Protein AF-0000000072868616 (afdb_homodimer)

InterPro domains:
  IPR000073 Alpha/beta hydrolase fold-1 [PF00561] (15-239)
  IPR000073 Alpha/beta hydrolase fold-1 [PR00111] (40-55)
  IPR000073 Alpha/beta hydrolase fold-1 [PR00111] (85-98)
  IPR000073 Alpha/beta hydrolase fold-1 [PR00111] (99-112)
  IPR000073 Alpha/beta hydrolase fold-1 [PR00111] (202-216)
  IPR019913 Pyrimidine utilisation protein RutD [MF_00832] (2-259)
  IPR019913 Pyrimidine utilisation protein RutD [TIGR03611] (2-258)
  IPR029058 Alpha/Beta hydrolase fold [G3DSA:3.40.50.1820] (1-259)
  IPR029058 Alpha/Beta hydrolase fold [SSF53474] (10-254)
  IPR050471 AB hydrolase [PTHR43433] (14-256)

Foldseek 3Di:
DFDKDKADQLDPPQAEEEEAEALQQFQCLCVLQCVLPRNRHTYMTGGFQLFDPNNDDDDPPDALLNRLVVVCVNCVVVVQQAHAYEYAASSLLSRLSCCQVPVVRHQEYEYELYFQADDPQLVVVVVVLLVQCVVPNQLSNLVCVVVQAWDPVLCVVPVVVSVVSSVVCSVGPSGDNRSVSSVVNSNGHHCQPPQCVRDHEYEYEYECAANNRHPVRSVVSCVSHPNYYYDYHPHQYSSNCPSPVPVVSVSVVVSCCVRPPDPPPPD/DFDKDKADQLDPPAAEEEEAEALQQFQCLCVLQCVLPRNRHTYMTGGFQLFDPNNDDDDPPDALLNRLVVVCVNCVVVVQQAHAYEYAASSLLSRLSCCQVPVVRHQEYEYELYFQADDPQLVVVVVVLLVQCVVPNQLSNLVCVVVQAWDPVLCVVPVVVSVVSSVVCSVGPSGDNRSVSSVVNSNGHHCQPPQCVRDHEYEYEYECAANNRHPVRSVVSCVSHPNYHYDYHPDQYSSNCPSPVPVVSVSVVVSCCVRPPDPPPPD

pLDDT: mean 96.65, std 7.23, range [34.22, 98.94]

Secondary structure (DSSP, 8-state):
---EEEPPPSSTTPPEEEEE--TT--GGGGHHHHHHHTTTSEEEEEPPTTSGGG-SPPPTT--HHHHHHHHHHHHHHTT--SEEEEEETHHHHHHHHHHHH-TTTEEEEEEES--SB--HHHHHHHHHHHHHHHHHHHHHHHHHHHHHHS-HHHHHTTHHHHHHHHHHHHHT---HHHHHHHHHHHHT-B-TTTGGG--S-EEEEEETT-SSS-HHHHHHHHHHSTT-EEEEESS--TTHHHHTHHHHHHHHHHHHHHHS-------/---EEEPPPSSTTPPEEEEE--TT--GGGGHHHHHHHTTTSEEEEEPPTTSGGG-SPPPTT--HHHHHHHHHHHHHHTT--SEEEEEETHHHHHHHHHHHH-TTTEEEEEEES--SB--HHHHHHHHHHHHHHHHHHHHHHHHHHHHHHS-HHHHHTTHHHHHHHHHHHHHT---HHHHHHHHHHHHT-B-TTTGGG--S-EEEEEETT-SSS-HHHHHHHHHHSTT-EEEEESS--TTHHHHTHHHHHHHHHHHHHHHS-------

Sequence (534 aa):
MMRLNIAPAPWPGAPVVVLSAALGGGGGYWLAQRAALEEQYQLVSYDHNGTGENAGPLPAGYSLATMAGELFSALQAAGIARFALVGHALGALIGLQLALDRPEAVSALALVNGWLSLSPHTRRCFQVRERLLHAGGAQAWVEAQPLFLYPAEWMAARLPRLEAEDALAISHFQGKENLLKRLQALKQADFSRRASAIACPTLIISAADDLLVPASCSRVLQTAIPGSQLVEMPWGGHACNVTDADTFNTILRDGLSAMLPVARETRMMRLNIAPAPWPGAPVVVLSAALGGGGGYWLAQRAALEEQYQLVSYDHNGTGENAGPLPAGYSLATMAGELFSALQAAGIARFALVGHALGALIGLQLALDRPEAVSALALVNGWLSLSPHTRRCFQVRERLLHAGGAQAWVEAQPLFLYPAEWMAARLPRLEAEDALAISHFQGKENLLKRLQALKQADFSRRASAIACPTLIISAADDLLVPASCSRVLQTAIPGSQLVEMPWGGHACNVTDADTFNTILRDGLSAMLPVARETR

Organism: Klebsiella pneumoniae subsp. ozaenae (NCBI:txid574)

Nearest PDB structures (foldseek):
  3v48-assembly1_B  TM=9.971E-01  e=2.603E-40  Escherichia coli SE11
  4uhe-assembly1_A  TM=8.645E-01  e=1.243E-18  Thermogutta terrifontis
  8qzu-assembly1_A  TM=9.014E-01  e=1.410E-17  Xenorhabdus hominickii
  6i8w-assembly2_B  TM=8.324E-01  e=1.187E-15  Pseudomonas aeruginosa
  1iuo-assembly1_A  TM=8.153E-01  e=2.327E-14  Pseudomonas fluorescens

Structure (mmCIF, N/CA/C/O backbone):
data_AF-0000000072868616-model_v1
#
loop_
_entity.id
_entity.type
_entity.pdbx_description
1 polymer 'Putative carbamate hydrolase RutD'
#
loop_
_atom_site.group_PDB
_atom_site.id
_atom_site.type_symbol
_atom_site.label_atom_id
_atom_site.label_alt_id
_atom_site.label_comp_id
_atom_site.label_asym_id
_atom_site.label_entity_id
_atom_site.label_seq_id
_atom_site.pdbx_PDB_ins_code
_atom_site.Cartn_x
_atom_site.Cartn_y
_atom_site.Cartn_z
_atom_site.occupancy
_atom_site.B_iso_or_equiv
_atom_site.auth_seq_id
_atom_site.auth_comp_id
_atom_site.auth_asym_id
_atom_site.auth_atom_id
_atom_site.pdbx_PDB_model_num
ATOM 1 N N . MET A 1 1 ? 9.875 35.781 6.848 1 84.94 1 MET A N 1
ATOM 2 C CA . MET A 1 1 ? 8.633 35.25 7.41 1 84.94 1 MET A CA 1
ATOM 3 C C . MET A 1 1 ? 7.918 34.375 6.406 1 84.94 1 MET A C 1
ATOM 5 O O . MET A 1 1 ? 7.926 34.625 5.207 1 84.94 1 MET A O 1
ATOM 9 N N . MET A 1 2 ? 7.301 33.25 6.938 1 94.5 2 MET A N 1
ATOM 10 C CA . MET A 1 2 ? 6.609 32.281 6.078 1 94.5 2 MET A CA 1
ATOM 11 C C . MET A 1 2 ? 5.375 32.938 5.445 1 94.5 2 MET A C 1
ATOM 13 O O . MET A 1 2 ? 4.59 33.594 6.125 1 94.5 2 MET A O 1
ATOM 17 N N . ARG A 1 3 ? 5.219 32.75 4.172 1 97.25 3 ARG A N 1
ATOM 18 C CA . ARG A 1 3 ? 4.094 33.281 3.416 1 97.25 3 ARG A CA 1
ATOM 19 C C . ARG A 1 3 ? 2.855 32.406 3.568 1 97.25 3 ARG A C 1
ATOM 21 O O . ARG A 1 3 ? 2.943 31.188 3.479 1 97.25 3 ARG A O 1
ATOM 28 N N . LEU A 1 4 ? 1.731 33.125 3.809 1 98.31 4 LEU A N 1
ATOM 29 C CA . LEU A 1 4 ? 0.433 32.469 3.877 1 98.31 4 LEU A CA 1
ATOM 30 C C . LEU A 1 4 ? -0.456 32.875 2.713 1 98.31 4 LEU A C 1
ATOM 32 O O . LEU A 1 4 ? -0.322 34 2.197 1 98.31 4 LEU A O 1
ATOM 36 N N . ASN A 1 5 ? -1.253 32 2.207 1 98 5 ASN A N 1
ATOM 37 C CA . ASN A 1 5 ? -2.373 32.312 1.331 1 98 5 ASN A CA 1
ATOM 38 C C . ASN A 1 5 ? -3.688 32.406 2.104 1 98 5 ASN A C 1
ATOM 40 O O . ASN A 1 5 ? -4.227 31.375 2.518 1 98 5 ASN A O 1
ATOM 44 N N . ILE A 1 6 ? -4.219 33.625 2.242 1 98.12 6 ILE A N 1
ATOM 45 C CA . ILE A 1 6 ? -5.406 33.875 3.057 1 98.12 6 ILE A CA 1
ATOM 46 C C . ILE A 1 6 ? -6.578 34.281 2.16 1 98.12 6 ILE A C 1
ATOM 48 O O . ILE A 1 6 ? -6.547 35.344 1.527 1 98.12 6 ILE A O 1
ATOM 52 N N . ALA A 1 7 ? -7.547 33.438 2.146 1 97.12 7 ALA A N 1
ATOM 53 C CA . ALA A 1 7 ? -8.75 33.75 1.378 1 97.12 7 ALA A CA 1
ATOM 54 C C . ALA A 1 7 ? -9.594 34.812 2.08 1 97.12 7 ALA A C 1
ATOM 56 O O . ALA A 1 7 ? -9.531 34.969 3.305 1 97.12 7 ALA A O 1
ATOM 57 N N . PRO A 1 8 ? -10.336 35.562 1.242 1 95.44 8 PRO A N 1
ATOM 58 C CA . PRO A 1 8 ? -11.25 36.469 1.898 1 95.44 8 PRO A CA 1
ATOM 59 C C . PRO A 1 8 ? -12.281 35.781 2.777 1 95.44 8 PRO A C 1
ATOM 61 O O . PRO A 1 8 ? -12.758 34.688 2.43 1 95.44 8 PRO A O 1
ATOM 64 N N . ALA A 1 9 ? -12.602 36.438 3.877 1 95.81 9 ALA A N 1
ATOM 65 C CA . ALA A 1 9 ? -13.672 35.906 4.711 1 95.81 9 ALA A CA 1
ATOM 66 C C . ALA A 1 9 ? -15.008 35.938 3.973 1 95.81 9 ALA A C 1
ATOM 68 O O . ALA A 1 9 ? -15.375 36.938 3.375 1 95.81 9 ALA A O 1
ATOM 69 N N . PRO A 1 10 ? -15.711 34.844 3.988 1 95 10 PRO A N 1
ATOM 70 C CA . PRO A 1 10 ? -17.016 34.844 3.324 1 95 10 PRO A CA 1
ATOM 71 C C . PRO A 1 10 ? -18 35.844 3.967 1 95 10 PRO A C 1
ATOM 73 O O . PRO A 1 10 ? -18.922 36.312 3.309 1 95 10 PRO A O 1
ATOM 76 N N . TRP A 1 11 ? -17.875 36.156 5.285 1 92.38 11 TRP A N 1
ATOM 77 C CA . TRP A 1 11 ? -18.594 37.188 6.039 1 92.38 11 TRP A CA 1
ATOM 78 C C . TRP A 1 11 ? -17.75 37.688 7.207 1 92.38 11 TRP A C 1
ATOM 80 O O . TRP A 1 11 ? -16.797 37.031 7.625 1 92.38 11 TRP A O 1
ATOM 90 N N . PRO A 1 12 ? -18.125 38.875 7.664 1 92 12 PRO A N 1
ATOM 91 C CA . PRO A 1 12 ? -17.328 39.406 8.773 1 92 12 PRO A CA 1
ATOM 92 C C . PRO A 1 12 ? -17.359 38.531 10.008 1 92 12 PRO A C 1
ATOM 94 O O . PRO A 1 12 ? -18.438 38.156 10.492 1 92 12 PRO A O 1
ATOM 97 N N . GLY A 1 13 ? -16.203 38.094 10.406 1 91.81 13 GLY A N 1
ATOM 98 C CA . GLY A 1 13 ? -16.109 37.312 11.641 1 91.81 13 GLY A CA 1
ATOM 99 C C . GLY A 1 13 ? -16.172 35.812 11.414 1 91.81 13 GLY A C 1
ATOM 100 O O . GLY A 1 13 ? -16.188 35.062 12.367 1 91.81 13 GLY A O 1
ATOM 101 N N . ALA A 1 14 ? -16.188 35.438 10.18 1 95.56 14 ALA A N 1
ATOM 102 C CA . ALA A 1 14 ? -16.172 34 9.875 1 95.56 14 ALA A CA 1
ATOM 103 C C . ALA A 1 14 ? -14.992 33.312 10.547 1 95.56 14 ALA A C 1
ATOM 105 O O . ALA A 1 14 ? -13.891 33.875 10.586 1 95.56 14 ALA A O 1
ATOM 106 N N . PRO A 1 15 ? -15.242 32.125 11.109 1 97 15 PRO A N 1
ATOM 107 C CA . PRO A 1 15 ? -14.117 31.422 11.711 1 97 15 PRO A CA 1
ATOM 108 C C . PRO A 1 15 ? -13 31.125 10.711 1 97 15 PRO A C 1
ATOM 110 O O . PRO A 1 15 ? -13.273 30.859 9.539 1 97 15 PRO A O 1
ATOM 113 N N . VAL A 1 16 ? -11.781 31.156 11.156 1 98.19 16 VAL A N 1
ATOM 114 C CA . VAL A 1 16 ? -10.602 30.891 10.336 1 98.19 16 VAL A CA 1
ATOM 115 C C . VAL A 1 16 ? -10.242 29.406 10.414 1 98.19 16 VAL A C 1
ATOM 117 O O . VAL A 1 16 ? -10.188 28.828 11.5 1 98.19 16 VAL A O 1
ATOM 120 N N . VAL A 1 17 ? -10.055 28.781 9.258 1 98.69 17 VAL A N 1
ATOM 121 C CA . VAL A 1 17 ? -9.602 27.406 9.172 1 98.69 17 VAL A CA 1
ATOM 122 C C . VAL A 1 17 ? -8.273 27.328 8.43 1 98.69 17 VAL A C 1
ATOM 124 O O . VAL A 1 17 ? -8.188 27.734 7.266 1 98.69 17 VAL A O 1
ATOM 127 N N . VAL A 1 18 ? -7.25 26.859 9.102 1 98.88 18 VAL A N 1
ATOM 128 C CA . VAL A 1 18 ? -5.926 26.656 8.516 1 98.88 18 VAL A CA 1
ATOM 129 C C . VAL A 1 18 ? -5.809 25.234 7.969 1 98.88 18 VAL A C 1
ATOM 131 O O . VAL A 1 18 ? -6.141 24.266 8.656 1 98.88 18 VAL A O 1
ATOM 134 N N . LEU A 1 19 ? -5.375 25.125 6.727 1 98.81 19 LEU A N 1
ATOM 135 C CA . LEU A 1 19 ? -5.16 23.828 6.074 1 98.81 19 LEU A CA 1
ATOM 136 C C . LEU A 1 19 ? -3.674 23.5 6.012 1 98.81 19 LEU A C 1
ATOM 138 O O . LEU A 1 19 ? -2.908 24.172 5.328 1 98.81 19 LEU A O 1
ATOM 142 N N . SER A 1 20 ? -3.285 22.5 6.762 1 98.81 20 SER A N 1
ATOM 143 C CA . SER A 1 20 ? -1.877 22.125 6.84 1 98.81 20 SER A CA 1
ATOM 144 C C . SER A 1 20 ? -1.631 20.766 6.18 1 98.81 20 SER A C 1
ATOM 146 O O . SER A 1 20 ? -2.207 19.766 6.59 1 98.81 20 SER A O 1
ATOM 148 N N . ALA A 1 21 ? -0.778 20.719 5.203 1 98.44 21 ALA A N 1
ATOM 149 C CA . ALA A 1 21 ? -0.512 19.531 4.402 1 98.44 21 ALA A CA 1
ATOM 150 C C . ALA A 1 21 ? 0.427 18.578 5.137 1 98.44 21 ALA A C 1
ATOM 152 O O . ALA A 1 21 ? 0.723 18.766 6.316 1 98.44 21 ALA A O 1
ATOM 153 N N . ALA A 1 22 ? 0.738 17.531 4.445 1 98.12 22 ALA A N 1
ATOM 154 C CA . ALA A 1 22 ? 1.641 16.5 4.965 1 98.12 22 ALA A CA 1
ATOM 155 C C . ALA A 1 22 ? 3.086 16.797 4.578 1 98.12 22 ALA A C 1
ATOM 157 O O . ALA A 1 22 ? 3.494 17.969 4.516 1 98.12 22 ALA A O 1
ATOM 158 N N . LEU A 1 23 ? 3.885 15.758 4.453 1 98.19 23 LEU A N 1
ATOM 159 C CA . LEU A 1 23 ? 5.328 15.867 4.281 1 98.19 23 LEU A CA 1
ATOM 160 C C . LEU A 1 23 ? 5.668 16.562 2.967 1 98.19 23 LEU A C 1
ATOM 162 O O . LEU A 1 23 ? 6.738 17.156 2.836 1 98.19 23 LEU A O 1
ATOM 166 N N . GLY A 1 24 ? 4.781 16.484 1.954 1 97.06 24 GLY A N 1
ATOM 167 C CA . GLY A 1 24 ? 4.992 17.25 0.739 1 97.06 24 GLY A CA 1
ATOM 168 C C . GLY A 1 24 ? 5.004 18.75 0.978 1 97.06 24 GLY A C 1
ATOM 169 O O . GLY A 1 24 ? 5.656 19.5 0.242 1 97.06 24 GLY A O 1
ATOM 170 N N . GLY A 1 25 ? 4.184 19.25 1.849 1 97.06 25 GLY A N 1
ATOM 171 C CA . GLY A 1 25 ? 4.27 20.594 2.404 1 97.06 25 GLY A CA 1
ATOM 172 C C . GLY A 1 25 ? 3.494 21.609 1.602 1 97.06 25 GLY A C 1
ATOM 173 O O . GLY A 1 25 ? 3.445 22.797 1.971 1 97.06 25 GLY A O 1
ATOM 174 N N . GLY A 1 26 ? 2.889 21.219 0.519 1 96.12 26 GLY A N 1
ATOM 175 C CA . GLY A 1 26 ? 2.246 22.172 -0.367 1 96.12 26 GLY A CA 1
ATOM 176 C C . GLY A 1 26 ? 0.798 22.438 -0.004 1 96.12 26 GLY A C 1
ATOM 177 O O . GLY A 1 26 ? 0.012 21.516 0.174 1 96.12 26 GLY A O 1
ATOM 178 N N . GLY A 1 27 ? 0.493 23.688 0.002 1 95.69 27 GLY A N 1
ATOM 179 C CA . GLY A 1 27 ? -0.873 24.078 0.308 1 95.69 27 GLY A CA 1
ATOM 180 C C . GLY A 1 27 ? -1.875 23.625 -0.731 1 95.69 27 GLY A C 1
ATOM 181 O O . GLY A 1 27 ? -3.061 23.469 -0.433 1 95.69 27 GLY A O 1
ATOM 182 N N . GLY A 1 28 ? -1.399 23.375 -1.97 1 94.75 28 GLY A N 1
ATOM 183 C CA . GLY A 1 28 ? -2.258 22.891 -3.041 1 94.75 28 GLY A CA 1
ATOM 184 C C . GLY A 1 28 ? -2.822 21.5 -2.775 1 94.75 28 GLY A C 1
ATOM 185 O O . GLY A 1 28 ? -3.754 21.062 -3.455 1 94.75 28 GLY A O 1
ATOM 186 N N . TYR A 1 29 ? -2.312 20.891 -1.759 1 96.56 29 TYR A N 1
ATOM 187 C CA . TYR A 1 29 ? -2.768 19.562 -1.37 1 96.56 29 TYR A CA 1
ATOM 188 C C . TYR A 1 29 ? -4.254 19.562 -1.039 1 96.56 29 TYR A C 1
ATOM 190 O O . TYR A 1 29 ? -4.938 18.547 -1.194 1 96.56 29 TYR A O 1
ATOM 198 N N . TRP A 1 30 ? -4.805 20.703 -0.687 1 97.81 30 TRP A N 1
ATOM 199 C CA . TRP A 1 30 ? -6.152 20.812 -0.144 1 97.81 30 TRP A CA 1
ATOM 200 C C . TRP A 1 30 ? -7.105 21.422 -1.168 1 97.81 30 TRP A C 1
ATOM 202 O O . TRP A 1 30 ? -8.172 21.922 -0.809 1 97.81 30 TRP A O 1
ATOM 212 N N . LEU A 1 31 ? -6.738 21.359 -2.402 1 95 31 LEU A N 1
ATOM 213 C CA . LEU A 1 31 ? -7.52 22 -3.445 1 95 31 LEU A CA 1
ATOM 214 C C . LEU A 1 31 ? -8.953 21.484 -3.451 1 95 31 LEU A C 1
ATOM 216 O O . LEU A 1 31 ? -9.906 22.266 -3.506 1 95 31 LEU A O 1
ATOM 220 N N . ALA A 1 32 ? -9.172 20.188 -3.281 1 96.06 32 ALA A N 1
ATOM 221 C CA . ALA A 1 32 ? -10.484 19.547 -3.369 1 96.06 32 ALA A CA 1
ATOM 222 C C . ALA A 1 32 ? -11.359 19.938 -2.176 1 96.06 32 ALA A C 1
ATOM 224 O O . ALA A 1 32 ? -12.578 19.797 -2.221 1 96.06 32 ALA A O 1
ATOM 225 N N . GLN A 1 33 ? -10.812 20.375 -1.141 1 97.81 33 GLN A N 1
ATOM 226 C CA . GLN A 1 33 ? -11.555 20.703 0.075 1 97.81 33 GLN A CA 1
ATOM 227 C C . GLN A 1 33 ? -11.906 22.188 0.117 1 97.81 33 GLN A C 1
ATOM 229 O O . GLN A 1 33 ? -12.805 22.594 0.858 1 97.81 33 GLN A O 1
ATOM 234 N N . ARG A 1 34 ? -11.18 23.016 -0.602 1 95.81 34 ARG A N 1
ATOM 235 C CA . ARG A 1 34 ? -11.367 24.469 -0.525 1 95.81 34 ARG A CA 1
ATOM 236 C C . ARG A 1 34 ? -12.789 24.859 -0.902 1 95.81 34 ARG A C 1
ATOM 238 O O . ARG A 1 34 ? -13.438 25.625 -0.191 1 95.81 34 ARG A O 1
ATOM 245 N N . ALA A 1 35 ? -13.266 24.297 -1.989 1 90.44 35 ALA A N 1
ATOM 246 C CA . ALA A 1 35 ? -14.602 24.656 -2.471 1 90.44 35 ALA A CA 1
ATOM 247 C C . ALA A 1 35 ? -15.672 24.266 -1.452 1 90.44 35 ALA A C 1
ATOM 249 O O . ALA A 1 35 ? -16.672 24.984 -1.301 1 90.44 35 ALA A O 1
ATOM 250 N N . ALA A 1 36 ? -15.43 23.203 -0.791 1 92.5 36 ALA A N 1
ATOM 251 C CA . ALA A 1 36 ? -16.406 22.688 0.168 1 92.5 36 ALA A CA 1
ATOM 252 C C . ALA A 1 36 ? -16.438 23.562 1.425 1 92.5 36 ALA A C 1
ATOM 254 O O . ALA A 1 36 ? -17.438 23.562 2.152 1 92.5 36 ALA A O 1
ATOM 255 N N . LEU A 1 37 ? -15.383 24.344 1.661 1 96.31 37 LEU A N 1
ATOM 256 C CA . LEU A 1 37 ? -15.25 24.984 2.965 1 96.31 37 LEU A CA 1
ATOM 257 C C . LEU A 1 37 ? -15.359 26.5 2.836 1 96.31 37 LEU A C 1
ATOM 259 O O . LEU A 1 37 ? -15.672 27.188 3.812 1 96.31 37 LEU A O 1
ATOM 263 N N . GLU A 1 38 ? -15.164 27.047 1.699 1 94.31 38 GLU A N 1
ATOM 264 C CA . GLU A 1 38 ? -14.938 28.469 1.506 1 94.31 38 GLU A CA 1
ATOM 265 C C . GLU A 1 38 ? -16.203 29.281 1.792 1 94.31 38 GLU A C 1
ATOM 267 O O . GLU A 1 38 ? -16.141 30.469 2.088 1 94.31 38 GLU A O 1
ATOM 272 N N . GLU A 1 39 ? -17.344 28.703 1.745 1 92.56 39 GLU A N 1
ATOM 273 C CA . GLU A 1 39 ? -18.594 29.422 1.98 1 92.56 39 GLU A CA 1
ATOM 274 C C . GLU A 1 39 ? -18.812 29.672 3.471 1 92.56 39 GLU A C 1
ATOM 276 O O . GLU A 1 39 ? -19.578 30.562 3.852 1 92.56 39 GLU A O 1
ATOM 281 N N . GLN A 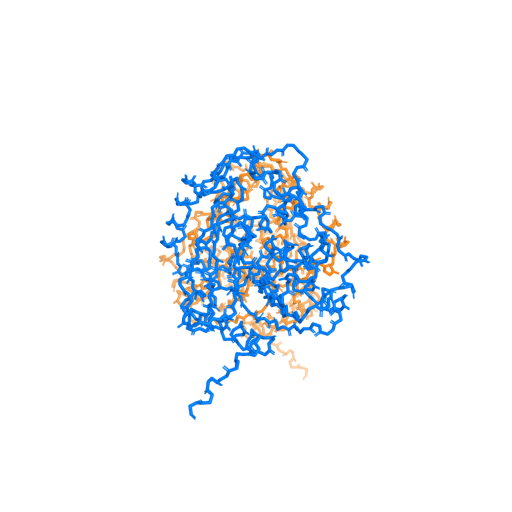1 40 ? -18.141 28.953 4.27 1 94.69 40 GLN A N 1
ATOM 282 C CA . GLN A 1 40 ? -18.453 29.016 5.691 1 94.69 40 GLN A CA 1
ATOM 283 C C . GLN A 1 40 ? -17.266 29.5 6.504 1 94.69 40 GLN A C 1
ATOM 285 O O . GLN A 1 40 ? -17.422 29.969 7.633 1 94.69 40 GLN A O 1
ATOM 290 N N . TYR A 1 41 ? -16.125 29.422 5.91 1 97.25 41 TYR A N 1
ATOM 291 C CA . TYR A 1 41 ? -14.922 29.688 6.699 1 97.25 41 TYR A CA 1
ATOM 292 C C . TYR A 1 41 ? -13.945 30.562 5.926 1 97.25 41 TYR A C 1
ATOM 294 O O . TYR A 1 41 ? -13.914 30.531 4.691 1 97.25 41 TYR A O 1
ATOM 302 N N . GLN A 1 42 ? -13.18 31.344 6.602 1 97.56 42 GLN A N 1
ATOM 303 C CA . GLN A 1 42 ? -11.992 31.953 6.012 1 97.56 42 GLN A CA 1
ATOM 304 C C . GLN A 1 42 ? -10.828 30.969 5.973 1 97.56 42 GLN A C 1
ATOM 306 O O . GLN A 1 42 ? -10.289 30.594 7.02 1 97.56 42 GLN A O 1
ATOM 311 N N . LEU A 1 43 ? -10.414 30.625 4.801 1 98.44 43 LEU A N 1
ATOM 312 C CA . LEU A 1 43 ? -9.43 29.562 4.645 1 98.44 43 LEU A CA 1
ATOM 313 C C . LEU A 1 43 ? -8.016 30.156 4.559 1 98.44 43 LEU A C 1
ATOM 315 O O . LEU A 1 43 ? -7.805 31.172 3.908 1 98.44 43 LEU A O 1
ATOM 319 N N . VAL A 1 44 ? -7.113 29.547 5.246 1 98.62 44 VAL A N 1
ATOM 320 C CA . VAL A 1 44 ? -5.688 29.844 5.152 1 98.62 44 VAL A CA 1
ATOM 321 C C . VAL A 1 44 ? -4.934 28.609 4.672 1 98.62 44 VAL A C 1
ATOM 323 O O . VAL A 1 44 ? -5.02 27.547 5.285 1 98.62 44 VAL A O 1
ATOM 326 N N . SER A 1 45 ? -4.266 28.688 3.613 1 98.06 45 SER A N 1
ATOM 327 C CA . SER A 1 45 ? -3.336 27.656 3.152 1 98.06 45 SER A CA 1
ATOM 328 C C . SER A 1 45 ? -1.907 28.188 3.104 1 98.06 45 SER A C 1
ATOM 330 O O . SER A 1 45 ? -1.689 29.406 3.113 1 98.06 45 SER A O 1
ATOM 332 N N . TYR A 1 46 ? -0.998 27.297 3.107 1 98.31 46 TYR A N 1
ATOM 333 C CA . TYR A 1 46 ? 0.407 27.688 3.072 1 98.31 46 TYR A CA 1
ATOM 334 C C . TYR A 1 46 ? 1.287 26.516 2.648 1 98.31 46 TYR A C 1
ATOM 336 O O . TYR A 1 46 ? 0.875 25.359 2.734 1 98.31 46 TYR A O 1
ATOM 344 N N . ASP A 1 47 ? 2.434 26.844 2.092 1 98.44 47 ASP A N 1
ATOM 345 C CA . ASP A 1 47 ? 3.521 25.875 1.982 1 98.44 47 ASP A CA 1
ATOM 346 C C . ASP A 1 47 ? 4.363 25.844 3.256 1 98.44 47 ASP A C 1
ATOM 348 O O . ASP A 1 47 ? 4.715 26.906 3.795 1 98.44 47 ASP A O 1
ATOM 352 N N . HIS A 1 48 ? 4.625 24.656 3.734 1 98.56 48 HIS A N 1
ATOM 353 C CA . HIS A 1 48 ? 5.516 24.578 4.887 1 98.56 48 HIS A CA 1
ATOM 354 C C . HIS A 1 48 ? 6.824 25.312 4.629 1 98.56 48 HIS A C 1
ATOM 356 O O . HIS A 1 48 ? 7.242 25.453 3.477 1 98.56 48 HIS A O 1
ATOM 362 N N . ASN A 1 49 ? 7.406 25.797 5.734 1 98 49 ASN A N 1
ATOM 363 C CA . ASN A 1 49 ? 8.75 26.359 5.578 1 98 49 ASN A CA 1
ATOM 364 C C . ASN A 1 49 ? 9.695 25.344 4.93 1 98 49 ASN A C 1
ATOM 366 O O . ASN A 1 49 ? 9.672 24.172 5.27 1 98 49 ASN A O 1
ATOM 370 N N . GLY A 1 50 ? 10.508 25.797 3.984 1 97.81 50 GLY A N 1
ATOM 371 C CA . GLY A 1 50 ? 11.445 24.938 3.283 1 97.81 50 GLY A CA 1
ATOM 372 C C . GLY A 1 50 ? 10.852 24.297 2.041 1 97.81 50 GLY A C 1
ATOM 373 O O . GLY A 1 50 ? 11.547 23.562 1.325 1 97.81 50 GLY A O 1
ATOM 374 N N . THR A 1 51 ? 9.539 24.625 1.675 1 97.94 51 THR A N 1
ATOM 375 C CA . THR A 1 51 ? 8.875 24 0.526 1 97.94 51 THR A CA 1
ATOM 376 C C . THR A 1 51 ? 8.141 25.062 -0.3 1 97.94 51 THR A C 1
ATOM 378 O O . THR A 1 51 ? 7.824 26.141 0.202 1 97.94 51 THR A O 1
ATOM 381 N N . GLY A 1 52 ? 7.977 24.734 -1.548 1 96.62 52 GLY A N 1
ATOM 382 C CA . GLY A 1 52 ? 7.129 25.516 -2.441 1 96.62 52 GLY A CA 1
ATOM 383 C C . GLY A 1 52 ? 7.414 27 -2.395 1 96.62 52 GLY A C 1
ATOM 384 O O . GLY A 1 52 ? 8.555 27.422 -2.578 1 96.62 52 GLY A O 1
ATOM 385 N N . GLU A 1 53 ? 6.395 27.812 -2.006 1 96.56 53 GLU A N 1
ATOM 386 C CA . GLU A 1 53 ? 6.473 29.266 -1.964 1 96.56 53 GLU A CA 1
ATOM 387 C C . GLU A 1 53 ? 7.348 29.734 -0.807 1 96.56 53 GLU A C 1
ATOM 389 O O . GLU A 1 53 ? 7.734 30.906 -0.754 1 96.56 53 GLU A O 1
ATOM 394 N N . ASN A 1 54 ? 7.656 28.891 0.054 1 98.19 54 ASN A N 1
ATOM 395 C CA . ASN A 1 54 ? 8.508 29.203 1.197 1 98.19 54 ASN A CA 1
ATOM 396 C C . ASN A 1 54 ? 9.828 28.438 1.141 1 98.19 54 ASN A C 1
ATOM 398 O O . ASN A 1 54 ? 10.328 27.984 2.168 1 98.19 54 ASN A O 1
ATOM 402 N N . ALA A 1 55 ? 10.336 28.281 -0.009 1 96.5 55 ALA A N 1
ATOM 403 C CA . ALA A 1 55 ? 11.562 27.531 -0.225 1 96.5 55 ALA A CA 1
ATOM 404 C C . ALA A 1 55 ? 12.75 28.172 0.483 1 96.5 55 ALA A C 1
ATOM 406 O O . ALA A 1 55 ? 12.758 29.391 0.7 1 96.5 55 ALA A O 1
ATOM 407 N N . GLY A 1 56 ? 13.742 27.391 0.815 1 96.31 56 GLY A N 1
ATOM 408 C CA . GLY A 1 56 ? 14.961 27.781 1.5 1 96.31 56 GLY A CA 1
ATOM 409 C C . GLY A 1 56 ? 15.469 26.734 2.469 1 96.31 56 GLY A C 1
ATOM 410 O O . GLY A 1 56 ? 14.758 25.797 2.801 1 96.31 56 GLY A O 1
ATOM 411 N N . PRO A 1 57 ? 16.672 26.922 2.896 1 96.75 57 PRO A N 1
ATOM 412 C CA . PRO A 1 57 ? 17.234 25.922 3.818 1 96.75 57 PRO A CA 1
ATOM 413 C C . PRO A 1 57 ? 16.609 26 5.211 1 96.75 57 PRO A C 1
ATOM 415 O O . PRO A 1 57 ? 16.297 27.094 5.695 1 96.75 57 PRO A O 1
ATOM 418 N N . LEU A 1 58 ? 16.438 24.891 5.793 1 97.94 58 LEU A N 1
ATOM 419 C CA . LEU A 1 58 ? 15.922 24.812 7.156 1 97.94 58 LEU A CA 1
ATOM 420 C C . LEU A 1 58 ? 17.062 24.797 8.164 1 97.94 58 LEU A C 1
ATOM 422 O O . LEU A 1 58 ? 18.172 24.328 7.855 1 97.94 58 LEU A O 1
ATOM 426 N N . PRO A 1 59 ? 16.828 25.297 9.336 1 95.31 59 PRO A N 1
ATOM 427 C CA . PRO A 1 59 ? 17.891 25.312 10.344 1 95.31 59 PRO A CA 1
ATOM 428 C C . PRO A 1 59 ? 18.203 23.922 10.891 1 95.31 59 PRO A C 1
ATOM 430 O O . PRO A 1 59 ? 17.406 23 10.727 1 95.31 59 PRO A O 1
ATOM 433 N N . ALA A 1 60 ? 19.391 23.766 11.531 1 94.38 60 ALA A N 1
ATOM 434 C CA . ALA A 1 60 ? 19.719 22.547 12.266 1 94.38 60 ALA A CA 1
ATOM 435 C C . ALA A 1 60 ? 18.797 22.375 13.461 1 94.38 60 ALA A C 1
ATOM 437 O O . ALA A 1 60 ? 18.359 23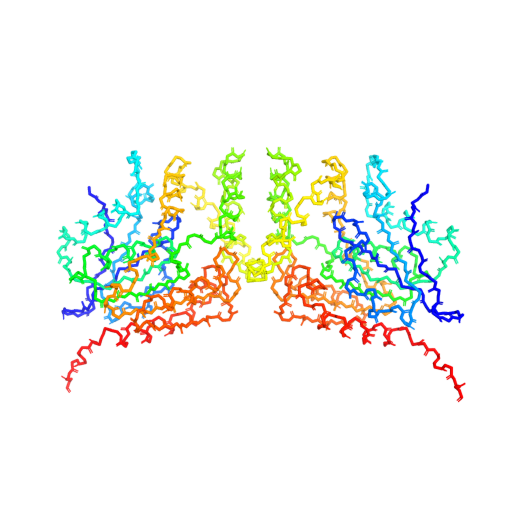.344 14.078 1 94.38 60 ALA A O 1
ATOM 438 N N . GLY A 1 61 ? 18.547 21.234 13.797 1 94.19 61 GLY A N 1
ATOM 439 C CA . GLY A 1 61 ? 17.703 20.953 14.945 1 94.19 61 GLY A CA 1
ATOM 440 C C . GLY A 1 61 ? 16.234 21.219 14.68 1 94.19 61 GLY A C 1
ATOM 441 O O . GLY A 1 61 ? 15.469 21.5 15.609 1 94.19 61 GLY A O 1
ATOM 442 N N . TYR A 1 62 ? 15.836 21.234 13.414 1 97.25 62 TYR A N 1
ATOM 443 C CA . TYR A 1 62 ? 14.445 21.406 13.023 1 97.25 62 TYR A CA 1
ATOM 444 C C . TYR A 1 62 ? 13.539 20.391 13.711 1 97.25 62 TYR A C 1
ATOM 446 O O . TYR A 1 62 ? 13.906 19.234 13.852 1 97.25 62 TYR A O 1
ATOM 454 N N . SER A 1 63 ? 12.461 20.828 14.289 1 97.88 63 SER A N 1
ATOM 455 C CA . SER A 1 63 ? 11.57 20 15.102 1 97.88 63 SER A CA 1
ATOM 456 C C . SER A 1 63 ? 10.109 20.344 14.844 1 97.88 63 SER A C 1
ATOM 458 O O . SER A 1 63 ? 9.805 21.312 14.141 1 97.88 63 SER A O 1
ATOM 460 N N . LEU A 1 64 ? 9.281 19.547 15.383 1 97.69 64 LEU A N 1
ATOM 461 C CA . LEU A 1 64 ? 7.852 19.828 15.281 1 97.69 64 LEU A CA 1
ATOM 462 C C . LEU A 1 64 ? 7.504 21.141 15.992 1 97.69 64 LEU A C 1
ATOM 464 O O . LEU A 1 64 ? 6.633 21.875 15.531 1 97.69 64 LEU A O 1
ATOM 468 N N . ALA A 1 65 ? 8.164 21.375 17.109 1 97.62 65 ALA A N 1
ATOM 469 C CA . ALA A 1 65 ? 7.953 22.625 17.828 1 97.62 65 ALA A CA 1
ATOM 470 C C . ALA A 1 65 ? 8.328 23.828 16.953 1 97.62 65 ALA A C 1
ATOM 472 O O . ALA A 1 65 ? 7.641 24.844 16.984 1 97.62 65 ALA A O 1
ATOM 473 N N . THR A 1 66 ? 9.445 23.688 16.25 1 97.88 66 THR A N 1
ATOM 474 C CA . THR A 1 66 ? 9.852 24.734 15.328 1 97.88 66 THR A CA 1
ATOM 475 C C . THR A 1 66 ? 8.797 24.953 14.25 1 97.88 66 THR A C 1
ATOM 477 O O . THR A 1 66 ? 8.422 26.094 13.953 1 97.88 66 THR A O 1
ATOM 480 N N . MET A 1 67 ? 8.266 23.891 13.672 1 98.31 67 MET A N 1
ATOM 481 C CA . MET A 1 67 ? 7.258 23.969 12.617 1 98.31 67 MET A CA 1
ATOM 482 C C . MET A 1 67 ? 5.988 24.641 13.133 1 98.31 67 MET A C 1
ATOM 484 O O . MET A 1 67 ? 5.43 25.516 12.461 1 98.31 67 MET A O 1
ATOM 488 N N . ALA A 1 68 ? 5.559 24.219 14.289 1 98.44 68 ALA A N 1
ATOM 489 C CA . ALA A 1 68 ? 4.363 24.797 14.891 1 98.44 68 ALA A CA 1
ATOM 490 C C . ALA A 1 68 ? 4.555 26.281 15.18 1 98.44 68 ALA A C 1
ATOM 492 O O . ALA A 1 68 ? 3.658 27.078 14.922 1 98.44 68 ALA A O 1
ATOM 493 N N . GLY A 1 69 ? 5.73 26.625 15.711 1 98 69 GLY A N 1
ATOM 494 C CA . GLY A 1 69 ? 6.039 28.016 16 1 98 69 GLY A CA 1
ATOM 495 C C . GLY A 1 69 ? 6.059 28.891 14.766 1 98 69 GLY A C 1
ATOM 496 O O . GLY A 1 69 ? 5.609 30.031 14.805 1 98 69 GLY A O 1
ATOM 497 N N . GLU A 1 70 ? 6.629 28.375 13.68 1 98 70 GLU A N 1
ATOM 498 C CA . GLU A 1 70 ? 6.656 29.094 12.414 1 98 70 GLU A CA 1
ATOM 499 C C . GLU A 1 70 ? 5.246 29.453 11.945 1 98 70 GLU A C 1
ATOM 501 O O . GLU A 1 70 ? 4.984 30.578 11.531 1 98 70 GLU A O 1
ATOM 506 N N . LEU A 1 71 ? 4.387 28.453 11.992 1 98.56 71 LEU A N 1
ATOM 507 C CA . LEU A 1 71 ? 3.01 28.672 11.562 1 98.56 71 LEU A CA 1
ATOM 508 C C . LEU A 1 71 ? 2.307 29.656 12.484 1 98.56 71 LEU A C 1
ATOM 510 O O . LEU A 1 71 ? 1.649 30.594 12.008 1 98.56 71 LEU A O 1
ATOM 514 N N . PHE A 1 72 ? 2.477 29.516 13.773 1 98.56 72 PHE A N 1
ATOM 515 C CA . PHE A 1 72 ? 1.844 30.406 14.742 1 98.56 72 PHE A CA 1
ATOM 516 C C . PHE A 1 72 ? 2.279 31.844 14.523 1 98.56 72 PHE A C 1
ATOM 518 O O . PHE A 1 72 ? 1.443 32.75 14.469 1 98.56 72 PHE A O 1
ATOM 525 N N . SER A 1 73 ? 3.596 32 14.375 1 98.19 73 SER A N 1
ATOM 526 C CA . SER A 1 73 ? 4.141 33.344 14.172 1 98.19 73 SER A CA 1
ATOM 527 C C . SER A 1 73 ? 3.588 33.969 12.898 1 98.19 73 SER A C 1
ATOM 529 O O . SER A 1 73 ? 3.26 35.156 12.883 1 98.19 73 SER A O 1
ATOM 531 N N . ALA A 1 74 ? 3.514 33.219 11.852 1 98.5 74 ALA A N 1
ATOM 532 C CA . ALA A 1 74 ? 2.977 33.719 10.586 1 98.5 74 ALA A CA 1
ATOM 533 C C . ALA A 1 74 ? 1.513 34.125 10.742 1 98.5 74 ALA A C 1
ATOM 535 O O . ALA A 1 74 ? 1.087 35.156 10.203 1 98.5 74 ALA A O 1
ATOM 536 N N . LEU A 1 75 ? 0.725 33.344 11.414 1 98.62 75 LEU A N 1
ATOM 537 C CA . LEU A 1 75 ? -0.686 33.625 11.641 1 98.62 75 LEU A CA 1
ATOM 538 C C . LEU A 1 75 ? -0.851 34.906 12.484 1 98.62 75 LEU A C 1
ATOM 540 O O . LEU A 1 75 ? -1.671 35.75 12.156 1 98.62 75 LEU A O 1
ATOM 544 N N . GLN A 1 76 ? -0.019 35.062 13.492 1 97.62 76 GLN A N 1
ATOM 545 C CA . GLN A 1 76 ? -0.062 36.25 14.328 1 97.62 76 GLN A CA 1
ATOM 546 C C . GLN A 1 76 ? 0.262 37.5 13.523 1 97.62 76 GLN A C 1
ATOM 548 O O . GLN A 1 76 ? -0.406 38.531 13.664 1 97.62 76 GLN A O 1
ATOM 553 N N . ALA A 1 77 ? 1.254 37.375 12.766 1 97.94 77 ALA A N 1
ATOM 554 C CA . ALA A 1 77 ? 1.658 38.5 11.922 1 97.94 77 ALA A CA 1
ATOM 555 C C . ALA A 1 77 ? 0.539 38.875 10.969 1 97.94 77 ALA A C 1
ATOM 557 O O . ALA A 1 77 ? 0.417 40.062 10.602 1 97.94 77 ALA A O 1
ATOM 558 N N . ALA A 1 78 ? -0.305 37.969 10.578 1 97.69 78 ALA A N 1
ATOM 559 C CA . ALA A 1 78 ? -1.422 38.188 9.672 1 97.69 78 ALA A CA 1
ATOM 560 C C . ALA A 1 78 ? -2.658 38.656 10.43 1 97.69 78 ALA A C 1
ATOM 562 O O . ALA A 1 78 ? -3.717 38.875 9.836 1 97.69 78 ALA A O 1
ATOM 563 N N . GLY A 1 79 ? -2.564 38.719 11.758 1 97.19 79 GLY A N 1
ATOM 564 C CA . GLY A 1 79 ? -3.666 39.188 12.586 1 97.19 79 GLY A CA 1
ATOM 565 C C . GLY A 1 79 ? -4.652 38.094 12.938 1 97.19 79 GLY A C 1
ATOM 566 O O . GLY A 1 79 ? -5.793 38.375 13.312 1 97.19 79 GLY A O 1
ATOM 567 N N . ILE A 1 80 ? -4.297 36.906 12.75 1 97.81 80 ILE A N 1
ATOM 568 C CA . ILE A 1 80 ? -5.152 35.75 13.078 1 97.81 80 ILE A CA 1
ATOM 569 C C . ILE A 1 80 ? -4.773 35.219 14.453 1 97.81 80 ILE A C 1
ATOM 571 O O . ILE A 1 80 ? -3.744 34.562 14.602 1 97.81 80 ILE A O 1
ATOM 575 N N . ALA A 1 81 ? -5.609 35.469 15.445 1 96.12 81 ALA A N 1
ATOM 576 C CA . ALA A 1 81 ? -5.301 35.125 16.828 1 96.12 81 ALA A CA 1
ATOM 577 C C . ALA A 1 81 ? -5.898 33.75 17.203 1 96.12 81 ALA A C 1
ATOM 579 O O . ALA A 1 81 ? -5.379 33.062 18.078 1 96.12 81 ALA A O 1
ATOM 580 N N . ARG A 1 82 ? -7.039 33.469 16.609 1 97.69 82 ARG A N 1
ATOM 581 C CA . ARG A 1 82 ? -7.746 32.219 16.891 1 97.69 82 ARG A CA 1
ATOM 582 C C . ARG A 1 82 ? -8.148 31.516 15.594 1 97.69 82 ARG A C 1
ATOM 584 O O . ARG A 1 82 ? -8.594 32.156 14.641 1 97.69 82 ARG A O 1
ATOM 591 N N . PHE A 1 83 ? -7.918 30.188 15.531 1 98.69 83 PHE A N 1
ATOM 592 C CA . PHE A 1 83 ? -8.148 29.453 14.297 1 98.69 83 PHE A CA 1
ATOM 593 C C . PHE A 1 83 ? -8.375 27.969 14.57 1 98.69 83 PHE A C 1
ATOM 595 O O . PHE A 1 83 ? -7.938 27.453 15.609 1 98.69 83 PHE A O 1
ATOM 602 N N . ALA A 1 84 ? -9.117 27.312 13.742 1 98.81 84 ALA A N 1
ATOM 603 C CA . ALA A 1 84 ? -9.125 25.844 13.648 1 98.81 84 ALA A CA 1
ATOM 604 C C . ALA A 1 84 ? -8.055 25.359 12.68 1 98.81 84 ALA A C 1
ATOM 606 O O . ALA A 1 84 ? -7.629 26.094 11.789 1 98.81 84 ALA A O 1
ATOM 607 N N . LEU A 1 85 ? -7.598 24.156 12.898 1 98.94 85 LEU A N 1
ATOM 608 C CA . LEU A 1 85 ? -6.586 23.594 12 1 98.94 85 LEU A CA 1
ATOM 609 C C . LEU A 1 85 ? -7.008 22.219 11.492 1 98.94 85 LEU A C 1
ATOM 611 O O . LEU A 1 85 ? -7.371 21.344 12.281 1 98.94 85 LEU A O 1
ATOM 615 N N . VAL A 1 86 ? -7.094 22.094 10.188 1 98.88 86 VAL A N 1
ATOM 616 C CA . VAL A 1 86 ? -7.207 20.812 9.492 1 98.88 86 VAL A CA 1
ATOM 617 C C . VAL A 1 86 ? -5.832 20.359 9 1 98.88 86 VAL A C 1
ATOM 619 O O . VAL A 1 86 ? -5.234 21.016 8.133 1 98.88 86 VAL A O 1
ATOM 622 N N . GLY A 1 87 ? -5.363 19.297 9.547 1 98.94 87 GLY A N 1
ATOM 623 C CA . GLY A 1 87 ? -4.016 18.859 9.227 1 98.94 87 GLY A CA 1
ATOM 624 C C . GLY A 1 87 ? -3.953 17.406 8.789 1 98.94 87 GLY A C 1
ATOM 625 O O . GLY A 1 87 ? -4.629 16.547 9.367 1 98.94 87 GLY A O 1
ATOM 626 N N . HIS A 1 88 ? -3.199 17.141 7.805 1 98.88 88 HIS A N 1
ATOM 627 C CA . HIS A 1 88 ? -2.977 15.789 7.316 1 98.88 88 HIS A CA 1
ATOM 628 C C . HIS A 1 88 ? -1.591 15.289 7.707 1 98.88 88 HIS A C 1
ATOM 630 O O . HIS A 1 88 ? -0.583 15.922 7.391 1 98.88 88 HIS A O 1
ATOM 636 N N . ALA A 1 89 ? -1.497 14.094 8.367 1 98.75 89 ALA A N 1
ATOM 637 C CA . ALA A 1 89 ? -0.246 13.438 8.75 1 98.75 89 ALA A CA 1
ATOM 638 C C . ALA A 1 89 ? 0.688 14.422 9.453 1 98.75 89 ALA A C 1
ATOM 640 O O . ALA A 1 89 ? 0.436 14.82 10.594 1 98.75 89 ALA A O 1
ATOM 641 N N . LEU A 1 90 ? 1.712 14.906 8.789 1 98.81 90 LEU A N 1
ATOM 642 C CA . LEU A 1 90 ? 2.592 15.906 9.391 1 98.81 90 LEU A CA 1
ATOM 643 C C . LEU A 1 90 ? 1.804 17.141 9.82 1 98.81 90 LEU A C 1
ATOM 645 O O . LEU A 1 90 ? 2.025 17.672 10.914 1 98.81 90 LEU A O 1
ATOM 649 N N . GLY A 1 91 ? 0.879 17.578 9.023 1 98.88 91 GLY A N 1
ATOM 650 C CA . GLY A 1 91 ? 0.024 18.688 9.383 1 98.88 91 GLY A CA 1
ATOM 651 C C . GLY A 1 91 ? -0.811 18.422 10.625 1 98.88 91 GLY A C 1
ATOM 652 O O . GLY A 1 91 ? -1.068 19.344 11.414 1 98.88 91 GLY A O 1
ATOM 653 N N . ALA A 1 92 ? -1.306 17.25 10.797 1 98.94 92 ALA A N 1
ATOM 654 C CA . ALA A 1 92 ? -2.021 16.875 12.016 1 98.94 92 ALA A CA 1
ATOM 655 C C . ALA A 1 92 ? -1.123 16.984 13.242 1 98.94 92 ALA A C 1
ATOM 657 O O . ALA A 1 92 ? -1.555 17.469 14.289 1 98.94 92 ALA A O 1
ATOM 658 N N . LEU A 1 93 ? 0.136 16.562 13.117 1 98.88 93 LEU A N 1
ATOM 659 C CA . LEU A 1 93 ? 1.09 16.641 14.219 1 98.88 93 LEU A CA 1
ATOM 660 C C . LEU A 1 93 ? 1.39 18.094 14.57 1 98.88 93 LEU A C 1
ATOM 662 O O . LEU A 1 93 ? 1.523 18.438 15.75 1 98.88 93 LEU A O 1
ATOM 666 N N . ILE A 1 94 ? 1.497 18.906 13.547 1 98.88 94 ILE A N 1
ATOM 667 C CA . ILE A 1 94 ? 1.676 20.328 13.781 1 98.88 94 ILE A CA 1
ATOM 668 C C . ILE A 1 94 ? 0.477 20.891 14.547 1 98.88 94 ILE A C 1
ATOM 670 O O . ILE A 1 94 ? 0.64 21.672 15.484 1 98.88 94 ILE A O 1
ATOM 674 N N . GLY A 1 95 ? -0.699 20.438 14.188 1 98.88 95 GLY A N 1
ATOM 675 C CA . GLY A 1 95 ? -1.898 20.844 14.906 1 98.88 95 GLY A CA 1
ATOM 676 C C . GLY A 1 95 ? -1.882 20.422 16.359 1 98.88 95 GLY A C 1
ATOM 677 O O . GLY A 1 95 ? -2.227 21.219 17.25 1 98.88 95 GLY A O 1
ATOM 678 N N . LEU A 1 96 ? -1.508 19.219 16.625 1 98.88 96 LEU A N 1
ATOM 679 C CA . LEU A 1 96 ? -1.395 18.734 18 1 98.88 96 LEU A CA 1
ATOM 680 C C . LEU A 1 96 ? -0.411 19.578 18.797 1 98.88 96 LEU A C 1
ATOM 682 O O . LEU A 1 96 ? -0.708 19.984 19.922 1 98.88 96 LEU A O 1
ATOM 686 N N . GLN A 1 97 ? 0.714 19.828 18.203 1 98.81 97 GLN A N 1
ATOM 687 C CA . GLN A 1 97 ? 1.737 20.641 18.859 1 98.81 97 GLN A CA 1
ATOM 688 C C . GLN A 1 97 ? 1.208 22.016 19.203 1 98.81 97 GLN A C 1
ATOM 690 O O . GLN A 1 97 ? 1.41 22.516 20.328 1 98.81 97 GLN A O 1
ATOM 695 N N . LEU A 1 98 ? 0.509 22.641 18.281 1 98.75 98 LEU A N 1
ATOM 696 C CA . LEU A 1 98 ? -0.031 23.984 18.5 1 98.75 98 LEU A CA 1
ATOM 697 C C . LEU A 1 98 ? -1.089 23.969 19.594 1 98.75 98 LEU A C 1
ATOM 699 O O . LEU A 1 98 ? -1.127 24.891 20.422 1 98.75 98 LEU A O 1
ATOM 703 N N . ALA A 1 99 ? -1.963 23 19.594 1 98.69 99 ALA A N 1
ATOM 704 C CA . ALA A 1 99 ? -3.031 22.922 20.578 1 98.69 99 ALA A CA 1
ATOM 705 C C . ALA A 1 99 ? -2.461 22.781 21.984 1 98.69 99 ALA A C 1
ATOM 707 O O . ALA A 1 99 ? -3.072 23.234 22.953 1 98.69 99 ALA A O 1
ATOM 708 N N . LEU A 1 100 ? -1.318 22.141 22.109 1 98.56 100 LEU A N 1
ATOM 709 C CA . LEU A 1 100 ? -0.679 21.953 23.406 1 98.56 100 LEU A CA 1
ATOM 710 C C . LEU A 1 100 ? 0.111 23.188 23.812 1 98.56 100 LEU A C 1
ATOM 712 O O . LEU A 1 100 ? 0.098 23.594 24.984 1 98.56 100 LEU A O 1
ATOM 716 N N . ASP A 1 101 ? 0.744 23.859 22.828 1 98.12 101 ASP A N 1
ATOM 717 C CA . ASP A 1 101 ? 1.607 25 23.094 1 98.12 101 ASP A CA 1
ATOM 718 C C . ASP A 1 101 ? 0.789 26.281 23.266 1 98.12 101 ASP A C 1
ATOM 720 O O . ASP A 1 101 ? 1.167 27.172 24.031 1 98.12 101 ASP A O 1
ATOM 724 N N . ARG A 1 102 ? -0.246 26.375 22.453 1 97.88 102 ARG A N 1
ATOM 725 C CA . ARG A 1 102 ? -1.063 27.578 22.375 1 97.88 102 ARG A CA 1
ATOM 726 C C . ARG A 1 102 ? -2.549 27.25 22.422 1 97.88 102 ARG A C 1
ATOM 728 O O . ARG A 1 102 ? -3.289 27.562 21.484 1 97.88 102 ARG A O 1
ATOM 735 N N . PRO A 1 103 ? -3.014 26.703 23.578 1 98.19 103 PRO A N 1
ATOM 736 C CA . PRO A 1 103 ? -4.406 26.25 23.625 1 98.19 103 PRO A CA 1
ATOM 737 C C . PRO A 1 103 ? -5.402 27.391 23.406 1 98.19 103 PRO A C 1
ATOM 739 O O . PRO A 1 103 ? -6.508 27.156 22.922 1 98.19 103 PRO A O 1
ATOM 742 N N . GLU A 1 104 ? -5.016 28.594 23.688 1 97.56 104 GLU A N 1
ATOM 743 C CA . GLU A 1 104 ? -5.91 29.75 23.547 1 97.56 104 GLU A CA 1
ATOM 744 C C . GLU A 1 104 ? -6.117 30.109 22.078 1 97.56 104 GLU A C 1
ATOM 746 O O . GLU A 1 104 ? -7.125 30.719 21.719 1 97.56 104 GLU A O 1
ATOM 751 N N . ALA A 1 105 ? -5.199 29.688 21.234 1 98.12 105 ALA A N 1
ATOM 752 C CA . ALA A 1 105 ? -5.227 30.078 19.828 1 98.12 105 ALA A CA 1
ATOM 753 C C . ALA A 1 105 ? -5.973 29.047 19 1 98.12 105 ALA A C 1
ATOM 755 O O . ALA A 1 105 ? -6.492 29.359 17.922 1 98.12 105 ALA A O 1
ATOM 756 N N . VAL A 1 106 ? -6.074 27.797 19.406 1 98.75 106 VAL A N 1
ATOM 757 C CA . VAL A 1 106 ? -6.633 26.719 18.594 1 98.75 106 VAL A CA 1
ATOM 758 C C . VAL A 1 106 ? -8.078 26.453 19 1 98.75 106 VAL A C 1
ATOM 760 O O . VAL A 1 106 ? -8.328 25.953 20.109 1 98.75 106 VAL A O 1
ATOM 763 N N . SER A 1 107 ? -8.992 26.734 18.109 1 98.25 107 SER A N 1
ATOM 764 C CA . SER A 1 107 ? -10.406 26.594 18.422 1 98.25 107 SER A CA 1
ATOM 765 C C . SER A 1 107 ? -10.898 25.172 18.203 1 98.25 107 SER A C 1
ATOM 767 O O . SER A 1 107 ? -11.844 24.734 18.844 1 98.25 107 SER A O 1
ATOM 769 N N . ALA A 1 108 ? -10.32 24.484 17.25 1 98.75 108 ALA A N 1
ATOM 770 C CA . ALA A 1 108 ? -10.695 23.125 16.906 1 98.75 108 ALA A CA 1
ATOM 771 C C . ALA A 1 108 ? -9.609 22.453 16.062 1 98.75 108 ALA A C 1
ATOM 773 O O . ALA A 1 108 ? -8.789 23.125 15.445 1 98.75 108 ALA A O 1
ATOM 774 N N . LEU A 1 109 ? -9.594 21.109 16.109 1 98.88 109 LEU A N 1
ATOM 775 C CA . LEU A 1 109 ? -8.672 20.312 15.305 1 98.88 109 LEU A CA 1
ATOM 776 C C . LEU A 1 109 ? -9.422 19.297 14.453 1 98.88 109 LEU A C 1
ATOM 778 O O . LEU A 1 109 ? -10.375 18.672 14.93 1 98.88 109 LEU A O 1
ATOM 782 N N . ALA A 1 110 ? -9.094 19.188 13.266 1 98.94 110 ALA A N 1
ATOM 783 C CA . ALA A 1 110 ? -9.352 18 12.445 1 98.94 110 ALA A CA 1
ATOM 784 C C . ALA A 1 110 ? -8.055 17.297 12.055 1 98.94 110 ALA A C 1
ATOM 786 O O . ALA A 1 110 ? -7.258 17.844 11.281 1 98.94 110 ALA A O 1
ATOM 787 N N . LEU A 1 111 ? -7.832 16.156 12.602 1 98.94 111 LEU A N 1
ATOM 788 C CA . LEU A 1 111 ? -6.605 15.391 12.414 1 98.94 111 LEU A CA 1
ATOM 789 C C . LEU A 1 111 ? -6.82 14.258 11.414 1 98.94 111 LEU A C 1
ATOM 791 O O . LEU A 1 111 ? -7.52 13.289 11.711 1 98.94 111 LEU A O 1
ATOM 795 N N . VAL A 1 112 ? -6.227 14.398 10.273 1 98.94 112 VAL A N 1
ATOM 796 C CA . VAL A 1 112 ? -6.398 13.414 9.211 1 98.94 112 VAL A CA 1
ATOM 797 C C . VAL A 1 112 ? -5.184 12.492 9.156 1 98.94 112 VAL A C 1
ATOM 799 O O . VAL A 1 112 ? -4.07 12.938 8.875 1 98.94 112 VAL A O 1
ATOM 802 N N . ASN A 1 113 ? -5.402 11.219 9.438 1 98.81 113 ASN A N 1
ATOM 803 C CA . ASN A 1 113 ? -4.363 10.195 9.414 1 98.81 113 ASN A CA 1
ATOM 804 C C . ASN A 1 113 ? -3.154 10.602 10.258 1 98.81 113 ASN A C 1
ATOM 806 O O . ASN A 1 113 ? -2.01 10.438 9.828 1 98.81 113 ASN A O 1
ATOM 810 N N . GLY A 1 114 ? -3.406 11.234 11.406 1 98.31 114 GLY A N 1
ATOM 811 C CA . GLY A 1 114 ? -2.373 11.57 12.375 1 98.31 114 GLY A CA 1
ATOM 812 C C . GLY A 1 114 ? -2.068 10.43 13.336 1 98.31 114 GLY A C 1
ATOM 813 O O . GLY A 1 114 ? -2.656 9.352 13.234 1 98.31 114 GLY A O 1
ATOM 814 N N . TRP A 1 115 ? -1.126 10.664 14.273 1 98.5 115 TRP A N 1
ATOM 815 C CA . TRP A 1 115 ? -0.778 9.625 15.234 1 98.5 115 TRP A CA 1
ATOM 816 C C . TRP A 1 115 ? -0.258 10.242 16.531 1 98.5 115 TRP A C 1
ATOM 818 O O . TRP A 1 115 ? 0.106 11.414 16.562 1 98.5 115 TRP A O 1
ATOM 828 N N . LEU A 1 116 ? -0.308 9.43 17.578 1 98.44 116 LEU A N 1
ATOM 829 C CA . LEU A 1 116 ? 0.18 9.812 18.906 1 98.44 116 LEU A CA 1
ATOM 830 C C . LEU A 1 116 ? 1.703 9.758 18.953 1 98.44 116 LEU A C 1
ATOM 832 O O . LEU A 1 116 ? 2.344 10.664 19.484 1 98.44 116 LEU A O 1
ATOM 836 N N . SER A 1 117 ? 2.232 8.719 18.547 1 98.31 117 SER A N 1
ATOM 837 C CA . SER A 1 117 ? 3.656 8.461 18.375 1 98.31 117 SER A CA 1
ATOM 838 C C . SER A 1 117 ? 3.904 7.562 17.156 1 98.31 117 SER A C 1
ATOM 840 O O . SER A 1 117 ? 2.969 6.961 16.625 1 98.31 117 SER A O 1
ATOM 842 N N . LEU A 1 118 ? 5.125 7.578 16.719 1 98.38 118 LEU A N 1
ATOM 843 C CA . LEU A 1 118 ? 5.441 6.844 15.492 1 98.38 118 LEU A CA 1
ATOM 844 C C . LEU A 1 118 ? 5.281 5.344 15.711 1 98.38 118 LEU A C 1
ATOM 846 O O . LEU A 1 118 ? 5.93 4.762 16.578 1 98.38 118 LEU A O 1
ATOM 850 N N . SER A 1 119 ? 4.422 4.715 14.945 1 98.31 119 SER A N 1
ATOM 851 C CA . SER A 1 119 ? 4.266 3.268 15.031 1 98.31 119 SER A CA 1
ATOM 852 C C . SER A 1 119 ? 5.426 2.541 14.367 1 98.31 119 SER A C 1
ATOM 854 O O . SER A 1 119 ? 6.062 3.08 13.453 1 98.31 119 SER A O 1
ATOM 856 N N . PRO A 1 120 ? 5.711 1.296 14.789 1 98.12 120 PRO A N 1
ATOM 857 C CA . PRO A 1 120 ? 6.75 0.515 14.109 1 98.12 120 PRO A CA 1
ATOM 858 C C . PRO A 1 120 ? 6.461 0.314 12.625 1 98.12 120 PRO A C 1
ATOM 860 O O . PRO A 1 120 ? 7.387 0.298 11.805 1 98.12 120 PRO A O 1
ATOM 863 N N . HIS A 1 121 ? 5.207 0.138 12.258 1 98.62 121 HIS A N 1
ATOM 864 C CA . HIS A 1 121 ? 4.844 -0.029 10.859 1 98.62 121 HIS A CA 1
ATOM 865 C C . HIS A 1 121 ? 5.188 1.216 10.047 1 98.62 121 HIS A C 1
ATOM 867 O O . HIS A 1 121 ? 5.824 1.122 8.992 1 98.62 121 HIS A O 1
ATOM 873 N N . THR A 1 122 ? 4.73 2.334 10.508 1 98.75 122 THR A N 1
ATOM 874 C CA . THR A 1 122 ? 5.012 3.58 9.805 1 98.75 122 THR A CA 1
ATOM 875 C C . THR A 1 122 ? 6.516 3.822 9.711 1 98.75 122 THR A C 1
ATOM 877 O O . THR A 1 122 ? 7.012 4.297 8.688 1 98.75 122 THR A O 1
ATOM 880 N N . ARG A 1 123 ? 7.234 3.506 10.797 1 98.56 123 ARG A N 1
ATOM 881 C CA . ARG A 1 123 ? 8.695 3.602 10.781 1 98.56 123 ARG A CA 1
ATOM 882 C C . ARG A 1 123 ? 9.281 2.773 9.641 1 98.56 123 ARG A C 1
ATOM 884 O O . ARG A 1 123 ? 10.195 3.225 8.945 1 98.56 123 ARG A O 1
ATOM 891 N N . ARG A 1 124 ? 8.797 1.589 9.516 1 98.44 124 ARG A N 1
ATOM 892 C CA . ARG A 1 124 ? 9.25 0.723 8.43 1 98.44 124 ARG A CA 1
ATOM 893 C C . ARG A 1 124 ? 9.016 1.377 7.07 1 98.44 124 ARG A C 1
ATOM 895 O O . ARG A 1 124 ? 9.891 1.349 6.203 1 98.44 124 ARG A O 1
ATOM 902 N N . CYS A 1 125 ? 7.852 1.955 6.812 1 98.81 125 CYS A N 1
ATOM 903 C CA . CYS A 1 125 ? 7.551 2.658 5.57 1 98.81 125 CYS A CA 1
ATOM 904 C C . CYS A 1 125 ? 8.547 3.787 5.328 1 98.81 125 CYS A C 1
ATOM 906 O O . CYS A 1 125 ? 9.055 3.943 4.215 1 98.81 125 CYS A O 1
ATOM 908 N N . PHE A 1 126 ? 8.828 4.566 6.391 1 98.75 126 PHE A N 1
ATOM 909 C CA . PHE A 1 126 ? 9.758 5.684 6.262 1 98.75 126 PHE A CA 1
ATOM 910 C C . PHE A 1 126 ? 11.156 5.191 5.926 1 98.75 126 PHE A C 1
ATOM 912 O O . PHE A 1 126 ? 11.867 5.805 5.121 1 98.75 126 PHE A O 1
ATOM 919 N N . GLN A 1 127 ? 11.555 4.137 6.547 1 98.19 127 GLN A N 1
ATOM 920 C CA . GLN A 1 127 ? 12.875 3.58 6.27 1 98.19 127 GLN A CA 1
ATOM 921 C C . GLN A 1 127 ? 13.008 3.189 4.801 1 98.19 127 GLN A C 1
ATOM 923 O O . GLN A 1 127 ? 14.031 3.461 4.172 1 98.19 127 GLN A O 1
ATOM 928 N N . VAL A 1 128 ? 12.008 2.582 4.277 1 98.69 128 VAL A N 1
ATOM 929 C CA . VAL A 1 128 ? 12 2.189 2.871 1 98.69 128 VAL A CA 1
ATOM 930 C C . VAL A 1 128 ? 12.078 3.43 1.985 1 98.69 128 VAL A C 1
ATOM 932 O O . VAL A 1 128 ? 12.859 3.471 1.031 1 98.69 128 VAL A O 1
ATOM 935 N N . ARG A 1 129 ? 11.297 4.441 2.268 1 98.75 129 ARG A N 1
ATOM 936 C CA . ARG A 1 129 ? 11.281 5.668 1.479 1 98.75 129 ARG A CA 1
ATOM 937 C C . ARG A 1 129 ? 12.617 6.398 1.575 1 98.75 129 ARG A C 1
ATOM 939 O O . ARG A 1 129 ? 13.102 6.949 0.585 1 98.75 129 ARG A O 1
ATOM 946 N N . GLU A 1 130 ? 13.203 6.398 2.768 1 98.5 130 GLU A N 1
ATOM 947 C CA . GLU A 1 130 ? 14.516 7.016 2.949 1 98.5 130 GLU A CA 1
ATOM 948 C C . GLU A 1 130 ? 15.578 6.309 2.113 1 98.5 130 GLU A C 1
ATOM 950 O O . GLU A 1 130 ? 16.453 6.957 1.539 1 98.5 130 GLU A O 1
ATOM 955 N N . ARG A 1 131 ? 15.555 4.996 2.088 1 98.31 131 ARG A N 1
ATOM 956 C CA . ARG A 1 131 ? 16.5 4.246 1.263 1 98.31 131 ARG A CA 1
ATOM 957 C C . ARG A 1 131 ? 16.375 4.645 -0.204 1 98.31 131 ARG A C 1
ATOM 959 O O . ARG A 1 131 ? 17.391 4.809 -0.893 1 98.31 131 ARG A O 1
ATOM 966 N N . LEU A 1 132 ? 15.164 4.789 -0.677 1 98.69 132 LEU A N 1
ATOM 967 C CA . LEU A 1 132 ? 14.93 5.203 -2.057 1 98.69 132 LEU A CA 1
ATOM 968 C C . LEU A 1 132 ? 15.492 6.598 -2.309 1 98.69 132 LEU A C 1
ATOM 970 O O . LEU A 1 132 ? 16.141 6.84 -3.334 1 98.69 132 LEU A O 1
ATOM 974 N N . LEU A 1 133 ? 15.258 7.465 -1.351 1 98.69 133 LEU A N 1
ATOM 975 C CA . LEU A 1 133 ? 15.781 8.82 -1.464 1 98.69 133 LEU A CA 1
ATOM 976 C C . LEU A 1 133 ? 17.297 8.812 -1.562 1 98.69 133 LEU A C 1
ATOM 978 O O . LEU A 1 133 ? 17.875 9.5 -2.412 1 98.69 133 LEU A O 1
ATOM 982 N N . HIS A 1 134 ? 17.906 8.062 -0.713 1 98.12 134 HIS A N 1
ATOM 983 C CA . HIS A 1 134 ? 19.375 8 -0.687 1 98.12 134 HIS A CA 1
ATOM 984 C C . HIS A 1 134 ? 19.922 7.359 -1.956 1 98.12 134 HIS A C 1
ATOM 986 O O . HIS A 1 134 ? 20.984 7.73 -2.432 1 98.12 134 HIS A O 1
ATOM 992 N N . ALA A 1 135 ? 19.172 6.469 -2.574 1 96.12 135 ALA A N 1
ATOM 993 C CA . ALA A 1 135 ? 19.656 5.68 -3.709 1 96.12 135 ALA A CA 1
ATOM 994 C C . ALA A 1 135 ? 19.438 6.422 -5.023 1 96.12 135 ALA A C 1
ATOM 996 O O . ALA A 1 135 ? 20.25 6.332 -5.941 1 96.12 135 ALA A O 1
ATOM 997 N N . GLY A 1 136 ? 18.281 7.125 -5.102 1 96.94 136 GLY A N 1
ATOM 998 C CA . GLY A 1 136 ? 17.922 7.656 -6.402 1 96.94 136 GLY A CA 1
ATOM 999 C C . GLY A 1 136 ? 17.469 9.109 -6.355 1 96.94 136 GLY A C 1
ATOM 1000 O O . GLY A 1 136 ? 17.016 9.656 -7.359 1 96.94 136 GLY A O 1
ATOM 1001 N N . GLY A 1 137 ? 17.625 9.688 -5.25 1 97.75 137 GLY A N 1
ATOM 1002 C CA . GLY A 1 137 ? 17.312 11.102 -5.117 1 97.75 137 GLY A CA 1
ATOM 1003 C C . GLY A 1 137 ? 15.828 11.391 -5.262 1 97.75 137 GLY A C 1
ATOM 1004 O O . GLY A 1 137 ? 14.984 10.57 -4.891 1 97.75 137 GLY A O 1
ATOM 1005 N N . ALA A 1 138 ? 15.578 12.562 -5.746 1 98.25 138 ALA A N 1
ATOM 1006 C CA . ALA A 1 138 ? 14.211 13.07 -5.859 1 98.25 138 ALA A CA 1
ATOM 1007 C C . ALA A 1 138 ? 13.367 12.172 -6.758 1 98.25 138 ALA A C 1
ATOM 1009 O O . ALA A 1 138 ? 12.203 11.906 -6.457 1 98.25 138 ALA A O 1
ATOM 1010 N N . GLN A 1 139 ? 13.969 11.719 -7.801 1 98.06 139 GLN A N 1
ATOM 1011 C CA . GLN A 1 139 ? 13.227 10.898 -8.758 1 98.06 139 GLN A CA 1
ATOM 1012 C C . GLN A 1 139 ? 12.711 9.617 -8.102 1 98.06 139 GLN A C 1
ATOM 1014 O O . GLN A 1 139 ? 11.531 9.289 -8.227 1 98.06 139 GLN A O 1
ATOM 1019 N N . ALA A 1 140 ? 13.586 8.859 -7.387 1 98.31 140 ALA A N 1
ATOM 1020 C CA . ALA A 1 140 ? 13.195 7.613 -6.734 1 98.31 140 ALA A CA 1
ATOM 1021 C C . ALA A 1 140 ? 12.164 7.867 -5.641 1 98.31 140 ALA A C 1
ATOM 1023 O O . ALA A 1 140 ? 11.211 7.102 -5.488 1 98.31 140 ALA A O 1
ATOM 1024 N N . TRP A 1 141 ? 12.352 8.953 -4.91 1 98.56 141 TRP A N 1
ATOM 1025 C CA . TRP A 1 141 ? 11.422 9.328 -3.854 1 98.56 141 TRP A CA 1
ATOM 1026 C C . TRP A 1 141 ? 10.031 9.602 -4.426 1 98.56 141 TRP A C 1
ATOM 1028 O O . TRP A 1 141 ? 9.039 9.055 -3.945 1 98.56 141 TRP A O 1
ATOM 1038 N N . VAL A 1 142 ? 9.969 10.375 -5.496 1 98.44 142 VAL A N 1
ATOM 1039 C CA . VAL A 1 142 ? 8.719 10.844 -6.07 1 98.44 142 VAL A CA 1
ATOM 1040 C C . VAL A 1 142 ? 8.008 9.695 -6.777 1 98.44 142 VAL A C 1
ATOM 1042 O O . VAL A 1 142 ? 6.777 9.578 -6.703 1 98.44 142 VAL A O 1
ATOM 1045 N N . GLU A 1 143 ? 8.727 8.828 -7.434 1 97.69 143 GLU A N 1
ATOM 1046 C CA . GLU A 1 143 ? 8.141 7.707 -8.164 1 97.69 143 GLU A CA 1
ATOM 1047 C C . GLU A 1 143 ? 7.492 6.707 -7.207 1 97.69 143 GLU A C 1
ATOM 1049 O O . GLU A 1 143 ? 6.516 6.047 -7.566 1 97.69 143 GLU A O 1
ATOM 1054 N N . ALA A 1 144 ? 8 6.605 -6.012 1 98.62 144 ALA A N 1
ATOM 1055 C CA . ALA A 1 144 ? 7.48 5.656 -5.035 1 98.62 144 ALA A CA 1
ATOM 1056 C C . ALA A 1 144 ? 6.352 6.273 -4.219 1 98.62 144 ALA A C 1
ATOM 1058 O O . ALA A 1 144 ? 5.527 5.559 -3.646 1 98.62 144 ALA A O 1
ATOM 1059 N N . GLN A 1 145 ? 6.246 7.555 -4.148 1 98.44 145 GLN A N 1
ATOM 1060 C CA . GLN A 1 145 ? 5.387 8.289 -3.217 1 98.44 145 GLN A CA 1
ATOM 1061 C C . GLN A 1 145 ? 3.924 7.891 -3.393 1 98.44 145 GLN A C 1
ATOM 1063 O O . GLN A 1 145 ? 3.23 7.613 -2.414 1 98.44 145 GLN A O 1
ATOM 1068 N N . PRO A 1 146 ? 3.396 7.805 -4.648 1 98.62 146 PRO A N 1
ATOM 1069 C CA . PRO A 1 146 ? 1.97 7.504 -4.793 1 98.62 146 PRO A CA 1
ATOM 1070 C C . PRO A 1 146 ? 1.597 6.133 -4.227 1 98.62 146 PRO A C 1
ATOM 1072 O O . PRO A 1 146 ? 0.463 5.934 -3.785 1 98.62 146 PRO A O 1
ATOM 1075 N N . LEU A 1 147 ? 2.566 5.184 -4.176 1 98.75 147 LEU A N 1
ATOM 1076 C CA . LEU A 1 147 ? 2.301 3.848 -3.65 1 98.75 147 LEU A CA 1
ATOM 1077 C C . LEU A 1 147 ? 1.956 3.904 -2.166 1 98.75 147 LEU A C 1
ATOM 1079 O O . LEU A 1 147 ? 1.258 3.027 -1.653 1 98.75 147 LEU A O 1
ATOM 1083 N N . PHE A 1 148 ? 2.387 4.934 -1.479 1 98.75 148 PHE A N 1
ATOM 1084 C CA . PHE A 1 148 ? 2.123 5.094 -0.053 1 98.75 148 PHE A CA 1
ATOM 1085 C C . PHE A 1 148 ? 0.894 5.965 0.174 1 98.75 148 PHE A C 1
ATOM 1087 O O . PHE A 1 148 ? 0.404 6.074 1.3 1 98.75 148 PHE A O 1
ATOM 1094 N N . LEU A 1 149 ? 0.355 6.625 -0.901 1 98.62 149 LEU A N 1
ATOM 1095 C CA . LEU A 1 149 ? -0.693 7.625 -0.745 1 98.62 149 LEU A CA 1
ATOM 1096 C C . LEU A 1 149 ? -2.037 7.086 -1.218 1 98.62 149 LEU A C 1
ATOM 1098 O O . LEU A 1 149 ? -3.068 7.336 -0.59 1 98.62 149 LEU A O 1
ATOM 1102 N N . TYR A 1 150 ? -2.023 6.332 -2.336 1 98.81 150 TYR A N 1
ATOM 1103 C CA . TYR A 1 150 ? -3.264 6.055 -3.053 1 98.81 150 TYR A CA 1
ATOM 1104 C C . TYR A 1 150 ? -3.516 4.555 -3.15 1 98.81 150 TYR A C 1
ATOM 1106 O O . TYR A 1 150 ? -2.57 3.768 -3.242 1 98.81 150 TYR A O 1
ATOM 1114 N N . PRO A 1 151 ? -4.812 4.16 -3.203 1 98.69 151 PRO A N 1
ATOM 1115 C CA . PRO A 1 151 ? -5.121 2.773 -3.557 1 98.69 151 PRO A CA 1
ATOM 1116 C C . PRO A 1 151 ? -4.715 2.426 -4.988 1 98.69 151 PRO A C 1
ATOM 1118 O O . PRO A 1 151 ? -4.828 3.266 -5.887 1 98.69 151 PRO A O 1
ATOM 1121 N N . ALA A 1 152 ? -4.352 1.211 -5.18 1 98.75 152 ALA A N 1
ATOM 1122 C CA . ALA A 1 152 ? -3.844 0.753 -6.469 1 98.75 152 ALA A CA 1
ATOM 1123 C C . ALA A 1 152 ? -4.875 0.969 -7.574 1 98.75 152 ALA A C 1
ATOM 1125 O O . ALA A 1 152 ? -4.535 1.411 -8.672 1 98.75 152 ALA A O 1
ATOM 1126 N N . GLU A 1 153 ? -6.141 0.631 -7.328 1 98.19 153 GLU A N 1
ATOM 1127 C CA . GLU A 1 153 ? -7.184 0.781 -8.336 1 98.19 153 GLU A CA 1
ATOM 1128 C C . GLU A 1 153 ? -7.348 2.24 -8.75 1 98.19 153 GLU A C 1
ATOM 1130 O O . GLU A 1 153 ? -7.59 2.537 -9.922 1 98.19 153 GLU A O 1
ATOM 1135 N N . TRP A 1 154 ? -7.254 3.131 -7.77 1 98.62 154 TRP A N 1
ATOM 1136 C CA . TRP A 1 154 ? -7.316 4.562 -8.055 1 98.62 154 TRP A CA 1
ATOM 1137 C C . TRP A 1 154 ? -6.168 4.988 -8.961 1 98.62 154 TRP A C 1
ATOM 1139 O O . TRP A 1 154 ? -6.379 5.711 -9.938 1 98.62 154 TRP A O 1
ATOM 1149 N N . MET A 1 155 ? -5.02 4.52 -8.703 1 98.69 155 MET A N 1
ATOM 1150 C CA . MET A 1 155 ? -3.842 4.84 -9.508 1 98.69 155 MET A CA 1
ATOM 1151 C C . MET A 1 155 ? -3.979 4.293 -10.922 1 98.69 155 MET A C 1
ATOM 1153 O O . MET A 1 155 ? -3.74 5.012 -11.898 1 98.69 155 MET A O 1
ATOM 1157 N N . ALA A 1 156 ? -4.379 3.049 -10.969 1 98.38 156 ALA A N 1
ATOM 1158 C CA . ALA A 1 156 ? -4.469 2.377 -12.258 1 98.38 156 ALA A CA 1
ATOM 1159 C C . ALA A 1 156 ? -5.449 3.096 -13.188 1 98.38 156 ALA A C 1
ATOM 1161 O O . ALA A 1 156 ? -5.262 3.111 -14.406 1 98.38 156 ALA A O 1
ATOM 1162 N N . ALA A 1 157 ? -6.422 3.756 -12.617 1 98.06 157 ALA A N 1
ATOM 1163 C CA . ALA A 1 157 ? -7.457 4.414 -13.406 1 98.06 157 ALA A CA 1
ATOM 1164 C C . ALA A 1 157 ? -7.051 5.844 -13.766 1 98.06 157 ALA A C 1
ATOM 1166 O O . ALA A 1 157 ? -7.73 6.512 -14.547 1 98.06 157 ALA A O 1
ATOM 1167 N N . ARG A 1 158 ? -5.883 6.312 -13.234 1 98.38 158 ARG A N 1
ATOM 1168 C CA . ARG A 1 158 ? -5.559 7.73 -13.359 1 98.38 158 ARG A CA 1
ATOM 1169 C C . ARG A 1 158 ? -4.082 7.926 -13.688 1 98.38 158 ARG A C 1
ATOM 1171 O O . ARG A 1 158 ? -3.432 8.82 -13.141 1 98.38 158 ARG A O 1
ATOM 1178 N N . LEU A 1 159 ? -3.557 7.117 -14.531 1 96.88 159 LEU A N 1
ATOM 1179 C CA . LEU A 1 159 ? -2.135 7.086 -14.859 1 96.88 159 LEU A CA 1
ATOM 1180 C C . LEU A 1 159 ? -1.67 8.438 -15.391 1 96.88 159 LEU A C 1
ATOM 1182 O O . LEU A 1 159 ? -0.621 8.945 -14.984 1 96.88 159 LEU A O 1
ATOM 1186 N N . PRO A 1 160 ? -2.445 9.133 -16.281 1 97.19 160 PRO A N 1
ATOM 1187 C CA . PRO A 1 160 ? -1.993 10.445 -16.75 1 97.19 160 PRO A CA 1
ATOM 1188 C C . PRO A 1 160 ? -1.883 11.469 -15.625 1 97.19 160 PRO A C 1
ATOM 1190 O O . PRO A 1 160 ? -0.957 12.281 -15.625 1 97.19 160 PRO A O 1
ATOM 1193 N N . ARG A 1 161 ? -2.799 11.43 -14.711 1 96.44 161 ARG A N 1
ATOM 1194 C CA . ARG A 1 161 ? -2.73 12.32 -13.562 1 96.44 161 ARG A CA 1
ATOM 1195 C C . ARG A 1 161 ? -1.474 12.055 -12.742 1 96.44 161 ARG A C 1
ATOM 1197 O O . ARG A 1 161 ? -0.796 12.992 -12.312 1 96.44 161 ARG A O 1
ATOM 1204 N N . LEU A 1 162 ? -1.203 10.797 -12.531 1 97.5 162 LEU A N 1
ATOM 1205 C CA . LEU A 1 162 ? -0.036 10.422 -11.742 1 97.5 162 LEU A CA 1
ATOM 1206 C C . LEU A 1 162 ? 1.249 10.906 -12.406 1 97.5 162 LEU A C 1
ATOM 1208 O O . LEU A 1 162 ? 2.166 11.367 -11.727 1 97.5 162 LEU A O 1
ATOM 1212 N N . GLU A 1 163 ? 1.309 10.773 -13.711 1 97.06 163 GLU A N 1
ATOM 1213 C CA . GLU A 1 163 ? 2.479 11.242 -14.445 1 97.06 163 GLU A CA 1
ATOM 1214 C C . GLU A 1 163 ? 2.66 12.75 -14.289 1 97.06 163 GLU A C 1
ATOM 1216 O O . GLU A 1 163 ? 3.777 13.227 -14.086 1 97.06 163 GLU A O 1
ATOM 1221 N N . ALA A 1 164 ? 1.584 13.484 -14.375 1 97.12 164 ALA A N 1
ATOM 1222 C CA . ALA A 1 164 ? 1.632 14.93 -14.188 1 97.12 164 ALA A CA 1
ATOM 1223 C C . ALA A 1 164 ? 2.043 15.289 -12.758 1 97.12 164 ALA A C 1
ATOM 1225 O O . ALA A 1 164 ? 2.854 16.188 -12.547 1 97.12 164 ALA A O 1
ATOM 1226 N N . GLU A 1 165 ? 1.509 14.602 -11.828 1 96.06 165 GLU A N 1
ATOM 1227 C CA . GLU A 1 165 ? 1.853 14.82 -10.43 1 96.06 165 GLU A CA 1
ATOM 1228 C C . GLU A 1 165 ? 3.332 14.547 -10.172 1 96.06 165 GLU A C 1
ATOM 1230 O O . GLU A 1 165 ? 3.988 15.289 -9.438 1 96.06 165 GLU A O 1
ATOM 1235 N N . ASP A 1 166 ? 3.809 13.461 -10.758 1 97 166 ASP A N 1
ATOM 1236 C CA . ASP A 1 166 ? 5.227 13.141 -10.617 1 97 166 ASP A CA 1
ATOM 1237 C C . ASP A 1 166 ? 6.102 14.273 -11.164 1 97 166 ASP A C 1
ATOM 1239 O O . ASP A 1 166 ? 7.055 14.695 -10.508 1 97 166 ASP A O 1
ATOM 1243 N N . ALA A 1 167 ? 5.77 14.734 -12.336 1 97 167 ALA A N 1
ATOM 1244 C CA . ALA A 1 167 ? 6.547 15.805 -12.961 1 97 167 ALA A CA 1
ATOM 1245 C C . ALA A 1 167 ? 6.543 17.062 -12.102 1 97 167 ALA A C 1
ATOM 1247 O O . ALA A 1 167 ? 7.59 17.688 -11.898 1 97 167 ALA A O 1
ATOM 1248 N N . LEU A 1 168 ? 5.434 17.422 -11.602 1 95.56 168 LEU A N 1
ATOM 1249 C CA . LEU A 1 168 ? 5.309 18.609 -10.742 1 95.56 168 LEU A CA 1
ATOM 1250 C C . LEU A 1 168 ? 6.086 18.422 -9.445 1 95.56 168 LEU A C 1
ATOM 1252 O O . LEU A 1 168 ? 6.777 19.328 -9 1 95.56 168 LEU A O 1
ATOM 1256 N N . ALA A 1 169 ? 5.953 17.234 -8.867 1 96.38 169 ALA A N 1
ATOM 1257 C CA . ALA A 1 169 ? 6.625 16.953 -7.605 1 96.38 169 ALA A CA 1
ATOM 1258 C C . ALA A 1 169 ? 8.141 17.016 -7.766 1 96.38 169 ALA A C 1
ATOM 1260 O O . ALA A 1 169 ? 8.844 17.484 -6.875 1 96.38 169 ALA A O 1
ATOM 1261 N N . ILE A 1 170 ? 8.609 16.469 -8.875 1 97.25 170 ILE A N 1
ATOM 1262 C CA . ILE A 1 170 ? 10.039 16.5 -9.133 1 97.25 170 ILE A CA 1
ATOM 1263 C C . ILE A 1 170 ? 10.5 17.953 -9.312 1 97.25 170 ILE A C 1
ATOM 1265 O O . ILE A 1 170 ? 11.5 18.359 -8.719 1 97.25 170 ILE A O 1
ATOM 1269 N N . SER A 1 171 ? 9.711 18.719 -10.031 1 95.56 171 SER A N 1
ATOM 1270 C CA . SER A 1 171 ? 10.062 20.109 -10.328 1 95.56 171 SER A CA 1
ATOM 1271 C C . SER A 1 171 ? 10.062 20.969 -9.062 1 95.56 171 SER A C 1
ATOM 1273 O O . SER A 1 171 ? 10.828 21.922 -8.953 1 95.56 171 SER A O 1
ATOM 1275 N N . HIS A 1 172 ? 9.258 20.594 -8.062 1 94.62 172 HIS A N 1
ATOM 1276 C CA . HIS A 1 172 ? 9.109 21.406 -6.863 1 94.62 172 HIS A CA 1
ATOM 1277 C C . HIS A 1 172 ? 9.633 20.672 -5.633 1 94.62 172 HIS A C 1
ATOM 1279 O O . HIS A 1 172 ? 9.211 20.969 -4.508 1 94.62 172 HIS A O 1
ATOM 1285 N N . PHE A 1 173 ? 10.461 19.734 -5.906 1 97.75 173 PHE A N 1
ATOM 1286 C CA . PHE A 1 173 ? 11 18.938 -4.809 1 97.75 173 PHE A CA 1
ATOM 1287 C C . PHE A 1 173 ? 11.719 19.828 -3.801 1 97.75 173 PHE A C 1
ATOM 1289 O O . PHE A 1 173 ? 12.492 20.719 -4.18 1 97.75 173 PHE A O 1
ATOM 1296 N N . GLN A 1 174 ? 11.562 19.672 -2.543 1 97.94 174 GLN A N 1
ATOM 1297 C CA . GLN A 1 174 ? 12.008 20.547 -1.467 1 97.94 174 GLN A CA 1
ATOM 1298 C C . GLN A 1 174 ? 13.5 20.375 -1.207 1 97.94 174 GLN A C 1
ATOM 1300 O O . GLN A 1 174 ? 14.102 21.172 -0.465 1 97.94 174 GLN A O 1
ATOM 1305 N N . GLY A 1 175 ? 14.125 19.359 -1.848 1 97.94 175 GLY A N 1
ATOM 1306 C CA . GLY A 1 175 ? 15.516 19.016 -1.612 1 97.94 175 GLY A CA 1
ATOM 1307 C C . GLY A 1 175 ? 15.695 17.938 -0.566 1 97.94 175 GLY A C 1
ATOM 1308 O O . GLY A 1 175 ? 14.93 17.859 0.395 1 97.94 175 GLY A O 1
ATOM 1309 N N . LYS A 1 176 ? 16.734 17.156 -0.731 1 98.06 176 LYS A N 1
ATOM 1310 C CA . LYS A 1 176 ? 16.984 16 0.123 1 98.06 176 LYS A CA 1
ATOM 1311 C C . LYS A 1 176 ? 17.219 16.422 1.571 1 98.06 176 LYS A C 1
ATOM 1313 O O . LYS A 1 176 ? 16.656 15.836 2.494 1 98.06 176 LYS A O 1
ATOM 1318 N N . GLU A 1 177 ? 17.984 17.453 1.797 1 97.94 177 GLU A N 1
ATOM 1319 C CA . GLU A 1 177 ? 18.312 17.891 3.15 1 97.94 177 GLU A CA 1
ATOM 1320 C C . GLU A 1 177 ? 17.078 18.375 3.898 1 97.94 177 GLU A C 1
ATOM 1322 O O . GLU A 1 177 ? 16.844 17.969 5.039 1 97.94 177 GLU A O 1
ATOM 1327 N N . ASN A 1 178 ? 16.25 19.25 3.258 1 98.5 178 ASN A N 1
ATOM 1328 C CA . ASN A 1 178 ? 15.023 19.734 3.879 1 98.5 178 ASN A CA 1
ATOM 1329 C C . ASN A 1 178 ? 14.07 18.578 4.184 1 98.5 178 ASN A C 1
ATOM 1331 O O . ASN A 1 178 ? 13.5 18.516 5.277 1 98.5 178 ASN A O 1
ATOM 1335 N N . LEU A 1 179 ? 13.969 17.703 3.203 1 98.56 179 LEU A N 1
ATOM 1336 C CA . LEU A 1 179 ? 13.078 16.562 3.377 1 98.56 179 LEU A CA 1
ATOM 1337 C C . LEU A 1 179 ? 13.492 15.727 4.578 1 98.56 179 LEU A C 1
ATOM 1339 O O . LEU A 1 179 ? 12.656 15.352 5.402 1 98.56 179 LEU A O 1
ATOM 1343 N N . LEU A 1 180 ? 14.766 15.43 4.707 1 98.44 180 LEU A N 1
ATOM 1344 C CA . LEU A 1 180 ? 15.25 14.586 5.793 1 98.44 180 LEU A CA 1
ATOM 1345 C C . LEU A 1 180 ? 15.078 15.281 7.141 1 98.44 180 LEU A C 1
ATOM 1347 O O . LEU A 1 180 ? 14.758 14.625 8.141 1 98.44 180 LEU A O 1
ATOM 1351 N N . LYS A 1 181 ? 15.289 16.578 7.219 1 98.56 181 LYS A N 1
ATOM 1352 C CA . LYS A 1 181 ? 15.07 17.328 8.453 1 98.56 181 LYS A CA 1
ATOM 1353 C C . LYS A 1 181 ? 13.609 17.281 8.883 1 98.56 181 LYS A C 1
ATOM 1355 O O . LYS A 1 181 ? 13.305 17.047 10.055 1 98.56 181 LYS A O 1
ATOM 1360 N N . ARG A 1 182 ? 12.711 17.516 7.949 1 98.62 182 ARG A N 1
ATOM 1361 C CA . ARG A 1 182 ? 11.273 17.484 8.227 1 98.62 182 ARG A CA 1
ATOM 1362 C C . ARG A 1 182 ? 10.82 16.078 8.602 1 98.62 182 ARG A C 1
ATOM 1364 O O . ARG A 1 182 ? 10.023 15.898 9.523 1 98.62 182 ARG A O 1
ATOM 1371 N N . LEU A 1 183 ? 11.367 15.086 7.883 1 98.44 183 LEU A N 1
ATOM 1372 C CA . LEU A 1 183 ? 11.055 13.695 8.18 1 98.44 183 LEU A CA 1
ATOM 1373 C C . LEU A 1 183 ? 11.531 13.312 9.578 1 98.44 183 LEU A C 1
ATOM 1375 O O . LEU A 1 183 ? 10.82 12.625 10.312 1 98.44 183 LEU A O 1
ATOM 1379 N N . GLN A 1 184 ? 12.695 13.719 9.953 1 97.94 184 GLN A N 1
ATOM 1380 C CA . GLN A 1 184 ? 13.219 13.438 11.281 1 97.94 184 GLN A CA 1
ATOM 1381 C C . GLN A 1 184 ? 12.352 14.078 12.367 1 97.94 184 GLN A C 1
ATOM 1383 O O . GLN A 1 184 ? 12.086 13.461 13.398 1 97.94 184 GLN A O 1
ATOM 1388 N N . ALA A 1 185 ? 11.945 15.305 12.133 1 97.75 185 ALA A N 1
ATOM 1389 C CA . ALA A 1 185 ? 11.062 15.992 13.07 1 97.75 185 ALA A CA 1
ATOM 1390 C C . ALA A 1 185 ? 9.773 15.211 13.281 1 97.75 185 ALA A C 1
ATOM 1392 O O . ALA A 1 185 ? 9.328 15.023 14.422 1 97.75 185 ALA A O 1
ATOM 1393 N N . LEU A 1 186 ? 9.234 14.773 12.172 1 97.06 186 LEU A N 1
ATOM 1394 C CA . LEU A 1 186 ? 7.969 14.047 12.25 1 97.06 186 LEU A CA 1
ATOM 1395 C C . LEU A 1 186 ? 8.156 12.695 12.93 1 97.06 186 LEU A C 1
ATOM 1397 O O . LEU A 1 186 ? 7.301 12.25 13.695 1 97.06 186 LEU A O 1
ATOM 1401 N N . LYS A 1 187 ? 9.281 11.984 12.727 1 97.94 187 LYS A N 1
ATOM 1402 C CA . LYS A 1 187 ? 9.562 10.68 13.328 1 97.94 187 LYS A CA 1
ATOM 1403 C C . LYS A 1 187 ? 9.734 10.797 14.836 1 97.94 187 LYS A C 1
ATOM 1405 O O . LYS A 1 187 ? 9.492 9.836 15.57 1 97.94 187 LYS A O 1
ATOM 1410 N N . GLN A 1 188 ? 10.117 11.938 15.344 1 97.56 188 GLN A N 1
ATOM 1411 C CA . GLN A 1 188 ? 10.43 12.125 16.766 1 97.56 188 GLN A CA 1
ATOM 1412 C C . GLN A 1 188 ? 9.195 12.562 17.547 1 97.56 188 GLN A C 1
ATOM 1414 O O . GLN A 1 188 ? 9.242 12.664 18.766 1 97.56 188 GLN A O 1
ATOM 1419 N N . ALA A 1 189 ? 8.141 12.836 16.844 1 96.44 189 ALA A N 1
ATOM 1420 C CA . ALA A 1 189 ? 6.918 13.289 17.484 1 96.44 189 ALA A CA 1
ATOM 1421 C C . ALA A 1 189 ? 6.422 12.258 18.5 1 96.44 189 ALA A C 1
ATOM 1423 O O . ALA A 1 189 ? 6.348 11.07 18.188 1 96.44 189 ALA A O 1
ATOM 1424 N N . ASP A 1 190 ? 6.121 12.688 19.75 1 98.44 190 ASP A N 1
ATOM 1425 C CA . ASP A 1 190 ? 5.535 11.844 20.781 1 98.44 190 ASP A CA 1
ATOM 1426 C C . ASP A 1 190 ? 4.617 12.656 21.703 1 98.44 190 ASP A C 1
ATOM 1428 O O . ASP A 1 190 ? 5.094 13.453 22.516 1 98.44 190 ASP A O 1
ATOM 1432 N N . PHE A 1 191 ? 3.322 12.398 21.562 1 98.62 191 PHE A N 1
ATOM 1433 C CA . PHE A 1 191 ? 2.326 13.141 22.328 1 98.62 191 PHE A CA 1
ATOM 1434 C C . PHE A 1 191 ? 1.709 12.266 23.406 1 98.62 191 PHE A C 1
ATOM 1436 O O . PHE A 1 191 ? 0.712 12.641 24.031 1 98.62 191 PHE A O 1
ATOM 1443 N N . SER A 1 192 ? 2.273 11.094 23.656 1 97.88 192 SER A N 1
ATOM 1444 C CA . SER A 1 192 ? 1.678 10.07 24.516 1 97.88 192 SER A CA 1
ATOM 1445 C C . SER A 1 192 ? 1.449 10.586 25.922 1 97.88 192 SER A C 1
ATOM 1447 O O . SER A 1 192 ? 0.473 10.219 26.578 1 97.88 192 SER A O 1
ATOM 1449 N N . ARG A 1 193 ? 2.25 11.547 26.344 1 97.75 193 ARG A N 1
ATOM 1450 C CA . ARG A 1 193 ? 2.168 12.008 27.719 1 97.75 193 ARG A CA 1
ATOM 1451 C C . ARG A 1 193 ? 1.352 13.297 27.812 1 97.75 193 ARG A C 1
ATOM 1453 O O . ARG A 1 193 ? 1.06 13.766 28.922 1 97.75 193 ARG A O 1
ATOM 1460 N N . ARG A 1 194 ? 0.982 13.812 26.703 1 98.06 194 ARG A N 1
ATOM 1461 C CA . ARG A 1 194 ? 0.437 15.164 26.781 1 98.06 194 ARG A CA 1
ATOM 1462 C C . ARG A 1 194 ? -0.917 15.25 26.094 1 98.06 194 ARG A C 1
ATOM 1464 O O . ARG A 1 194 ? -1.649 16.219 26.266 1 98.06 194 ARG A O 1
ATOM 1471 N N . ALA A 1 195 ? -1.307 14.266 25.359 1 98.38 195 ALA A N 1
ATOM 1472 C CA . ALA A 1 195 ? -2.484 14.328 24.484 1 98.38 195 ALA A CA 1
ATOM 1473 C C . ALA A 1 195 ? -3.748 14.586 25.297 1 98.38 195 ALA A C 1
ATOM 1475 O O . ALA A 1 195 ? -4.68 15.234 24.828 1 98.38 195 ALA A O 1
ATOM 1476 N N . SER A 1 196 ? -3.762 14.141 26.562 1 98.31 196 SER A N 1
ATOM 1477 C CA . SER A 1 196 ? -4.941 14.297 27.422 1 98.31 196 SER A CA 1
ATOM 1478 C C . SER A 1 196 ? -5.184 15.758 27.766 1 98.31 196 SER A C 1
ATOM 1480 O O . SER A 1 196 ? -6.266 16.125 28.234 1 98.31 196 SER A O 1
ATOM 1482 N N . ALA A 1 197 ? -4.168 16.578 27.531 1 98.5 197 ALA A N 1
ATOM 1483 C CA . ALA A 1 197 ? -4.273 18 27.859 1 98.5 197 ALA A CA 1
ATOM 1484 C C . ALA A 1 197 ? -4.945 18.766 26.734 1 98.5 197 ALA A C 1
ATOM 1486 O O . ALA A 1 197 ? -5.281 19.953 26.906 1 98.5 197 ALA A O 1
ATOM 1487 N N . ILE A 1 198 ? -5.133 18.141 25.578 1 98.56 198 ILE A N 1
ATOM 1488 C CA . ILE A 1 198 ? -5.812 18.797 24.469 1 98.56 198 ILE A CA 1
ATOM 1489 C C . ILE A 1 198 ? -7.277 19.031 24.828 1 98.56 198 ILE A C 1
ATOM 1491 O O . ILE A 1 198 ? -8.023 18.078 25.062 1 98.56 198 ILE A O 1
ATOM 1495 N N . ALA A 1 199 ? -7.688 20.328 24.797 1 96.31 199 ALA A N 1
ATOM 1496 C CA . ALA A 1 199 ? -9.008 20.656 25.328 1 96.31 199 ALA A CA 1
ATOM 1497 C C . ALA A 1 199 ? -9.953 21.094 24.203 1 96.31 199 ALA A C 1
ATOM 1499 O O . ALA A 1 199 ? -11.172 21.109 24.391 1 96.31 199 ALA A O 1
ATOM 1500 N N . CYS A 1 200 ? -9.438 21.5 23.109 1 98 200 CYS A N 1
ATOM 1501 C CA . CYS A 1 200 ? -10.312 21.969 22.031 1 98 200 CYS A CA 1
ATOM 1502 C C . CYS A 1 200 ? -11.047 20.812 21.375 1 98 200 CYS A C 1
ATOM 1504 O O . CYS A 1 200 ? -10.57 19.672 21.391 1 98 200 CYS A O 1
ATOM 1506 N N . PRO A 1 201 ? -12.273 21.062 20.859 1 98.62 201 PRO A N 1
ATOM 1507 C CA . PRO A 1 201 ? -12.953 20.016 20.094 1 98.62 201 PRO A CA 1
ATOM 1508 C C . PRO A 1 201 ? -12.078 19.438 18.984 1 98.62 201 PRO A C 1
ATOM 1510 O O . PRO A 1 201 ? -11.367 20.188 18.297 1 98.62 201 PRO A O 1
ATOM 1513 N N . THR A 1 202 ? -12.039 18.109 18.875 1 98.88 202 THR A N 1
ATOM 1514 C CA . THR A 1 202 ? -11.141 17.438 17.938 1 98.88 202 THR A CA 1
ATOM 1515 C C . THR A 1 202 ? -11.875 16.359 17.156 1 98.88 202 THR A C 1
ATOM 1517 O O . THR A 1 202 ? -12.531 15.492 17.734 1 98.88 202 THR A O 1
ATOM 1520 N N . LEU A 1 203 ? -11.805 16.469 15.859 1 98.94 203 LEU A N 1
ATOM 1521 C CA . LEU A 1 203 ? -12.242 15.43 14.922 1 98.94 203 LEU A CA 1
ATOM 1522 C C . LEU A 1 203 ? -11.055 14.664 14.359 1 98.94 203 LEU A C 1
ATOM 1524 O O . LEU A 1 203 ? -10.078 15.273 13.906 1 98.94 203 LEU A O 1
ATOM 1528 N N . ILE A 1 204 ? -11.102 13.359 14.438 1 98.94 204 ILE A N 1
ATOM 1529 C CA . ILE A 1 204 ? -10.086 12.492 13.852 1 98.94 204 ILE A CA 1
ATOM 1530 C C . ILE A 1 204 ? -10.672 11.742 12.656 1 98.94 204 ILE A C 1
ATOM 1532 O O . ILE A 1 204 ? -11.766 11.18 12.75 1 98.94 204 ILE A O 1
ATOM 1536 N N . ILE A 1 205 ? -10.031 11.82 11.508 1 98.94 205 ILE A N 1
ATOM 1537 C CA . ILE A 1 205 ? -10.445 11.117 10.297 1 98.94 205 ILE A CA 1
ATOM 1538 C C . ILE A 1 205 ? -9.336 10.172 9.852 1 98.94 205 ILE A C 1
ATOM 1540 O O . ILE A 1 205 ? -8.156 10.539 9.836 1 98.94 205 ILE A O 1
ATOM 1544 N N . SER A 1 206 ? -9.609 8.961 9.586 1 98.81 206 SER A N 1
ATOM 1545 C CA . SER A 1 206 ? -8.656 7.977 9.086 1 98.81 206 SER A CA 1
ATOM 1546 C C . SER A 1 206 ? -9.234 7.184 7.918 1 98.81 206 SER A C 1
ATOM 1548 O O . SER A 1 206 ? -10.43 7.273 7.633 1 98.81 206 SER A O 1
ATOM 1550 N N . ALA A 1 207 ? -8.414 6.539 7.207 1 98.75 207 ALA A N 1
ATOM 1551 C CA . ALA A 1 207 ? -8.828 5.586 6.184 1 98.75 207 ALA A CA 1
ATOM 1552 C C . ALA A 1 207 ? -8.406 4.164 6.559 1 98.75 207 ALA A C 1
ATOM 1554 O O . ALA A 1 207 ? -7.262 3.934 6.949 1 98.75 207 ALA A O 1
ATOM 1555 N N . ALA A 1 208 ? -9.289 3.217 6.352 1 98.31 208 ALA A N 1
ATOM 1556 C CA . ALA A 1 208 ? -9.055 1.838 6.77 1 98.31 208 ALA A CA 1
ATOM 1557 C C . ALA A 1 208 ? -7.93 1.202 5.961 1 98.31 208 ALA A C 1
ATOM 1559 O O . ALA A 1 208 ? -7.219 0.324 6.461 1 98.31 208 ALA A O 1
ATOM 1560 N N . ASP A 1 209 ? -7.758 1.642 4.746 1 98.44 209 ASP A N 1
ATOM 1561 C CA . ASP A 1 209 ? -6.785 1.019 3.854 1 98.44 209 ASP A CA 1
ATOM 1562 C C . ASP A 1 209 ? -5.531 1.879 3.721 1 98.44 209 ASP A C 1
ATOM 1564 O O . ASP A 1 209 ? -4.809 1.784 2.727 1 98.44 209 ASP A O 1
ATOM 1568 N N . ASP A 1 210 ? -5.277 2.791 4.691 1 98.81 210 ASP A N 1
ATOM 1569 C CA . ASP A 1 210 ? -4.062 3.602 4.719 1 98.81 210 ASP A CA 1
ATOM 1570 C C . ASP A 1 210 ? -2.826 2.729 4.914 1 98.81 210 ASP A C 1
ATOM 1572 O O . ASP A 1 210 ? -2.639 2.139 5.98 1 98.81 210 ASP A O 1
ATOM 1576 N N . LEU A 1 211 ? -1.935 2.68 3.941 1 98.81 211 LEU A N 1
ATOM 1577 C CA . LEU A 1 211 ? -0.729 1.86 4.008 1 98.81 211 LEU A CA 1
ATOM 1578 C C . LEU A 1 211 ? 0.309 2.496 4.926 1 98.81 211 LEU A C 1
ATOM 1580 O O . LEU A 1 211 ? 1.017 1.794 5.652 1 98.81 211 LEU A O 1
ATOM 1584 N N . LEU A 1 212 ? 0.406 3.73 4.891 1 98.75 212 LEU A N 1
ATOM 1585 C CA . LEU A 1 212 ? 1.476 4.457 5.57 1 98.75 212 LEU A CA 1
ATOM 1586 C C . LEU A 1 212 ? 1.204 4.551 7.066 1 98.75 212 LEU A C 1
ATOM 1588 O O . LEU A 1 212 ? 2.111 4.355 7.879 1 98.75 212 LEU A O 1
ATOM 1592 N N . VAL A 1 213 ? 0.008 4.898 7.391 1 98.75 213 VAL A N 1
ATOM 1593 C CA . VAL A 1 213 ? -0.423 5.051 8.773 1 98.75 213 VAL A CA 1
ATOM 1594 C C . VAL A 1 213 ? -1.632 4.16 9.047 1 98.75 213 VAL A C 1
ATOM 1596 O O . VAL A 1 213 ? -2.766 4.527 8.727 1 98.75 213 VAL A O 1
ATOM 1599 N N . PRO A 1 214 ? -1.438 3.037 9.711 1 98.69 214 PRO A N 1
ATOM 1600 C CA . PRO A 1 214 ? -2.572 2.158 10 1 98.69 214 PRO A CA 1
ATOM 1601 C C . PRO A 1 214 ? -3.691 2.871 10.758 1 98.69 214 PRO A C 1
ATOM 1603 O O . PRO A 1 214 ? -3.42 3.703 11.625 1 98.69 214 PRO A O 1
ATOM 1606 N N . ALA A 1 215 ? -4.938 2.457 10.445 1 98.44 215 ALA A N 1
ATOM 1607 C CA . ALA A 1 215 ? -6.105 3.094 11.055 1 98.44 215 ALA A CA 1
ATOM 1608 C C . ALA A 1 215 ? -6.062 2.98 12.578 1 98.44 215 ALA A C 1
ATOM 1610 O O . ALA A 1 215 ? -6.594 3.838 13.289 1 98.44 215 ALA A O 1
ATOM 1611 N N . SER A 1 216 ? -5.398 1.977 13.078 1 98.62 216 SER A N 1
ATOM 1612 C CA . SER A 1 216 ? -5.281 1.797 14.523 1 98.62 216 SER A CA 1
ATOM 1613 C C . SER A 1 216 ? -4.574 2.98 15.172 1 98.62 216 SER A C 1
ATOM 1615 O O . SER A 1 216 ? -4.805 3.281 16.344 1 98.62 216 SER A O 1
ATOM 1617 N N . CYS A 1 217 ? -3.691 3.664 14.438 1 98.69 217 CYS A N 1
ATOM 1618 C CA . CYS A 1 217 ? -3.025 4.844 14.969 1 98.69 217 CYS A CA 1
ATOM 1619 C C . CYS A 1 217 ? -4.039 5.922 15.344 1 98.69 217 CYS A C 1
ATOM 1621 O O . CYS A 1 217 ? -3.9 6.574 16.375 1 98.69 217 CYS A O 1
ATOM 1623 N N . SER A 1 218 ? -5.059 6.086 14.523 1 98.81 218 SER A N 1
ATOM 1624 C CA . SER A 1 218 ? -6.102 7.07 14.789 1 98.81 218 SER A CA 1
ATOM 1625 C C . SER A 1 218 ? -6.977 6.637 15.961 1 98.81 218 SER A C 1
ATOM 1627 O O . SER A 1 218 ? -7.445 7.473 16.734 1 98.81 218 SER A O 1
ATOM 1629 N N . ARG A 1 219 ? -7.219 5.355 16.094 1 98.62 219 ARG A N 1
ATOM 1630 C CA . ARG A 1 219 ? -7.992 4.859 17.234 1 98.62 219 ARG A CA 1
ATOM 1631 C C . ARG A 1 219 ? -7.258 5.105 18.547 1 98.62 219 ARG A C 1
ATOM 1633 O O . ARG A 1 219 ? -7.875 5.473 19.547 1 98.62 219 ARG A O 1
ATOM 1640 N N . VAL A 1 220 ? -5.945 4.898 18.516 1 98.31 220 VAL A N 1
ATOM 1641 C CA . VAL A 1 220 ? -5.121 5.188 19.688 1 98.31 220 VAL A CA 1
ATOM 1642 C C . VAL A 1 220 ? -5.168 6.68 20 1 98.31 220 VAL A C 1
ATOM 1644 O O . VAL A 1 220 ? -5.262 7.074 21.172 1 98.31 220 VAL A O 1
ATOM 1647 N N . LEU A 1 221 ? -5.078 7.457 18.984 1 98.19 221 LEU A N 1
ATOM 1648 C CA . LEU A 1 221 ? -5.172 8.906 19.125 1 98.19 221 LEU A CA 1
ATOM 1649 C C . LEU A 1 221 ? -6.504 9.312 19.75 1 98.19 221 LEU A C 1
ATOM 1651 O O . LEU A 1 221 ? -6.543 10.156 20.641 1 98.19 221 LEU A O 1
ATOM 1655 N N . GLN A 1 222 ? -7.602 8.711 19.328 1 98.56 222 GLN A N 1
ATOM 1656 C CA . GLN A 1 222 ? -8.938 8.977 19.844 1 98.56 222 GLN A CA 1
ATOM 1657 C C . GLN A 1 222 ? -9.031 8.656 21.328 1 98.56 222 GLN A C 1
ATOM 1659 O O . GLN A 1 222 ? -9.656 9.391 22.094 1 98.56 222 GLN A O 1
ATOM 1664 N N . THR A 1 223 ? -8.406 7.59 21.719 1 98.44 223 THR A N 1
ATOM 1665 C CA . THR A 1 223 ? -8.422 7.18 23.125 1 98.44 223 THR A CA 1
ATOM 1666 C C . THR A 1 223 ? -7.652 8.18 23.984 1 98.44 223 THR A C 1
ATOM 1668 O O . THR A 1 223 ? -8.016 8.422 25.141 1 98.44 223 THR A O 1
ATOM 1671 N N . ALA A 1 224 ? -6.648 8.781 23.453 1 98.62 224 ALA A N 1
ATOM 1672 C CA . ALA A 1 224 ? -5.723 9.625 24.203 1 98.62 224 ALA A CA 1
ATOM 1673 C C . ALA A 1 224 ? -6.266 11.047 24.344 1 98.62 224 ALA A C 1
ATOM 1675 O O . ALA A 1 224 ? -5.879 11.781 25.25 1 98.62 224 ALA A O 1
ATOM 1676 N N . ILE A 1 225 ? -7.141 11.539 23.406 1 98.75 225 ILE A N 1
ATOM 1677 C CA . ILE A 1 225 ? -7.664 12.898 23.406 1 98.75 225 ILE A CA 1
ATOM 1678 C C . ILE A 1 225 ? -9.109 12.891 23.906 1 98.75 225 ILE A C 1
ATOM 1680 O O . ILE A 1 225 ? -10.031 12.594 23.141 1 98.75 225 ILE A O 1
ATOM 1684 N N . PRO A 1 226 ? -9.312 13.344 25.125 1 97.88 226 PRO A N 1
ATOM 1685 C CA . PRO A 1 226 ? -10.664 13.281 25.688 1 97.88 226 PRO A CA 1
ATOM 1686 C C . PRO A 1 226 ? -11.672 14.078 24.859 1 97.88 226 PRO A C 1
ATOM 1688 O O . PRO A 1 226 ? -11.383 15.203 24.438 1 97.88 226 PRO A O 1
ATOM 1691 N N . GLY A 1 227 ? -12.805 13.453 24.594 1 97.69 227 GLY A N 1
ATOM 1692 C CA . GLY A 1 227 ? -13.898 14.148 23.922 1 97.69 227 GLY A CA 1
ATOM 1693 C C . GLY A 1 227 ? -13.758 14.164 22.422 1 97.69 227 GLY A C 1
ATOM 1694 O O . GLY A 1 227 ? -14.641 14.664 21.719 1 97.69 227 GLY A O 1
ATOM 1695 N N . SER A 1 228 ? -12.656 13.633 21.859 1 98.69 228 SER A N 1
ATOM 1696 C CA . SER A 1 228 ? -12.469 13.609 20.406 1 98.69 228 SER A CA 1
ATOM 1697 C C . SER A 1 228 ? -13.445 12.648 19.75 1 98.69 228 SER A C 1
ATOM 1699 O O . SER A 1 228 ? -13.992 11.758 20.391 1 98.69 228 SER A O 1
ATOM 1701 N N . GLN A 1 229 ? -13.734 12.922 18.484 1 98.69 229 GLN A N 1
ATOM 1702 C CA . GLN A 1 229 ? -14.555 12.055 17.656 1 98.69 229 GLN A CA 1
ATOM 1703 C C . GLN A 1 229 ? -13.734 11.445 16.516 1 98.69 229 GLN A C 1
ATOM 1705 O O . GLN A 1 229 ? -12.883 12.109 15.93 1 98.69 229 GLN A O 1
ATOM 1710 N N . LEU A 1 230 ? -14.062 10.188 16.234 1 98.88 230 LEU A N 1
ATOM 1711 C CA . LEU A 1 230 ? -13.359 9.5 15.164 1 98.88 230 LEU A CA 1
ATOM 1712 C C . LEU A 1 230 ? -14.32 9.07 14.062 1 98.88 230 LEU A C 1
ATOM 1714 O O . LEU A 1 230 ? -15.375 8.5 14.352 1 98.88 230 LEU A O 1
ATOM 1718 N N . VAL A 1 231 ? -14 9.406 12.859 1 98.94 231 VAL A N 1
ATOM 1719 C CA . VAL A 1 231 ? -14.656 8.867 11.68 1 98.94 231 VAL A CA 1
ATOM 1720 C C . VAL A 1 231 ? -13.641 8.117 10.812 1 98.94 231 VAL A C 1
ATOM 1722 O O . VAL A 1 231 ? -12.648 8.703 10.367 1 98.94 231 VAL A O 1
ATOM 1725 N N . GLU A 1 232 ? -13.844 6.859 10.602 1 98.75 232 GLU A N 1
ATOM 1726 C CA . GLU A 1 232 ? -12.969 6.051 9.766 1 98.75 232 GLU A CA 1
ATOM 1727 C C . GLU A 1 232 ? -13.594 5.789 8.398 1 98.75 232 GLU A C 1
ATOM 1729 O O . GLU A 1 232 ? -14.648 5.156 8.305 1 98.75 232 GLU A O 1
ATOM 1734 N N . MET A 1 233 ? -13 6.309 7.363 1 98.81 233 MET A N 1
ATOM 1735 C CA . MET A 1 233 ? -13.414 6.004 5.996 1 98.81 233 MET A CA 1
ATOM 1736 C C . MET A 1 233 ? -13.039 4.574 5.621 1 98.81 233 MET A C 1
ATOM 1738 O O . MET A 1 233 ? -11.938 4.113 5.941 1 98.81 233 MET A O 1
ATOM 1742 N N . PRO A 1 234 ? -13.891 3.857 4.934 1 97.62 234 PRO A N 1
ATOM 1743 C CA . PRO A 1 234 ? -13.578 2.471 4.578 1 97.62 234 PRO A CA 1
ATOM 1744 C C . PRO A 1 234 ? -12.492 2.367 3.506 1 97.62 234 PRO A C 1
ATOM 1746 O O . PRO A 1 234 ? -11.867 1.316 3.355 1 97.62 234 PRO A O 1
ATOM 1749 N N . TRP A 1 235 ? -12.367 3.434 2.787 1 97.75 235 TRP A N 1
ATOM 1750 C CA . TRP A 1 235 ? -11.477 3.398 1.635 1 97.75 235 TRP A CA 1
ATOM 1751 C C . TRP A 1 235 ? -10.914 4.785 1.337 1 97.75 235 TRP A C 1
ATOM 1753 O O . TRP A 1 235 ? -11.57 5.797 1.602 1 97.75 235 TRP A O 1
ATOM 1763 N N . GLY A 1 236 ? -9.688 4.84 0.776 1 98.5 236 GLY A N 1
ATOM 1764 C CA . GLY A 1 236 ? -9.156 6.09 0.253 1 98.5 236 GLY A CA 1
ATOM 1765 C C . GLY A 1 236 ? -7.652 6.207 0.4 1 98.5 236 GLY A C 1
ATOM 1766 O O . GLY A 1 236 ? -7.043 7.129 -0.141 1 98.5 236 GLY A O 1
ATOM 1767 N N . GLY A 1 237 ? -7.012 5.238 1.129 1 98.75 237 GLY A N 1
ATOM 1768 C CA . GLY A 1 237 ? -5.574 5.289 1.345 1 98.75 237 GLY A CA 1
ATOM 1769 C C . GLY A 1 237 ? -5.145 6.438 2.232 1 98.75 237 GLY A C 1
ATOM 1770 O O . GLY A 1 237 ? -5.953 6.988 2.984 1 98.75 237 GLY A O 1
ATOM 1771 N N . HIS A 1 238 ? -3.82 6.707 2.236 1 98.88 238 HIS A N 1
ATOM 1772 C CA . HIS A 1 238 ? -3.268 7.762 3.078 1 98.88 238 HIS A CA 1
ATOM 1773 C C . HIS A 1 238 ? -3.781 9.133 2.654 1 98.88 238 HIS A C 1
ATOM 1775 O O . HIS A 1 238 ? -3.945 10.023 3.488 1 98.88 238 HIS A O 1
ATOM 1781 N N . ALA A 1 239 ? -4.031 9.305 1.399 1 98.75 239 ALA A N 1
ATOM 1782 C CA . ALA A 1 239 ? -4.566 10.555 0.869 1 98.75 239 ALA A CA 1
ATOM 1783 C C . ALA A 1 239 ? -6.059 10.43 0.566 1 98.75 239 ALA A C 1
ATOM 1785 O O . ALA A 1 239 ? -6.508 10.773 -0.529 1 98.75 239 ALA A O 1
ATOM 1786 N N . CYS A 1 240 ? -6.797 10.047 1.548 1 98.88 240 CYS A N 1
ATOM 1787 C CA . CYS A 1 240 ? -8.219 9.773 1.384 1 98.88 240 CYS A CA 1
ATOM 1788 C C . CYS A 1 240 ? -8.984 11.047 1.058 1 98.88 240 CYS A C 1
ATOM 1790 O O . CYS A 1 240 ? -10.039 11 0.422 1 98.88 240 CYS A O 1
ATOM 1792 N N . ASN A 1 241 ? -8.492 12.234 1.451 1 98.69 241 ASN A N 1
ATOM 1793 C CA . ASN A 1 241 ? -9.133 13.5 1.112 1 98.69 241 ASN A CA 1
ATOM 1794 C C . ASN A 1 241 ? -9 13.812 -0.376 1 98.69 241 ASN A C 1
ATOM 1796 O O . ASN A 1 241 ? -9.727 14.656 -0.902 1 98.69 241 ASN A O 1
ATOM 1800 N N . VAL A 1 242 ? -8.062 13.148 -1.087 1 98.25 242 VAL A N 1
ATOM 1801 C CA . VAL A 1 242 ? -7.863 13.32 -2.523 1 98.25 242 VAL A CA 1
ATOM 1802 C C . VAL A 1 242 ? -8.617 12.234 -3.281 1 98.25 242 VAL A C 1
ATOM 1804 O O . VAL A 1 242 ? -9.367 12.523 -4.219 1 98.25 242 VAL A O 1
ATOM 1807 N N . THR A 1 243 ? -8.539 10.961 -2.889 1 98.62 243 THR A N 1
ATOM 1808 C CA . THR A 1 243 ? -9.047 9.82 -3.646 1 98.62 243 THR A CA 1
ATOM 1809 C C . THR A 1 243 ? -10.555 9.688 -3.49 1 98.62 243 THR A C 1
ATOM 1811 O O . THR A 1 243 ? -11.234 9.156 -4.375 1 98.62 243 THR A O 1
ATOM 1814 N N . ASP A 1 244 ? -11.062 10.094 -2.383 1 98.5 244 ASP A N 1
ATOM 1815 C CA . ASP A 1 244 ? -12.492 10.102 -2.104 1 98.5 244 ASP A CA 1
ATOM 1816 C C . ASP A 1 244 ? -12.922 11.43 -1.472 1 98.5 244 ASP A C 1
ATOM 1818 O O . ASP A 1 244 ? -13.461 11.445 -0.362 1 98.5 244 ASP A O 1
ATOM 1822 N N . ALA A 1 245 ? -12.781 12.469 -2.242 1 98.38 245 ALA A N 1
ATOM 1823 C CA . ALA A 1 245 ? -12.992 13.836 -1.784 1 98.38 245 ALA A CA 1
ATOM 1824 C C . ALA A 1 245 ? -14.438 14.062 -1.361 1 98.38 245 ALA A C 1
ATOM 1826 O O . ALA A 1 245 ? -14.703 14.758 -0.378 1 98.38 245 ALA A O 1
ATOM 1827 N N . ASP A 1 246 ? -15.383 13.492 -2.055 1 98.12 246 ASP A N 1
ATOM 1828 C CA . ASP A 1 246 ? -16.797 13.734 -1.754 1 98.12 246 ASP A CA 1
ATOM 1829 C C . ASP A 1 246 ? -17.141 13.25 -0.348 1 98.12 246 ASP A C 1
ATOM 1831 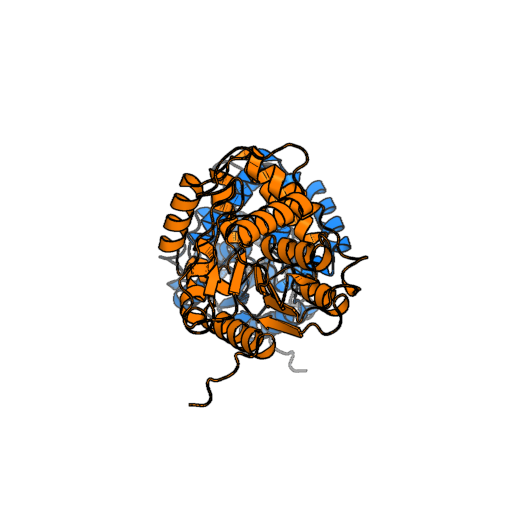O O . ASP A 1 246 ? -17.719 14.008 0.446 1 98.12 246 ASP A O 1
ATOM 1835 N N . THR A 1 247 ? -16.781 11.992 -0.099 1 98.69 247 THR A N 1
ATOM 1836 C CA . THR A 1 247 ? -17.047 11.445 1.229 1 98.69 247 THR A CA 1
ATOM 1837 C C . THR A 1 247 ? -16.266 12.227 2.293 1 98.69 247 THR A C 1
ATOM 1839 O O . THR A 1 247 ? -16.828 12.594 3.328 1 98.69 247 THR A O 1
ATOM 1842 N N . PHE A 1 248 ? -15.062 12.516 2.02 1 98.88 248 PHE A N 1
ATOM 1843 C CA . PHE A 1 248 ? -14.211 13.227 2.961 1 98.88 248 PHE A CA 1
ATOM 1844 C C . PHE A 1 248 ? -14.773 14.602 3.275 1 98.88 248 PHE A C 1
ATOM 1846 O O . PHE A 1 248 ? -14.867 14.992 4.441 1 98.88 248 PHE A O 1
ATOM 1853 N N . ASN A 1 249 ? -15.141 15.328 2.242 1 98.69 249 ASN A N 1
ATOM 1854 C CA . ASN A 1 249 ? -15.648 16.688 2.414 1 98.69 249 ASN A CA 1
ATOM 1855 C C . ASN A 1 249 ? -16.922 16.703 3.26 1 98.69 249 ASN A C 1
ATOM 1857 O O . ASN A 1 249 ? -17.125 17.609 4.062 1 98.69 249 ASN A O 1
ATOM 1861 N N . THR A 1 250 ? -17.719 15.75 3.08 1 98.5 250 THR A N 1
ATOM 1862 C CA . THR A 1 250 ? -18.938 15.648 3.889 1 98.5 250 THR A CA 1
ATOM 1863 C C . THR A 1 250 ? -18.578 15.461 5.363 1 98.5 250 THR A C 1
ATOM 1865 O O . THR A 1 250 ? -19.109 16.172 6.227 1 98.5 250 THR A O 1
ATOM 1868 N N . ILE A 1 251 ? -17.656 14.555 5.652 1 98.75 251 ILE A N 1
ATOM 1869 C CA . ILE A 1 251 ? -17.219 14.281 7.02 1 98.75 251 ILE A CA 1
ATOM 1870 C C . ILE A 1 251 ? -16.609 15.547 7.629 1 98.75 251 ILE A C 1
ATOM 1872 O O . ILE A 1 251 ? -16.969 15.93 8.75 1 98.75 251 ILE A O 1
ATOM 1876 N N . LEU A 1 252 ? -15.766 16.188 6.852 1 98.75 252 LEU A N 1
ATOM 1877 C CA . LEU A 1 252 ? -15.039 17.344 7.344 1 98.75 252 LEU A CA 1
ATOM 1878 C C . LEU A 1 252 ? -15.992 18.516 7.602 1 98.75 252 LEU A C 1
ATOM 1880 O O . LEU A 1 252 ? -15.922 19.156 8.656 1 98.75 252 LEU A O 1
ATOM 1884 N N . ARG A 1 253 ? -16.875 18.797 6.672 1 97.31 253 ARG A N 1
ATOM 1885 C CA . ARG A 1 253 ? -17.844 19.875 6.82 1 97.31 253 ARG A CA 1
ATOM 1886 C C . ARG A 1 253 ? -18.719 19.656 8.039 1 97.31 253 ARG A C 1
ATOM 1888 O O . ARG A 1 253 ? -18.922 20.578 8.836 1 97.31 253 ARG A O 1
ATOM 1895 N N . ASP A 1 254 ? -19.281 18.453 8.148 1 97.31 254 ASP A N 1
ATOM 1896 C CA . ASP A 1 254 ? -20.141 18.141 9.289 1 97.31 254 ASP A CA 1
ATOM 1897 C C . ASP A 1 254 ? -19.375 18.281 10.609 1 97.31 254 ASP A C 1
ATOM 1899 O O . ASP A 1 254 ? -19.891 18.828 11.578 1 97.31 254 ASP A O 1
ATOM 1903 N N . GLY A 1 255 ? -18.156 17.797 10.625 1 98.19 255 GLY A N 1
ATOM 1904 C CA . GLY A 1 255 ? -17.328 17.906 11.82 1 98.19 255 GLY A CA 1
ATOM 1905 C C . GLY A 1 255 ? -17.016 19.344 12.203 1 98.19 255 GLY A C 1
ATOM 1906 O O . GLY A 1 255 ? -17.156 19.734 13.367 1 98.19 255 GLY A O 1
ATOM 1907 N N . LEU A 1 256 ? -16.562 20.125 11.258 1 97.88 256 LEU A N 1
ATOM 1908 C CA . LEU A 1 256 ? -16.25 21.531 11.516 1 97.88 256 LEU A CA 1
ATOM 1909 C C . LEU A 1 256 ? -17.469 22.297 11.984 1 97.88 256 LEU A C 1
ATOM 1911 O O . LEU A 1 256 ? -17.391 23.094 12.922 1 97.88 256 LEU A O 1
ATOM 1915 N N . SER A 1 257 ? -18.609 22.016 11.359 1 95.94 257 SER A N 1
ATOM 1916 C CA . SER A 1 257 ? -19.844 22.688 11.75 1 95.94 257 SER A CA 1
ATOM 1917 C C . SER A 1 257 ? -20.203 22.391 13.195 1 95.94 257 SER A C 1
ATOM 1919 O O . SER A 1 257 ? -20.719 23.25 13.914 1 95.94 257 SER A O 1
ATOM 1921 N N . ALA A 1 258 ? -19.984 21.203 13.57 1 96.75 258 ALA A N 1
ATOM 1922 C CA . ALA A 1 258 ? -20.297 20.797 14.938 1 96.75 258 ALA A CA 1
ATOM 1923 C C . ALA A 1 258 ? -19.328 21.438 15.938 1 96.75 258 ALA A C 1
ATOM 1925 O O . ALA A 1 258 ? -19.734 21.781 17.047 1 96.75 258 ALA A O 1
ATOM 1926 N N . MET A 1 259 ? -18.109 21.656 15.531 1 97.38 259 MET A N 1
ATOM 1927 C CA . MET A 1 259 ? -17.078 22.125 16.453 1 97.38 259 MET A CA 1
ATOM 1928 C C . MET A 1 259 ? -17.016 23.656 16.453 1 97.38 259 MET A C 1
ATOM 1930 O O . MET A 1 259 ? -16.578 24.25 17.438 1 97.38 259 MET A O 1
ATOM 1934 N N . LEU A 1 260 ? -17.344 24.234 15.305 1 93 260 LEU A N 1
ATOM 1935 C CA . LEU A 1 260 ? -17.281 25.688 15.109 1 93 260 LEU A CA 1
ATOM 1936 C C . LEU A 1 260 ? -18.656 26.219 14.695 1 93 260 LEU A C 1
ATOM 1938 O O . LEU A 1 260 ? -18.812 26.766 13.594 1 93 260 LEU A O 1
ATOM 1942 N N . PRO A 1 261 ? -19.562 26.219 15.656 1 80.38 261 PRO A N 1
ATOM 1943 C CA . PRO A 1 261 ? -20.891 26.688 15.258 1 80.38 261 PRO A CA 1
ATOM 1944 C C . PRO A 1 261 ? -20.891 28.141 14.797 1 80.38 261 PRO A C 1
ATOM 1946 O O . PRO A 1 261 ? -20.188 28.969 15.383 1 80.38 261 PRO A O 1
ATOM 1949 N N . VAL A 1 262 ? -21.203 28.297 13.547 1 73.56 262 VAL A N 1
ATOM 1950 C CA . VAL A 1 262 ? -21.312 29.625 12.977 1 73.56 262 VAL A CA 1
ATOM 1951 C C . VAL A 1 262 ? -22.672 30.219 13.289 1 73.56 262 VAL A C 1
ATOM 1953 O O . VAL A 1 262 ? -23.688 29.516 13.242 1 73.56 262 VAL A O 1
ATOM 1956 N N . ALA A 1 263 ? -22.656 31.281 14.188 1 64.44 263 ALA A N 1
ATOM 1957 C CA . ALA A 1 263 ? -23.922 31.953 14.523 1 64.44 263 ALA A CA 1
ATOM 1958 C C . ALA A 1 263 ? -24.719 32.25 13.266 1 64.44 263 ALA A C 1
ATOM 1960 O O . ALA A 1 263 ? -24.172 32.75 12.273 1 64.44 263 ALA A O 1
ATOM 1961 N N . ARG A 1 264 ? -25.672 31.375 12.695 1 55.12 264 ARG A N 1
ATOM 1962 C CA . ARG A 1 264 ? -26.641 31.688 11.648 1 55.12 264 ARG A CA 1
ATOM 1963 C C . ARG A 1 264 ? -27.188 33.094 11.812 1 55.12 264 ARG A C 1
ATOM 1965 O O . ARG A 1 264 ? -27.516 33.531 12.93 1 55.12 264 ARG A O 1
ATOM 1972 N N . GLU A 1 265 ? -26.672 34 11.023 1 48.09 265 GLU A N 1
ATOM 1973 C CA . GLU A 1 265 ? -27.406 35.25 11.008 1 48.09 265 GLU A CA 1
ATOM 1974 C C . GLU A 1 265 ? -28.906 35 11.078 1 48.09 265 GLU A C 1
ATOM 1976 O O . GLU A 1 265 ? -29.438 34.188 10.352 1 48.09 265 GLU A O 1
ATOM 1981 N N . THR A 1 266 ? -29.5 35.094 12.25 1 39.84 266 THR A N 1
ATOM 1982 C CA . THR A 1 266 ? -30.938 35.344 12.258 1 39.84 266 THR A CA 1
ATOM 1983 C C . THR A 1 266 ? -31.328 36.312 11.141 1 39.84 266 THR A C 1
ATOM 1985 O O . THR A 1 266 ? -30.922 37.469 11.156 1 39.84 266 THR A O 1
ATOM 1988 N N . ARG A 1 267 ? -31.484 35.812 9.953 1 34.22 267 ARG A N 1
ATOM 1989 C CA . ARG A 1 267 ? -32.344 36.656 9.164 1 34.22 267 ARG A CA 1
ATOM 1990 C C . ARG A 1 267 ? -33.719 36.781 9.797 1 34.22 267 ARG A C 1
ATOM 1992 O O . ARG A 1 267 ? -34.281 35.812 10.273 1 34.22 267 ARG A O 1
ATOM 1999 N N . MET B 1 1 ? 17.438 -32.031 -11.938 1 85.06 1 MET B N 1
ATOM 2000 C CA . MET B 1 1 ? 15.984 -31.953 -12.047 1 85.06 1 MET B CA 1
ATOM 2001 C C . MET B 1 1 ? 15.391 -31.266 -10.82 1 85.06 1 MET B C 1
AT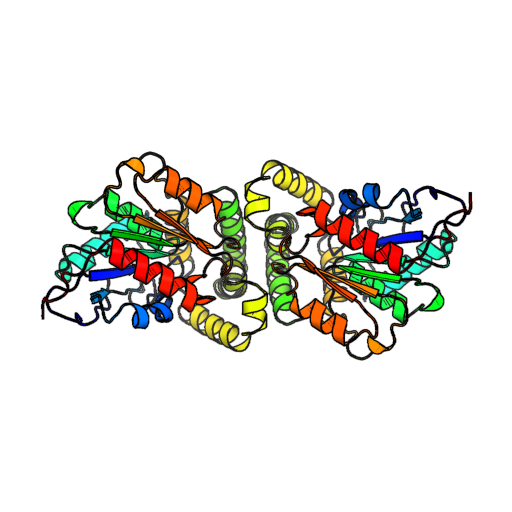OM 2003 O O . MET B 1 1 ? 15.875 -31.469 -9.695 1 85.06 1 MET B O 1
ATOM 2007 N N . MET B 1 2 ? 14.32 -30.438 -11.039 1 94.5 2 MET B N 1
ATOM 2008 C CA . MET B 1 2 ? 13.688 -29.688 -9.953 1 94.5 2 MET B CA 1
ATOM 2009 C C . MET B 1 2 ? 12.977 -30.625 -8.984 1 94.5 2 MET B C 1
ATOM 2011 O O . MET B 1 2 ? 12.258 -31.531 -9.414 1 94.5 2 MET B O 1
ATOM 2015 N N . ARG B 1 3 ? 13.203 -30.438 -7.746 1 97.19 3 ARG B N 1
ATOM 2016 C CA . ARG B 1 3 ? 12.609 -31.25 -6.695 1 97.19 3 ARG B CA 1
ATOM 2017 C C . ARG B 1 3 ? 11.18 -30.797 -6.387 1 97.19 3 ARG B C 1
ATOM 2019 O O . ARG B 1 3 ? 10.914 -29.609 -6.277 1 97.19 3 ARG B O 1
ATOM 2026 N N . LEU B 1 4 ? 10.312 -31.828 -6.273 1 98.31 4 LEU B N 1
ATOM 2027 C CA . LEU B 1 4 ? 8.93 -31.594 -5.879 1 98.31 4 LEU B CA 1
ATOM 2028 C C . LEU B 1 4 ? 8.641 -32.219 -4.512 1 98.31 4 LEU B C 1
ATOM 2030 O O . LEU B 1 4 ? 9.266 -33.188 -4.125 1 98.31 4 LEU B O 1
ATOM 2034 N N . ASN B 1 5 ? 7.824 -31.594 -3.73 1 98 5 ASN B N 1
ATOM 2035 C CA . ASN B 1 5 ? 7.199 -32.188 -2.555 1 98 5 ASN B CA 1
ATOM 2036 C C . ASN B 1 5 ? 5.793 -32.688 -2.863 1 98 5 ASN B C 1
ATOM 2038 O O . ASN B 1 5 ? 4.863 -31.906 -3.025 1 98 5 ASN B O 1
ATOM 2042 N N . ILE B 1 6 ? 5.648 -34.062 -2.879 1 98.12 6 ILE B N 1
ATOM 2043 C CA . ILE B 1 6 ? 4.387 -34.688 -3.275 1 98.12 6 ILE B CA 1
ATOM 2044 C C . ILE B 1 6 ? 3.75 -35.375 -2.07 1 98.12 6 ILE B C 1
ATOM 2046 O O . ILE B 1 6 ? 4.301 -36.312 -1.534 1 98.12 6 ILE B O 1
ATOM 2050 N N . ALA B 1 7 ? 2.631 -34.875 -1.697 1 97.12 7 ALA B N 1
ATOM 2051 C CA . ALA B 1 7 ? 1.895 -35.5 -0.6 1 97.12 7 ALA B CA 1
ATOM 2052 C C . ALA B 1 7 ? 1.24 -36.781 -1.046 1 97.12 7 ALA B C 1
ATOM 2054 O O . ALA B 1 7 ? 0.943 -36.969 -2.23 1 97.12 7 ALA B O 1
ATOM 2055 N N . PRO B 1 8 ? 1.068 -37.656 -0.049 1 95.44 8 PRO B N 1
ATOM 2056 C CA . PRO B 1 8 ? 0.317 -38.875 -0.422 1 95.44 8 PRO B CA 1
ATOM 2057 C C . PRO B 1 8 ? -1.104 -38.562 -0.884 1 95.44 8 PRO B C 1
ATOM 2059 O O . PRO B 1 8 ? -1.742 -37.625 -0.357 1 95.44 8 PRO B O 1
ATOM 2062 N N . ALA B 1 9 ? -1.537 -39.344 -1.858 1 95.75 9 ALA B N 1
ATOM 2063 C CA . ALA B 1 9 ? -2.93 -39.188 -2.273 1 95.75 9 ALA B CA 1
ATOM 2064 C C . ALA B 1 9 ? -3.883 -39.594 -1.145 1 95.75 9 ALA B C 1
ATOM 2066 O O . ALA B 1 9 ? -3.713 -40.625 -0.515 1 95.75 9 ALA B O 1
ATOM 2067 N N . PRO B 1 10 ? -4.844 -38.75 -0.875 1 95 10 PRO B N 1
ATOM 2068 C CA . PRO B 1 10 ? -5.793 -39.125 0.176 1 95 10 PRO B CA 1
ATOM 2069 C C . PRO B 1 10 ? -6.59 -40.375 -0.164 1 95 10 PRO B C 1
ATOM 2071 O O . PRO B 1 10 ? -7.07 -41.094 0.737 1 95 10 PRO B O 1
ATOM 2074 N N . TRP B 1 11 ? -6.812 -40.75 -1.455 1 92.44 11 TRP B N 1
ATOM 2075 C CA . TRP B 1 11 ? -7.391 -41.969 -1.99 1 92.44 11 TRP B CA 1
ATOM 2076 C C . TRP B 1 11 ? -6.863 -42.25 -3.393 1 92.44 11 TRP B C 1
ATOM 2078 O O . TRP B 1 11 ? -6.348 -41.344 -4.062 1 92.44 11 TRP B O 1
ATOM 2088 N N . PRO B 1 12 ? -6.973 -43.5 -3.766 1 92.06 12 PRO B N 1
ATOM 2089 C CA . PRO B 1 12 ? -6.465 -43.844 -5.098 1 92.06 12 PRO B CA 1
ATOM 2090 C C . PRO B 1 12 ? -7.168 -43.062 -6.211 1 92.06 12 PRO B C 1
ATOM 2092 O O . PRO B 1 12 ? -8.398 -43.062 -6.289 1 92.06 12 PRO B O 1
ATOM 2095 N N . GLY B 1 13 ? -6.398 -42.344 -6.949 1 91.88 13 GLY B N 1
ATOM 2096 C CA . GLY B 1 13 ? -6.957 -41.625 -8.102 1 91.88 13 GLY B CA 1
ATOM 2097 C C . GLY B 1 13 ? -7.383 -40.219 -7.789 1 91.88 13 GLY B C 1
ATOM 2098 O O . GLY B 1 13 ? -7.957 -39.531 -8.641 1 91.88 13 GLY B O 1
ATOM 2099 N N . ALA B 1 14 ? -7.117 -39.781 -6.59 1 95.69 14 ALA B N 1
ATOM 2100 C CA . ALA B 1 14 ? -7.441 -38.406 -6.234 1 95.69 14 ALA B CA 1
ATOM 2101 C C . ALA B 1 14 ? -6.801 -37.406 -7.211 1 95.69 14 ALA B C 1
ATOM 2103 O O . ALA B 1 14 ? -5.66 -37.594 -7.637 1 95.69 14 ALA B O 1
ATOM 2104 N N . PRO B 1 15 ? -7.574 -36.375 -7.594 1 97.12 15 PRO B N 1
ATOM 2105 C CA . PRO B 1 15 ? -6.977 -35.375 -8.492 1 97.12 15 PRO B CA 1
ATOM 2106 C C . PRO B 1 15 ? -5.738 -34.719 -7.891 1 97.12 15 PRO B C 1
ATOM 2108 O O . PRO B 1 15 ? -5.676 -34.5 -6.68 1 97.12 15 PRO B O 1
ATOM 2111 N N . VAL B 1 16 ? -4.777 -34.406 -8.711 1 98.19 16 VAL B N 1
ATOM 2112 C CA . VAL B 1 16 ? -3.537 -33.781 -8.297 1 98.19 16 VAL B CA 1
ATOM 2113 C C . VAL B 1 16 ? -3.686 -32.25 -8.414 1 98.19 16 VAL B C 1
ATOM 2115 O O . VAL B 1 16 ? -4.168 -31.75 -9.43 1 98.19 16 VAL B O 1
ATOM 2118 N N . VAL B 1 17 ? -3.324 -31.547 -7.344 1 98.69 17 VAL B N 1
ATOM 2119 C CA . VAL B 1 17 ? -3.312 -30.094 -7.344 1 98.69 17 VAL B CA 1
ATOM 2120 C C . VAL B 1 17 ? -1.898 -29.578 -7.066 1 98.69 17 VAL B C 1
ATOM 2122 O O . VAL B 1 17 ? -1.325 -29.875 -6.016 1 98.69 17 VAL B O 1
ATOM 2125 N N . VAL B 1 18 ? -1.348 -28.844 -8.016 1 98.88 18 VAL B N 1
ATOM 2126 C CA . VAL B 1 18 ? -0.032 -28.234 -7.883 1 98.88 18 VAL B CA 1
ATOM 2127 C C . VAL B 1 18 ? -0.177 -26.812 -7.332 1 98.88 18 VAL B C 1
ATOM 2129 O O . VAL B 1 18 ? -0.988 -26.031 -7.824 1 98.88 18 VAL B O 1
ATOM 2132 N N . LEU B 1 19 ? 0.579 -26.516 -6.281 1 98.81 19 LEU B N 1
ATOM 2133 C CA . LEU B 1 19 ? 0.598 -25.188 -5.668 1 98.81 19 LEU B CA 1
ATOM 2134 C C . LEU B 1 19 ? 1.851 -24.422 -6.074 1 98.81 19 LEU B C 1
ATOM 2136 O O . LEU B 1 19 ? 2.965 -24.812 -5.719 1 98.81 19 LEU B O 1
ATOM 2140 N N . SER B 1 20 ? 1.658 -23.375 -6.859 1 98.81 20 SER B N 1
ATOM 2141 C CA . SER B 1 20 ? 2.781 -22.609 -7.371 1 98.81 20 SER B CA 1
ATOM 2142 C C . SER B 1 20 ? 2.811 -21.203 -6.754 1 98.81 20 SER B C 1
ATOM 2144 O O . SER B 1 20 ? 1.858 -20.438 -6.902 1 98.81 20 SER B O 1
ATOM 2146 N N . ALA B 1 21 ? 3.877 -20.859 -6.102 1 98.44 21 ALA B N 1
ATOM 2147 C CA . ALA B 1 21 ? 4.02 -19.594 -5.367 1 98.44 21 ALA B CA 1
ATOM 2148 C C . ALA B 1 21 ? 4.332 -18.438 -6.316 1 98.44 21 ALA B C 1
ATOM 2150 O O . ALA B 1 21 ? 4.277 -18.594 -7.535 1 98.44 21 ALA B O 1
ATOM 2151 N N . ALA B 1 22 ? 4.512 -17.312 -5.711 1 98.19 22 ALA B N 1
ATOM 2152 C CA . ALA B 1 22 ? 4.844 -16.094 -6.441 1 98.19 22 ALA B CA 1
ATOM 2153 C C . ALA B 1 22 ? 6.355 -15.922 -6.562 1 98.19 22 ALA B C 1
ATOM 2155 O O . ALA B 1 22 ? 7.094 -16.906 -6.676 1 98.19 22 ALA B O 1
ATOM 2156 N N . LEU B 1 23 ? 6.805 -14.688 -6.656 1 98.19 23 LEU B N 1
ATOM 2157 C CA . LEU B 1 23 ? 8.188 -14.344 -6.961 1 98.19 23 LEU B CA 1
ATOM 2158 C C . LEU B 1 23 ? 9.125 -14.836 -5.863 1 98.19 23 LEU B C 1
ATOM 2160 O O . LEU B 1 23 ? 10.305 -15.086 -6.117 1 98.19 23 LEU B O 1
ATOM 2164 N N . GLY B 1 24 ? 8.625 -14.984 -4.621 1 97 24 GLY B N 1
ATOM 2165 C CA . GLY B 1 24 ? 9.445 -15.594 -3.582 1 97 24 GLY B CA 1
ATOM 2166 C C . GLY B 1 24 ? 9.828 -17.031 -3.889 1 97 24 GLY B C 1
ATOM 2167 O O . GLY B 1 24 ? 10.867 -17.516 -3.438 1 97 24 GLY B O 1
ATOM 2168 N N . GLY B 1 25 ? 8.953 -17.797 -4.48 1 97.06 25 GLY B N 1
ATOM 2169 C CA . GLY B 1 25 ? 9.25 -19.078 -5.102 1 97.06 25 GLY B CA 1
ATOM 2170 C C . GLY B 1 25 ? 9.133 -20.25 -4.145 1 97.06 25 GLY B C 1
ATOM 2171 O O . GLY B 1 25 ? 9.336 -21.391 -4.539 1 97.06 25 GLY B O 1
ATOM 2172 N N . GLY B 1 26 ? 8.828 -19.984 -2.904 1 96.12 26 GLY B N 1
ATOM 2173 C CA . GLY B 1 26 ? 8.836 -21.047 -1.91 1 96.12 26 GLY B CA 1
ATOM 2174 C C . GLY B 1 26 ? 7.5 -21.766 -1.792 1 96.12 26 GLY B C 1
ATOM 2175 O O . GLY B 1 26 ? 6.457 -21.125 -1.652 1 96.12 26 GLY B O 1
ATOM 2176 N N . GLY B 1 27 ? 7.598 -23.047 -1.763 1 95.69 27 GLY B N 1
ATOM 2177 C CA . GLY B 1 27 ? 6.395 -23.844 -1.626 1 95.69 27 GLY B CA 1
ATOM 2178 C C . GLY B 1 27 ? 5.695 -23.656 -0.294 1 95.69 27 GLY B C 1
ATOM 2179 O O . GLY B 1 27 ? 4.488 -23.891 -0.181 1 95.69 27 GLY B O 1
ATOM 2180 N N . GLY B 1 28 ? 6.453 -23.203 0.728 1 94.56 28 GLY B N 1
ATOM 2181 C CA . GLY B 1 28 ? 5.887 -22.938 2.043 1 94.56 28 GLY B CA 1
ATOM 2182 C C . GLY B 1 28 ? 4.879 -21.812 2.049 1 94.56 28 GLY B C 1
ATOM 2183 O O . GLY B 1 28 ? 4.133 -21.641 3.016 1 94.56 28 GLY B O 1
ATOM 2184 N N . TYR B 1 29 ? 4.816 -21.125 0.957 1 96.44 29 TYR B N 1
ATOM 2185 C CA . TYR B 1 29 ? 3.879 -20.016 0.806 1 96.44 29 TYR B CA 1
ATOM 2186 C C . TYR B 1 29 ? 2.441 -20.484 0.976 1 96.44 29 TYR B C 1
ATOM 2188 O O . TYR B 1 29 ? 1.573 -19.719 1.397 1 96.44 29 TYR B O 1
ATOM 2196 N N . TRP B 1 30 ? 2.18 -21.766 0.763 1 97.75 30 TRP B N 1
ATOM 2197 C CA . TRP B 1 30 ? 0.824 -22.297 0.683 1 97.75 30 TRP B CA 1
ATOM 2198 C C . TRP B 1 30 ? 0.487 -23.109 1.926 1 97.75 30 TRP B C 1
ATOM 2200 O O . TRP B 1 30 ? -0.427 -23.938 1.903 1 97.75 30 TRP B O 1
ATOM 2210 N N . LEU B 1 31 ? 1.194 -22.859 2.979 1 94.81 31 LEU B N 1
ATOM 2211 C CA . LEU B 1 31 ? 1.027 -23.672 4.184 1 94.81 31 LEU B CA 1
ATOM 2212 C C . LEU B 1 31 ? -0.414 -23.609 4.68 1 94.81 31 LEU B C 1
ATOM 2214 O O . LEU B 1 31 ? -1.008 -24.656 4.992 1 94.81 31 LEU B O 1
ATOM 2218 N N . ALA B 1 32 ? -1.054 -22.453 4.668 1 95.88 32 ALA B N 1
ATOM 2219 C CA . ALA B 1 32 ? -2.398 -22.25 5.207 1 95.88 32 ALA B CA 1
ATOM 2220 C C . ALA B 1 32 ? -3.443 -22.953 4.34 1 95.88 32 ALA B C 1
ATOM 2222 O O . ALA B 1 32 ? -4.562 -23.203 4.785 1 95.88 32 ALA B O 1
ATOM 2223 N N . GLN B 1 33 ? -3.172 -23.219 3.15 1 97.75 33 GLN B N 1
ATOM 2224 C CA . GLN B 1 33 ? -4.117 -23.828 2.217 1 97.75 33 GLN B CA 1
ATOM 2225 C C . GLN B 1 33 ? -3.99 -25.344 2.213 1 97.75 33 GLN B C 1
ATOM 2227 O O . GLN B 1 33 ? -4.918 -26.047 1.806 1 97.75 33 GLN B O 1
ATOM 2232 N N . ARG B 1 34 ? -2.838 -25.875 2.592 1 95.62 34 ARG B N 1
ATOM 2233 C CA . ARG B 1 34 ? -2.588 -27.312 2.516 1 95.62 34 ARG B CA 1
ATOM 2234 C C . ARG B 1 34 ? -3.613 -28.094 3.332 1 95.62 34 ARG B C 1
ATOM 2236 O O . ARG B 1 34 ? -4.191 -29.078 2.846 1 95.62 34 ARG B O 1
ATOM 2243 N N . ALA B 1 35 ? -3.857 -27.641 4.527 1 89.56 35 ALA B N 1
ATOM 2244 C CA . ALA B 1 35 ? -4.777 -28.359 5.414 1 89.56 35 ALA B CA 1
ATOM 2245 C C . ALA B 1 35 ? -6.191 -28.375 4.832 1 89.56 35 ALA B C 1
ATOM 2247 O O . ALA B 1 35 ? -6.918 -29.359 4.992 1 89.56 35 ALA B O 1
ATOM 2248 N N . ALA B 1 36 ? -6.516 -27.328 4.188 1 92.44 36 ALA B N 1
ATOM 2249 C CA . ALA B 1 36 ? -7.863 -27.188 3.641 1 92.44 36 ALA B CA 1
ATOM 2250 C C . ALA B 1 36 ? -8.055 -28.078 2.426 1 92.44 36 ALA B C 1
ATOM 2252 O O . ALA B 1 36 ? -9.188 -28.438 2.078 1 92.44 36 ALA B O 1
ATOM 2253 N N . LEU B 1 37 ? -6.957 -28.531 1.796 1 96.31 37 LEU B N 1
ATOM 2254 C CA . LEU B 1 37 ? -7.078 -29.172 0.489 1 96.31 37 LEU B CA 1
ATOM 2255 C C . LEU B 1 37 ? -6.68 -30.641 0.563 1 96.31 37 LEU B C 1
ATOM 2257 O O . LEU B 1 37 ? -7.062 -31.438 -0.297 1 96.31 37 LEU B O 1
ATOM 2261 N N . GLU B 1 38 ? -5.957 -31.047 1.547 1 94.25 38 GLU B N 1
ATOM 2262 C CA . GLU B 1 38 ? -5.262 -32.312 1.576 1 94.25 38 GLU B CA 1
ATOM 2263 C C . GLU B 1 38 ? -6.242 -33.5 1.675 1 94.25 38 GLU B C 1
ATOM 2265 O O . GLU B 1 38 ? -5.914 -34.625 1.308 1 94.25 38 GLU B O 1
ATOM 2270 N N . GLU B 1 39 ? -7.434 -33.281 2.125 1 92.62 39 GLU B N 1
ATOM 2271 C CA . GLU B 1 39 ? -8.406 -34.344 2.271 1 92.62 39 GLU B CA 1
ATOM 2272 C C . GLU B 1 39 ? -9.023 -34.719 0.925 1 92.62 39 GLU B C 1
ATOM 2274 O O . GLU B 1 39 ? -9.57 -35.812 0.77 1 92.62 39 GLU B O 1
ATOM 2279 N N . GLN B 1 40 ? -8.883 -33.875 -0.018 1 94.88 40 GLN B N 1
ATOM 2280 C CA . GLN B 1 40 ? -9.617 -34.094 -1.258 1 94.88 40 GLN B CA 1
ATOM 2281 C C . GLN B 1 40 ? -8.672 -34.25 -2.441 1 94.88 40 GLN B C 1
ATOM 2283 O O . GLN B 1 40 ? -9.039 -34.812 -3.477 1 94.88 40 GLN B O 1
ATOM 2288 N N . TYR B 1 41 ? -7.48 -33.812 -2.258 1 97.31 41 TYR B N 1
ATOM 2289 C CA . TYR B 1 41 ? -6.582 -33.75 -3.406 1 97.31 41 TYR B CA 1
ATOM 2290 C C . TYR B 1 41 ? -5.188 -34.25 -3.039 1 97.31 41 TYR B C 1
ATOM 2292 O O . TYR B 1 41 ? -4.77 -34.125 -1.885 1 97.31 41 TYR B O 1
ATOM 2300 N N . GLN B 1 42 ? -4.484 -34.781 -3.973 1 97.56 42 GLN B N 1
ATOM 2301 C CA . GLN B 1 42 ? -3.047 -35 -3.832 1 97.56 42 GLN B CA 1
ATOM 2302 C C . GLN B 1 42 ? -2.287 -33.688 -4.121 1 97.56 42 GLN B C 1
ATOM 2304 O O . GLN B 1 42 ? -2.26 -33.219 -5.262 1 97.56 42 GLN B O 1
ATOM 2309 N N . LEU B 1 43 ? -1.643 -33.188 -3.127 1 98.44 43 LEU B N 1
ATOM 2310 C CA . LEU B 1 43 ? -1.025 -31.875 -3.246 1 98.44 43 LEU B CA 1
ATOM 2311 C C . LEU B 1 43 ? 0.44 -32 -3.65 1 98.44 43 LEU B C 1
ATOM 2313 O O . LEU B 1 43 ? 1.153 -32.875 -3.158 1 98.44 43 LEU B O 1
ATOM 2317 N N . VAL B 1 44 ? 0.842 -31.172 -4.566 1 98.62 44 VAL B N 1
ATOM 2318 C CA . VAL B 1 44 ? 2.242 -31.031 -4.953 1 98.62 44 VAL B CA 1
ATOM 2319 C C . VAL B 1 44 ? 2.701 -29.594 -4.68 1 98.62 44 VAL B C 1
ATOM 2321 O O . VAL B 1 44 ? 2.1 -28.641 -5.176 1 98.62 44 VAL B O 1
ATOM 2324 N N . SER B 1 45 ? 3.662 -29.406 -3.902 1 98.06 45 SER B N 1
ATOM 2325 C CA . SER B 1 45 ? 4.336 -28.125 -3.715 1 98.06 45 SER B CA 1
ATOM 2326 C C . SER B 1 45 ? 5.793 -28.203 -4.16 1 98.06 45 SER B C 1
ATOM 2328 O O . SER B 1 45 ? 6.348 -29.297 -4.309 1 98.06 45 SER B O 1
ATOM 2330 N N . TYR B 1 46 ? 6.34 -27.078 -4.422 1 98.31 46 TYR B N 1
ATOM 2331 C CA . TYR B 1 46 ? 7.73 -27.016 -4.863 1 98.31 46 TYR B CA 1
ATOM 2332 C C . TYR B 1 46 ? 8.305 -25.625 -4.688 1 98.31 46 TYR B C 1
ATOM 2334 O O . TYR B 1 46 ? 7.559 -24.641 -4.574 1 98.31 46 TYR B O 1
ATOM 2342 N N . ASP B 1 47 ? 9.609 -25.562 -4.543 1 98.44 47 ASP B N 1
ATOM 2343 C CA . ASP B 1 47 ? 10.328 -24.297 -4.738 1 98.44 47 ASP B CA 1
ATOM 2344 C C . ASP B 1 47 ? 10.656 -24.094 -6.215 1 98.44 47 ASP B C 1
ATOM 2346 O O . ASP B 1 47 ? 11.117 -25.016 -6.895 1 98.44 47 ASP B O 1
ATOM 2350 N N . HIS B 1 48 ? 10.383 -22.906 -6.691 1 98.56 48 HIS B N 1
ATOM 2351 C CA . HIS B 1 48 ? 10.781 -22.609 -8.062 1 98.56 48 HIS B CA 1
ATOM 2352 C C . HIS B 1 48 ? 12.266 -22.906 -8.281 1 98.56 48 HIS B C 1
ATOM 2354 O O . HIS B 1 48 ? 13.055 -22.859 -7.34 1 98.56 48 HIS B O 1
ATOM 2360 N N . ASN B 1 49 ? 12.562 -23.25 -9.547 1 98 49 ASN B N 1
ATOM 2361 C CA . ASN B 1 49 ? 13.984 -23.375 -9.859 1 98 49 ASN B CA 1
ATOM 2362 C C . ASN B 1 49 ? 14.742 -22.094 -9.508 1 98 49 ASN B C 1
ATOM 2364 O O . ASN B 1 49 ? 14.25 -20.984 -9.758 1 98 49 ASN B O 1
ATOM 2368 N N . GLY B 1 50 ? 15.906 -22.219 -8.891 1 97.81 50 GLY B N 1
ATOM 2369 C CA . GLY B 1 50 ? 16.719 -21.094 -8.492 1 97.81 50 GLY B CA 1
ATOM 2370 C C . GLY B 1 50 ? 16.391 -20.594 -7.094 1 97.81 50 GLY B C 1
ATOM 2371 O O . GLY B 1 50 ? 17.031 -19.656 -6.602 1 97.81 50 GLY B O 1
ATOM 2372 N N . THR B 1 51 ? 15.43 -21.281 -6.336 1 97.88 51 THR B N 1
ATOM 2373 C CA . THR B 1 51 ? 15.031 -20.844 -5.004 1 97.88 51 THR B CA 1
ATOM 2374 C C . THR B 1 51 ? 14.961 -22.031 -4.039 1 97.88 51 THR B C 1
ATOM 2376 O O . THR B 1 51 ? 14.844 -23.172 -4.469 1 97.88 51 THR B O 1
ATOM 2379 N N . GLY B 1 52 ? 15.133 -21.703 -2.787 1 96.5 52 GLY B N 1
ATOM 2380 C CA . GLY B 1 52 ? 14.898 -22.656 -1.709 1 96.5 52 GLY B CA 1
ATOM 2381 C C . GLY B 1 52 ? 15.586 -23.984 -1.929 1 96.5 52 GLY B C 1
ATOM 2382 O O . GLY B 1 52 ? 16.797 -24.031 -2.154 1 96.5 52 GLY B O 1
ATOM 2383 N N . GLU B 1 53 ? 14.789 -25.078 -2.014 1 96.5 53 GLU B N 1
ATOM 2384 C CA . GLU B 1 53 ? 15.273 -26.438 -2.156 1 96.5 53 GLU B CA 1
ATOM 2385 C C . GLU B 1 53 ? 15.828 -26.688 -3.559 1 96.5 53 GLU B C 1
ATOM 2387 O O . GLU B 1 53 ? 16.516 -27.688 -3.797 1 96.5 53 GLU B O 1
ATOM 2392 N N . ASN B 1 54 ? 15.555 -25.812 -4.434 1 98.19 54 ASN B N 1
ATOM 2393 C CA . ASN B 1 54 ? 16.031 -25.922 -5.805 1 98.19 54 ASN B CA 1
ATOM 2394 C C . ASN B 1 54 ? 17 -24.797 -6.141 1 98.19 54 ASN B C 1
ATOM 2396 O O . ASN B 1 54 ? 16.984 -24.266 -7.25 1 98.19 54 ASN B O 1
ATOM 2400 N N . ALA B 1 55 ? 17.797 -24.453 -5.207 1 96.5 55 ALA B N 1
ATOM 2401 C CA . ALA B 1 55 ? 18.734 -23.344 -5.363 1 96.5 55 ALA B CA 1
ATOM 240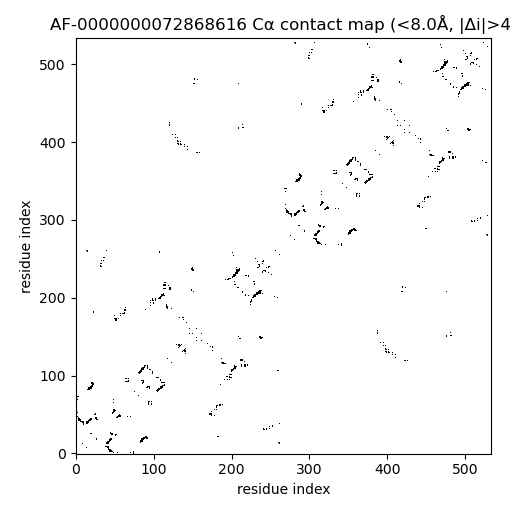2 C C . ALA B 1 55 ? 19.766 -23.656 -6.445 1 96.5 55 ALA B C 1
ATOM 2404 O O . ALA B 1 55 ? 20.078 -24.812 -6.703 1 96.5 55 ALA B O 1
ATOM 2405 N N . GLY B 1 56 ? 20.312 -22.625 -7.059 1 96.19 56 GLY B N 1
ATOM 2406 C CA . GLY B 1 56 ? 21.297 -22.672 -8.117 1 96.19 56 GLY B CA 1
ATOM 2407 C C . GLY B 1 56 ? 21.125 -21.578 -9.148 1 96.19 56 GLY B C 1
ATOM 2408 O O . GLY B 1 56 ? 20.094 -20.906 -9.18 1 96.19 56 GLY B O 1
ATOM 2409 N N . PRO B 1 57 ? 22.125 -21.391 -9.938 1 96.69 57 PRO B N 1
ATOM 2410 C CA . PRO B 1 57 ? 22.031 -20.328 -10.938 1 96.69 57 PRO B CA 1
ATOM 2411 C C . PRO B 1 57 ? 21.047 -20.656 -12.055 1 96.69 57 PRO B C 1
ATOM 2413 O O . PRO B 1 57 ? 20.922 -21.812 -12.469 1 96.69 57 PRO B O 1
ATOM 2416 N N . LEU B 1 58 ? 20.375 -19.688 -12.5 1 97.94 58 LEU B N 1
ATOM 2417 C CA . LEU B 1 58 ? 19.438 -19.812 -13.617 1 97.94 58 LEU B CA 1
ATOM 2418 C C . LEU B 1 58 ? 20.141 -19.5 -14.938 1 97.94 58 LEU B C 1
ATOM 2420 O O . LEU B 1 58 ? 21.094 -18.719 -14.977 1 97.94 58 LEU B O 1
ATOM 2424 N N . PRO B 1 59 ? 19.703 -20.109 -15.984 1 95.19 59 PRO B N 1
ATOM 2425 C CA . PRO B 1 59 ? 20.328 -19.859 -17.281 1 95.19 59 PRO B CA 1
ATOM 2426 C C . PRO B 1 59 ? 20.016 -18.469 -17.828 1 95.19 59 PRO B C 1
ATOM 2428 O O . PRO B 1 59 ? 19.078 -17.812 -17.359 1 95.19 59 PRO B O 1
ATOM 2431 N N . ALA B 1 60 ? 20.812 -18 -18.812 1 94.31 60 ALA B N 1
ATOM 2432 C CA . ALA B 1 60 ? 20.5 -16.781 -19.547 1 94.31 60 ALA B CA 1
ATOM 2433 C C . ALA B 1 60 ? 19.234 -16.938 -20.359 1 94.31 60 ALA B C 1
ATOM 2435 O O . ALA B 1 60 ? 18.938 -18.031 -20.844 1 94.31 60 ALA B O 1
ATOM 2436 N N . GLY B 1 61 ? 18.562 -15.945 -20.547 1 94.12 61 GLY B N 1
ATOM 2437 C CA . GLY B 1 61 ? 17.344 -15.992 -21.344 1 94.12 61 GLY B CA 1
ATOM 2438 C C . GLY B 1 61 ? 16.188 -16.672 -20.625 1 94.12 61 GLY B C 1
ATOM 2439 O O . GLY B 1 61 ? 15.289 -17.219 -21.25 1 94.12 61 GLY B O 1
ATOM 2440 N N . TYR B 1 62 ? 16.266 -16.734 -19.297 1 97.25 62 TYR B N 1
ATOM 2441 C CA . TYR B 1 62 ? 15.195 -17.312 -18.484 1 97.25 62 TYR B CA 1
ATOM 2442 C C . TYR B 1 62 ? 13.859 -16.656 -18.781 1 97.25 62 TYR B C 1
ATOM 2444 O O . TYR B 1 62 ? 13.789 -15.43 -18.969 1 97.25 62 TYR B O 1
ATOM 2452 N N . SER B 1 63 ? 12.828 -17.406 -19 1 97.81 63 SER B N 1
ATOM 2453 C CA . SER B 1 63 ? 11.516 -16.938 -19.438 1 97.81 63 SER B CA 1
ATOM 2454 C C . SER B 1 63 ? 10.391 -17.688 -18.734 1 97.81 63 SER B C 1
ATOM 2456 O O . SER B 1 63 ? 10.641 -18.656 -18.031 1 97.81 63 SER B O 1
ATOM 2458 N N . LEU B 1 64 ? 9.234 -17.203 -18.922 1 97.69 64 LEU B N 1
ATOM 2459 C CA . LEU B 1 64 ? 8.07 -17.891 -18.391 1 97.69 64 LEU B CA 1
ATOM 2460 C C . LEU B 1 64 ? 7.914 -19.281 -19.016 1 97.69 64 LEU B C 1
ATOM 2462 O O . LEU B 1 64 ? 7.508 -20.219 -18.328 1 97.69 64 LEU B O 1
ATOM 2466 N N . ALA B 1 65 ? 8.219 -19.359 -20.297 1 97.62 65 ALA B N 1
ATOM 2467 C CA . ALA B 1 65 ? 8.172 -20.656 -20.969 1 97.62 65 ALA B CA 1
ATOM 2468 C C . ALA B 1 65 ? 9.148 -21.641 -20.344 1 97.62 65 ALA B C 1
ATOM 2470 O O . ALA B 1 65 ? 8.844 -22.828 -20.188 1 97.62 65 ALA B O 1
ATOM 2471 N N . THR B 1 66 ? 10.336 -21.125 -20.031 1 97.81 66 THR B N 1
ATOM 2472 C CA . THR B 1 66 ? 11.32 -21.969 -19.344 1 97.81 66 THR B CA 1
ATOM 2473 C C . THR B 1 66 ? 10.789 -22.438 -18 1 97.81 66 THR B C 1
ATOM 2475 O O . THR B 1 66 ? 10.891 -23.625 -17.656 1 97.81 66 THR B O 1
ATOM 2478 N N . MET B 1 67 ? 10.18 -21.562 -17.219 1 98.31 67 MET B N 1
ATOM 2479 C CA . MET B 1 67 ? 9.648 -21.891 -15.891 1 98.31 67 MET B CA 1
ATOM 2480 C C . MET B 1 67 ? 8.547 -22.938 -16 1 98.31 67 MET B C 1
ATOM 2482 O O . MET B 1 67 ? 8.523 -23.906 -15.234 1 98.31 67 MET B O 1
ATOM 2486 N N . ALA B 1 68 ? 7.652 -22.719 -16.938 1 98.38 68 ALA B N 1
ATOM 2487 C CA . ALA B 1 68 ? 6.559 -23.656 -17.141 1 98.38 68 ALA B CA 1
ATOM 2488 C C . ALA B 1 68 ? 7.086 -25.031 -17.562 1 98.38 68 ALA B C 1
ATOM 2490 O O . ALA B 1 68 ? 6.609 -26.047 -17.062 1 98.38 68 ALA B O 1
ATOM 2491 N N . GLY B 1 69 ? 8.07 -25.016 -18.469 1 97.94 69 GLY B N 1
ATOM 2492 C CA . GLY B 1 69 ? 8.672 -26.266 -18.922 1 97.94 69 GLY B CA 1
ATOM 2493 C C . GLY B 1 69 ? 9.359 -27.031 -17.797 1 97.94 69 GLY B C 1
ATOM 2494 O O . GLY B 1 69 ? 9.281 -28.266 -17.75 1 97.94 69 GLY B O 1
ATOM 2495 N N . GLU B 1 70 ? 10.062 -26.328 -16.922 1 98 70 GLU B N 1
ATOM 2496 C CA . GLU B 1 70 ? 10.719 -26.938 -15.781 1 98 70 GLU B CA 1
ATOM 2497 C C . GLU B 1 70 ? 9.703 -27.672 -14.898 1 98 70 GLU B C 1
ATOM 2499 O O . GLU B 1 70 ? 9.945 -28.812 -14.477 1 98 70 GLU B O 1
ATOM 2504 N N . LEU B 1 71 ? 8.617 -26.984 -14.617 1 98.56 71 LEU B N 1
ATOM 2505 C CA . LEU B 1 71 ? 7.59 -27.594 -13.773 1 98.56 71 LEU B CA 1
ATOM 2506 C C . LEU B 1 71 ? 6.961 -28.797 -14.469 1 98.56 71 LEU B C 1
ATOM 2508 O O . LEU B 1 71 ? 6.809 -29.859 -13.859 1 98.56 71 LEU B O 1
ATOM 2512 N N . PHE B 1 72 ? 6.652 -28.672 -15.742 1 98.56 72 PHE B N 1
ATOM 2513 C CA . PHE B 1 72 ? 6.039 -29.75 -16.5 1 98.56 72 PHE B CA 1
ATOM 2514 C C . PHE B 1 72 ? 6.934 -30.984 -16.5 1 98.56 72 PHE B C 1
ATOM 2516 O O . PHE B 1 72 ? 6.477 -32.094 -16.234 1 98.56 72 PHE B O 1
ATOM 2523 N N . SER B 1 73 ? 8.219 -30.734 -16.797 1 98.19 73 SER B N 1
ATOM 2524 C CA . SER B 1 73 ? 9.18 -31.844 -16.859 1 98.19 73 SER B CA 1
ATOM 2525 C C . SER B 1 73 ? 9.289 -32.531 -15.508 1 98.19 73 SER B C 1
ATOM 2527 O O . SER B 1 73 ? 9.352 -33.781 -15.453 1 98.19 73 SER B O 1
ATOM 2529 N N . ALA B 1 74 ? 9.328 -31.797 -14.453 1 98.5 74 ALA B N 1
ATOM 2530 C CA . ALA B 1 74 ? 9.414 -32.375 -13.117 1 98.5 74 ALA B CA 1
ATOM 2531 C C . ALA B 1 74 ? 8.172 -33.219 -12.805 1 98.5 74 ALA B C 1
ATOM 2533 O O . ALA B 1 74 ? 8.273 -34.281 -12.211 1 98.5 74 ALA B O 1
ATOM 2534 N N . LEU B 1 75 ? 7.004 -32.719 -13.141 1 98.62 75 LEU B N 1
ATOM 2535 C CA . LEU B 1 75 ? 5.75 -33.438 -12.914 1 98.62 75 LEU B CA 1
ATOM 2536 C C . LEU B 1 75 ? 5.715 -34.719 -13.719 1 98.62 75 LEU B C 1
ATOM 2538 O O . LEU B 1 75 ? 5.344 -35.781 -13.195 1 98.62 75 LEU B O 1
ATOM 2542 N N . GLN B 1 76 ? 6.18 -34.688 -14.961 1 97.62 76 GLN B N 1
ATOM 2543 C CA . GLN B 1 76 ? 6.23 -35.875 -15.805 1 97.62 76 GLN B CA 1
ATOM 2544 C C . GLN B 1 76 ? 7.16 -36.938 -15.211 1 97.62 76 GLN B C 1
ATOM 2546 O O . GLN B 1 76 ? 6.824 -38.125 -15.18 1 97.62 76 GLN B O 1
ATOM 2551 N N . ALA B 1 77 ? 8.258 -36.469 -14.805 1 97.94 77 ALA B N 1
ATOM 2552 C CA . ALA B 1 77 ? 9.227 -37.375 -14.211 1 97.94 77 ALA B CA 1
ATOM 2553 C C . ALA B 1 77 ? 8.656 -38.031 -12.961 1 97.94 77 ALA B C 1
ATOM 2555 O O . ALA B 1 77 ? 9.016 -39.188 -12.641 1 97.94 77 ALA B O 1
ATOM 2556 N N . ALA B 1 78 ? 7.754 -37.375 -12.266 1 97.75 78 ALA B N 1
ATOM 2557 C CA . ALA B 1 78 ? 7.121 -37.906 -11.055 1 97.75 78 ALA B CA 1
ATOM 2558 C C . ALA B 1 78 ? 5.906 -38.75 -11.398 1 97.75 78 ALA B C 1
ATOM 2560 O O . ALA B 1 78 ? 5.219 -39.25 -10.5 1 97.75 78 ALA B O 1
ATOM 2561 N N . GLY B 1 79 ? 5.582 -38.875 -12.68 1 97.19 79 GLY B N 1
ATOM 2562 C CA . GLY B 1 79 ? 4.465 -39.688 -13.125 1 97.19 79 GLY B CA 1
ATOM 2563 C C . GLY B 1 79 ? 3.137 -38.969 -13.078 1 97.19 79 GLY B C 1
ATOM 2564 O O . GLY B 1 79 ? 2.076 -39.594 -13.078 1 97.19 79 GLY B O 1
ATOM 2565 N N . ILE B 1 80 ? 3.15 -37.688 -12.961 1 97.88 80 ILE B N 1
ATOM 2566 C CA . ILE B 1 80 ? 1.934 -36.906 -12.93 1 97.88 80 ILE B CA 1
ATOM 2567 C C . ILE B 1 80 ? 1.655 -36.312 -14.32 1 97.88 80 ILE B C 1
ATOM 2569 O O . ILE B 1 80 ? 2.33 -35.375 -14.766 1 97.88 80 ILE B O 1
ATOM 2573 N N . ALA B 1 81 ? 0.652 -36.875 -14.992 1 96.19 81 ALA B N 1
ATOM 2574 C CA . ALA B 1 81 ? 0.373 -36.5 -16.391 1 96.19 81 ALA B CA 1
ATOM 2575 C C . ALA B 1 81 ? -0.694 -35.438 -16.469 1 96.19 81 ALA B C 1
ATOM 2577 O O . ALA B 1 81 ? -0.724 -34.656 -17.438 1 96.19 81 ALA B O 1
ATOM 2578 N N . ARG B 1 82 ? -1.611 -35.469 -15.523 1 97.69 82 ARG B N 1
ATOM 2579 C CA . ARG B 1 82 ? -2.711 -34.5 -15.492 1 97.69 82 ARG B CA 1
ATOM 2580 C C . ARG B 1 82 ? -2.863 -33.875 -14.102 1 97.69 82 ARG B C 1
ATOM 2582 O O . ARG B 1 82 ? -2.76 -34.594 -13.094 1 97.69 82 ARG B O 1
ATOM 2589 N N . PHE B 1 83 ? -3.035 -32.531 -14.047 1 98.69 83 PHE B N 1
ATOM 2590 C CA . PHE B 1 83 ? -3.062 -31.859 -12.758 1 98.69 83 PHE B CA 1
ATOM 2591 C C . PHE B 1 83 ? -3.797 -30.516 -12.875 1 98.69 83 PHE B C 1
ATOM 2593 O O . PHE B 1 83 ? -3.898 -29.953 -13.969 1 98.69 83 PHE B O 1
ATOM 2600 N N . ALA B 1 84 ? -4.391 -30.078 -11.805 1 98.81 84 ALA B N 1
ATOM 2601 C CA . ALA B 1 84 ? -4.809 -28.688 -11.641 1 98.81 84 ALA B CA 1
ATOM 2602 C C . ALA B 1 84 ? -3.686 -27.844 -11.047 1 98.81 84 ALA B C 1
ATOM 2604 O O . ALA B 1 84 ? -2.789 -28.359 -10.383 1 98.81 84 ALA B O 1
ATOM 2605 N N . LEU B 1 85 ? -3.709 -26.562 -11.336 1 98.94 85 LEU B N 1
ATOM 2606 C CA . LEU B 1 85 ? -2.682 -25.688 -10.789 1 98.94 85 LEU B CA 1
ATOM 2607 C C . LEU B 1 85 ? -3.309 -24.484 -10.102 1 98.94 85 LEU B C 1
ATOM 2609 O O . LEU B 1 85 ? -4.156 -23.797 -10.68 1 98.94 85 LEU B O 1
ATOM 2613 N N . VAL B 1 86 ? -3 -24.312 -8.828 1 98.88 86 VAL B N 1
ATOM 2614 C CA . VAL B 1 86 ? -3.26 -23.094 -8.07 1 98.88 86 VAL B CA 1
ATOM 2615 C C . VAL B 1 86 ? -1.998 -22.219 -8.023 1 98.88 86 VAL B C 1
ATOM 2617 O O . VAL B 1 86 ? -0.989 -22.625 -7.438 1 98.88 86 VAL B O 1
ATOM 2620 N N . GLY B 1 87 ? -2.076 -21.094 -8.641 1 98.94 87 GLY B N 1
ATOM 2621 C CA . GLY B 1 87 ? -0.896 -20.25 -8.75 1 98.94 87 GLY B CA 1
ATOM 2622 C C . GLY B 1 87 ? -1.135 -18.828 -8.289 1 98.94 87 GLY B C 1
ATOM 2623 O O . GLY B 1 87 ? -2.18 -18.25 -8.578 1 98.94 87 GLY B O 1
ATOM 2624 N N . HIS B 1 88 ? -0.215 -18.312 -7.578 1 98.88 88 HIS B N 1
ATOM 2625 C CA . HIS B 1 88 ? -0.26 -16.922 -7.117 1 98.88 88 HIS B CA 1
ATOM 2626 C C . HIS B 1 88 ? 0.705 -16.047 -7.91 1 98.88 88 HIS B C 1
ATOM 2628 O O . HIS B 1 88 ? 1.903 -16.344 -7.969 1 98.88 88 HIS B O 1
ATOM 2634 N N . ALA B 1 89 ? 0.213 -14.914 -8.508 1 98.75 89 ALA B N 1
ATOM 2635 C CA . ALA B 1 89 ? 1.018 -13.938 -9.234 1 98.75 89 ALA B CA 1
ATOM 2636 C C . ALA B 1 89 ? 1.917 -14.633 -10.258 1 98.75 89 ALA B C 1
ATOM 2638 O O . ALA B 1 89 ? 1.436 -15.133 -11.273 1 98.75 89 ALA B O 1
ATOM 2639 N N . LEU B 1 90 ? 3.197 -14.75 -9.992 1 98.75 90 LEU B N 1
ATOM 2640 C CA . LEU B 1 90 ? 4.086 -15.469 -10.906 1 98.75 90 LEU B CA 1
ATOM 2641 C C . LEU B 1 90 ? 3.607 -16.891 -11.125 1 98.75 90 LEU B C 1
ATOM 2643 O O . LEU B 1 90 ? 3.607 -17.391 -12.25 1 98.75 90 LEU B O 1
ATOM 2647 N N . GLY B 1 91 ? 3.172 -17.547 -10.086 1 98.88 91 GLY B N 1
ATOM 2648 C CA . GLY B 1 91 ? 2.623 -18.891 -10.211 1 98.88 91 GLY B CA 1
ATOM 2649 C C . GLY B 1 91 ? 1.391 -18.953 -11.094 1 98.88 91 GLY B C 1
ATOM 2650 O O . GLY B 1 91 ? 1.176 -19.938 -11.797 1 98.88 91 GLY B O 1
ATOM 2651 N N . ALA B 1 92 ? 0.531 -17.984 -11.031 1 98.94 92 ALA B N 1
ATOM 2652 C CA . ALA B 1 92 ? -0.621 -17.906 -11.93 1 98.94 92 ALA B CA 1
ATOM 2653 C C . ALA B 1 92 ? -0.178 -17.812 -13.383 1 98.94 92 ALA B C 1
ATOM 2655 O O . ALA B 1 92 ? -0.76 -18.453 -14.258 1 98.94 92 ALA B O 1
ATOM 2656 N N . LEU B 1 93 ? 0.868 -17.016 -13.656 1 98.88 93 LEU B N 1
ATOM 2657 C CA . LEU B 1 93 ? 1.388 -16.859 -15.008 1 98.88 93 LEU B CA 1
ATOM 2658 C C . LEU B 1 93 ? 1.979 -18.172 -15.516 1 98.88 93 LEU B C 1
ATOM 2660 O O . LEU B 1 93 ? 1.818 -18.516 -16.688 1 98.88 93 LEU B O 1
ATOM 2664 N N . ILE B 1 94 ? 2.656 -18.859 -14.625 1 98.88 94 ILE B N 1
ATOM 2665 C CA . ILE B 1 94 ? 3.17 -20.172 -14.977 1 98.88 94 ILE B CA 1
ATOM 2666 C C . ILE B 1 94 ? 2.01 -21.094 -15.344 1 98.88 94 ILE B C 1
ATOM 2668 O O . ILE B 1 94 ? 2.09 -21.844 -16.328 1 98.88 94 ILE B O 1
ATOM 2672 N N . GLY B 1 95 ? 0.938 -21.016 -14.602 1 98.88 95 GLY B N 1
ATOM 2673 C CA . GLY B 1 95 ? -0.252 -21.797 -14.914 1 98.88 95 GLY B CA 1
ATOM 2674 C C . GLY B 1 95 ? -0.837 -21.469 -16.266 1 98.88 95 GLY B C 1
ATOM 2675 O O . GLY B 1 95 ? -1.195 -22.359 -17.031 1 98.88 95 GLY B O 1
ATOM 2676 N N . LEU B 1 96 ? -0.95 -20.203 -16.578 1 98.88 96 LEU B N 1
ATOM 2677 C CA . LEU B 1 96 ? -1.441 -19.781 -17.875 1 98.88 96 LEU B CA 1
ATOM 2678 C C . LEU B 1 96 ? -0.564 -20.328 -19 1 98.88 96 LEU B C 1
ATOM 2680 O O . LEU B 1 96 ? -1.074 -20.859 -19.984 1 98.88 96 LEU B O 1
ATOM 2684 N N . GLN B 1 97 ? 0.716 -20.203 -18.828 1 98.81 97 GLN B N 1
ATOM 2685 C CA . GLN B 1 97 ? 1.661 -20.688 -19.828 1 98.81 97 GLN B CA 1
ATOM 2686 C C . GLN B 1 97 ? 1.497 -22.188 -20.047 1 98.81 97 GLN B C 1
ATOM 2688 O O . GLN B 1 97 ? 1.465 -22.656 -21.188 1 98.81 97 GLN B O 1
ATOM 2693 N N . LEU B 1 98 ? 1.354 -22.938 -18.984 1 98.75 98 LEU B N 1
ATOM 2694 C CA . LEU B 1 98 ? 1.208 -24.391 -19.078 1 98.75 98 LEU B CA 1
ATOM 2695 C C . LEU B 1 98 ? -0.098 -24.766 -19.766 1 98.75 98 LEU B C 1
ATOM 2697 O O . LEU B 1 98 ? -0.129 -25.672 -20.594 1 98.75 98 LEU B O 1
ATOM 2701 N N . ALA B 1 99 ? -1.177 -24.094 -19.438 1 98.69 99 ALA B N 1
ATOM 2702 C CA . ALA B 1 99 ? -2.48 -24.391 -20.016 1 98.69 99 ALA B CA 1
ATOM 2703 C C . ALA B 1 99 ? -2.469 -24.156 -21.531 1 98.69 99 ALA B C 1
ATOM 2705 O O . ALA B 1 99 ? -3.195 -24.812 -22.266 1 98.69 99 ALA B O 1
ATOM 2706 N N . LEU B 1 100 ? -1.679 -23.203 -21.984 1 98.56 100 LEU B N 1
ATOM 2707 C CA . LEU B 1 100 ? -1.582 -22.891 -23.406 1 98.56 100 LEU B CA 1
ATOM 2708 C C . LEU B 1 100 ? -0.633 -23.859 -24.109 1 98.56 100 LEU B C 1
ATOM 2710 O O . LEU B 1 100 ? -0.905 -24.297 -25.219 1 98.56 100 LEU B O 1
ATOM 2714 N N . ASP B 1 101 ? 0.456 -24.25 -23.406 1 98.12 101 ASP B N 1
ATOM 2715 C CA . ASP B 1 101 ? 1.486 -25.094 -24.016 1 98.12 101 ASP B CA 1
ATOM 2716 C C . ASP B 1 101 ? 1.081 -26.578 -23.969 1 98.12 101 ASP B C 1
ATOM 2718 O O . ASP B 1 101 ? 1.439 -27.344 -24.859 1 98.12 101 ASP B O 1
ATOM 2722 N N . ARG B 1 102 ? 0.448 -26.938 -22.875 1 97.88 102 ARG B N 1
ATOM 2723 C CA . ARG B 1 102 ? 0.103 -28.328 -22.609 1 97.88 102 ARG B CA 1
ATOM 2724 C C . ARG B 1 102 ? -1.345 -28.453 -22.141 1 97.88 102 ARG B C 1
ATOM 2726 O O . ARG B 1 102 ? -1.607 -28.938 -21.047 1 97.88 102 ARG B O 1
ATOM 2733 N N . PRO B 1 103 ? -2.303 -28.141 -23.047 1 98.19 103 PRO B N 1
ATOM 2734 C CA . PRO B 1 103 ? -3.703 -28.125 -22.625 1 98.19 103 PRO B CA 1
ATOM 2735 C C . PRO B 1 103 ? -4.184 -29.5 -22.156 1 98.19 103 PRO B C 1
ATOM 2737 O O . PRO B 1 103 ? -5.086 -29.594 -21.312 1 98.19 103 PRO B O 1
ATOM 2740 N N . GLU B 1 104 ? -3.561 -30.562 -22.594 1 97.56 104 GLU B N 1
ATOM 2741 C CA . GLU B 1 104 ? -3.967 -31.906 -22.234 1 97.56 104 GLU B CA 1
ATOM 2742 C C . GLU B 1 104 ? -3.568 -32.25 -20.797 1 97.56 104 GLU B C 1
ATOM 2744 O O . GLU B 1 104 ? -4.168 -33.125 -20.156 1 97.56 104 GLU B O 1
ATOM 2749 N N . ALA B 1 105 ? -2.602 -31.516 -20.281 1 98.12 105 ALA B N 1
ATOM 2750 C CA . ALA B 1 105 ? -2.049 -31.828 -18.969 1 98.12 105 ALA B CA 1
ATOM 2751 C C . ALA B 1 105 ? -2.756 -31.031 -17.875 1 98.12 105 ALA B C 1
ATOM 2753 O O . ALA B 1 105 ? -2.775 -31.438 -16.719 1 98.12 105 ALA B O 1
ATOM 2754 N N . VAL B 1 106 ? -3.361 -29.891 -18.172 1 98.75 106 VAL B N 1
ATOM 2755 C CA . VAL B 1 106 ? -3.916 -29 -17.156 1 98.75 106 VAL B CA 1
ATOM 2756 C C . VAL B 1 106 ? -5.43 -29.203 -17.062 1 98.75 106 VAL B C 1
ATOM 2758 O O . VAL B 1 106 ? -6.16 -28.844 -18 1 98.75 106 VAL B O 1
ATOM 2761 N N . SER B 1 107 ? -5.871 -29.703 -15.938 1 98.25 107 SER B N 1
ATOM 2762 C CA . SER B 1 107 ? -7.285 -30.031 -15.773 1 98.25 107 SER B CA 1
ATOM 2763 C C . SER B 1 107 ? -8.078 -28.812 -15.328 1 98.25 107 SER B C 1
ATOM 2765 O O . SER B 1 107 ? -9.281 -28.703 -15.602 1 98.25 107 SER B O 1
ATOM 2767 N N . ALA B 1 108 ? -7.465 -27.922 -14.578 1 98.81 108 ALA B N 1
ATOM 2768 C CA . ALA B 1 108 ? -8.102 -26.719 -14.055 1 98.81 108 ALA B CA 1
ATOM 2769 C C . ALA B 1 108 ? -7.055 -25.703 -13.586 1 98.81 108 ALA B C 1
ATOM 2771 O O . ALA B 1 108 ? -5.914 -26.078 -13.305 1 98.81 108 ALA B O 1
ATOM 2772 N N . LEU B 1 109 ? -7.461 -24.422 -13.562 1 98.88 109 LEU B N 1
ATOM 2773 C CA . LEU B 1 109 ? -6.605 -23.359 -13.062 1 98.88 109 LEU B CA 1
ATOM 2774 C C . LEU B 1 109 ? -7.309 -22.562 -11.969 1 98.88 109 LEU B C 1
ATOM 2776 O O . LEU B 1 109 ? -8.508 -22.281 -12.07 1 98.88 109 LEU B O 1
ATOM 2780 N N . ALA B 1 110 ? -6.656 -22.297 -10.938 1 98.94 110 ALA B N 1
ATOM 2781 C CA . ALA B 1 110 ? -6.977 -21.219 -10.016 1 98.94 110 ALA B CA 1
ATOM 2782 C C . ALA B 1 110 ? -5.898 -20.141 -10.039 1 98.94 110 ALA B C 1
ATOM 2784 O O . ALA B 1 110 ? -4.773 -20.359 -9.594 1 98.94 110 ALA B O 1
ATOM 2785 N N . LEU B 1 111 ? -6.227 -19 -10.562 1 98.94 111 LEU B N 1
ATOM 2786 C CA . LEU B 1 111 ? -5.297 -17.891 -10.742 1 98.94 111 LEU B CA 1
ATOM 2787 C C . LEU B 1 111 ? -5.5 -16.828 -9.672 1 98.94 111 LEU B C 1
ATOM 2789 O O . LEU B 1 111 ? -6.516 -16.125 -9.672 1 98.94 111 LEU B O 1
ATOM 2793 N N . VAL B 1 112 ? -4.559 -16.734 -8.797 1 98.94 112 VAL B N 1
ATOM 2794 C CA . VAL B 1 112 ? -4.66 -15.789 -7.68 1 98.94 112 VAL B CA 1
ATOM 2795 C C . VAL B 1 112 ? -3.828 -14.547 -7.977 1 98.94 112 VAL B C 1
ATOM 2797 O O . VAL B 1 112 ? -2.604 -14.625 -8.094 1 98.94 112 VAL B O 1
ATOM 2800 N N . ASN B 1 113 ? -4.5 -13.406 -8.102 1 98.81 113 ASN B N 1
ATOM 2801 C CA . ASN B 1 113 ? -3.865 -12.125 -8.359 1 98.81 113 ASN B CA 1
ATOM 2802 C C . ASN B 1 113 ? -2.932 -12.188 -9.57 1 98.81 113 ASN B C 1
ATOM 2804 O O . ASN B 1 113 ? -1.819 -11.664 -9.531 1 98.81 113 ASN B O 1
ATOM 2808 N N . GLY B 1 114 ? -3.352 -12.93 -10.609 1 98.25 114 GLY B N 1
ATOM 2809 C CA . GLY B 1 114 ? -2.643 -12.984 -11.875 1 98.25 114 GLY B CA 1
ATOM 2810 C C . GLY B 1 114 ? -3.021 -11.852 -12.82 1 98.25 114 GLY B C 1
ATOM 2811 O O . GLY B 1 114 ? -3.846 -11 -12.477 1 98.25 114 GLY B O 1
ATOM 2812 N N . TRP B 1 115 ? -2.398 -11.836 -14.023 1 98.5 115 TRP B N 1
ATOM 2813 C CA . TRP B 1 115 ? -2.713 -10.789 -14.984 1 98.5 115 TRP B CA 1
ATOM 2814 C C . TRP B 1 115 ? -2.484 -11.273 -16.406 1 98.5 115 TRP B C 1
ATOM 2816 O O . TRP B 1 115 ? -1.811 -12.289 -16.625 1 98.5 115 TRP B O 1
ATOM 2826 N N . LEU B 1 116 ? -3.121 -10.578 -17.344 1 98.38 116 LEU B N 1
ATOM 2827 C CA . LEU B 1 116 ? -3.002 -10.859 -18.766 1 98.38 116 LEU B CA 1
ATOM 2828 C C . LEU B 1 116 ? -1.674 -10.344 -19.312 1 98.38 116 LEU B C 1
ATOM 2830 O O . LEU B 1 116 ? -0.995 -11.047 -20.062 1 98.38 116 LEU B O 1
ATOM 2834 N N . SER B 1 117 ? -1.38 -9.18 -19.047 1 98.25 117 SER B N 1
ATOM 2835 C CA . SER B 1 117 ? -0.122 -8.492 -19.328 1 98.25 117 SER B CA 1
ATOM 2836 C C . SER B 1 117 ? 0.223 -7.508 -18.219 1 98.25 117 SER B C 1
ATOM 2838 O O . SER B 1 117 ? -0.62 -7.195 -17.375 1 98.25 117 SER B O 1
ATOM 2840 N N . LEU B 1 118 ? 1.474 -7.137 -18.188 1 98.31 118 LEU B N 1
ATOM 2841 C CA . LEU B 1 118 ? 1.931 -6.285 -17.109 1 98.31 118 LEU B CA 1
ATOM 2842 C C . LEU B 1 118 ? 1.266 -4.914 -17.172 1 98.31 118 LEU B C 1
ATOM 2844 O O . LEU B 1 118 ? 1.388 -4.207 -18.172 1 98.31 118 LEU B O 1
ATOM 2848 N N . SER B 1 119 ? 0.555 -4.531 -16.141 1 98.31 119 SER B N 1
ATOM 2849 C CA . SER B 1 119 ? -0.051 -3.203 -16.094 1 98.31 119 SER B CA 1
ATOM 2850 C C . SER B 1 119 ? 0.993 -2.129 -15.805 1 98.31 119 SER B C 1
ATOM 2852 O O . SER B 1 119 ? 2.018 -2.406 -15.18 1 98.31 119 SER B O 1
ATOM 2854 N N . PRO B 1 120 ? 0.731 -0.876 -16.219 1 98.12 120 PRO B N 1
ATOM 2855 C CA . PRO B 1 120 ? 1.648 0.212 -15.875 1 98.12 120 PRO B CA 1
ATOM 2856 C C . PRO B 1 120 ? 1.812 0.389 -14.367 1 98.12 120 PRO B C 1
ATOM 2858 O O . PRO B 1 120 ? 2.902 0.725 -13.898 1 98.12 120 PRO B O 1
ATOM 2861 N N . HIS B 1 121 ? 0.758 0.19 -13.602 1 98.62 121 HIS B N 1
ATOM 2862 C CA . HIS B 1 121 ? 0.84 0.306 -12.148 1 98.62 121 HIS B CA 1
ATOM 2863 C C . HIS B 1 121 ? 1.787 -0.738 -11.57 1 98.62 121 HIS B C 1
ATOM 2865 O O . HIS B 1 121 ? 2.674 -0.405 -10.781 1 98.62 121 HIS B O 1
ATOM 2871 N N . THR B 1 122 ? 1.561 -1.957 -11.93 1 98.75 122 THR B N 1
ATOM 2872 C CA . THR B 1 122 ? 2.418 -3.025 -11.422 1 98.75 122 THR B CA 1
ATOM 2873 C C . THR B 1 122 ? 3.867 -2.795 -11.836 1 98.75 122 THR B C 1
ATOM 2875 O O . THR B 1 122 ? 4.789 -3.051 -11.062 1 98.75 122 THR B O 1
ATOM 2878 N N . ARG B 1 123 ? 4.066 -2.326 -13.078 1 98.5 123 ARG B N 1
ATOM 2879 C CA . ARG B 1 123 ? 5.406 -1.976 -13.539 1 98.5 123 ARG B CA 1
ATOM 2880 C C . ARG B 1 123 ? 6.055 -0.955 -12.609 1 98.5 123 ARG B C 1
ATOM 2882 O O . ARG B 1 123 ? 7.234 -1.075 -12.273 1 98.5 123 ARG B O 1
ATOM 2889 N N . ARG B 1 124 ? 5.312 0.03 -12.258 1 98.44 124 ARG B N 1
ATOM 2890 C CA . ARG B 1 124 ? 5.812 1.044 -11.336 1 98.44 124 ARG B CA 1
ATOM 2891 C C . ARG B 1 124 ? 6.238 0.417 -10.008 1 98.44 124 ARG B C 1
ATOM 2893 O O . ARG B 1 124 ? 7.297 0.75 -9.477 1 98.44 124 ARG B O 1
ATOM 2900 N N . CYS B 1 125 ? 5.453 -0.47 -9.43 1 98.81 125 CYS B N 1
ATOM 2901 C CA . CYS B 1 125 ? 5.801 -1.17 -8.195 1 98.81 125 CYS B CA 1
ATOM 2902 C C . CYS B 1 125 ? 7.109 -1.933 -8.352 1 98.81 125 CYS B C 1
ATOM 2904 O O . CYS B 1 125 ? 7.977 -1.871 -7.473 1 98.81 125 CYS B O 1
ATOM 2906 N N . PHE B 1 126 ? 7.25 -2.635 -9.492 1 98.75 126 PHE B N 1
ATOM 2907 C CA . PHE B 1 126 ? 8.453 -3.414 -9.734 1 98.75 126 PHE B CA 1
ATOM 2908 C C . PHE B 1 126 ? 9.672 -2.506 -9.844 1 98.75 126 PHE B C 1
ATOM 2910 O O . PHE B 1 126 ? 10.75 -2.838 -9.344 1 98.75 126 PHE B O 1
ATOM 2917 N N . GLN B 1 127 ? 9.516 -1.411 -10.5 1 98.19 127 GLN B N 1
ATOM 2918 C CA . GLN B 1 127 ? 10.617 -0.47 -10.633 1 98.19 127 GLN B CA 1
ATOM 2919 C C . GLN B 1 127 ? 11.102 0.015 -9.273 1 98.19 127 GLN B C 1
ATOM 2921 O O . GLN B 1 127 ? 12.305 0.095 -9.023 1 98.19 127 GLN B O 1
ATOM 2926 N N . VAL B 1 128 ? 10.188 0.316 -8.422 1 98.69 128 VAL B N 1
ATOM 2927 C CA . VAL B 1 128 ? 10.516 0.758 -7.07 1 98.69 128 VAL B CA 1
ATOM 2928 C C . VAL B 1 128 ? 11.25 -0.356 -6.324 1 98.69 128 VAL B C 1
ATOM 2930 O O . VAL B 1 128 ? 12.273 -0.112 -5.68 1 98.69 128 VAL B O 1
ATOM 2933 N N . ARG B 1 129 ? 10.766 -1.571 -6.391 1 98.75 129 ARG B N 1
ATOM 2934 C CA . ARG B 1 129 ? 11.375 -2.705 -5.703 1 98.75 129 ARG B CA 1
ATOM 2935 C C . ARG B 1 129 ? 12.758 -3 -6.27 1 98.75 129 ARG B C 1
ATOM 2937 O O . ARG B 1 129 ? 13.68 -3.33 -5.52 1 98.75 129 ARG B O 1
ATOM 2944 N N . GLU B 1 130 ? 12.898 -2.879 -7.586 1 98.5 130 GLU B N 1
ATOM 2945 C CA . GLU B 1 130 ? 14.203 -3.078 -8.219 1 98.5 130 GLU B CA 1
ATOM 2946 C C . GLU B 1 130 ? 15.211 -2.043 -7.73 1 98.5 130 GLU B C 1
ATOM 2948 O O . GLU B 1 130 ? 16.375 -2.367 -7.504 1 98.5 130 GLU B O 1
ATOM 2953 N N . ARG B 1 131 ? 14.812 -0.798 -7.637 1 98.31 131 ARG B N 1
ATOM 2954 C CA . ARG B 1 131 ? 15.695 0.244 -7.125 1 98.31 131 ARG B CA 1
ATOM 2955 C C . ARG B 1 131 ? 16.188 -0.094 -5.719 1 98.31 131 ARG B C 1
ATOM 2957 O O . ARG B 1 131 ? 17.359 0.088 -5.402 1 98.31 131 ARG B O 1
ATOM 2964 N N . LEU B 1 132 ? 15.289 -0.579 -4.883 1 98.69 132 LEU B N 1
ATOM 2965 C CA . LEU B 1 132 ? 15.648 -0.971 -3.527 1 98.69 132 LEU B CA 1
ATOM 2966 C C . LEU B 1 132 ? 16.656 -2.113 -3.543 1 98.69 132 LEU B C 1
ATOM 2968 O O . LEU B 1 132 ? 17.641 -2.096 -2.791 1 98.69 132 LEU B O 1
ATOM 2972 N N . LEU B 1 133 ? 16.391 -3.064 -4.414 1 98.69 133 LEU B N 1
ATOM 2973 C CA . LEU B 1 133 ? 17.312 -4.191 -4.547 1 98.69 133 LEU B CA 1
ATOM 2974 C C . LEU B 1 133 ? 18.703 -3.717 -4.945 1 98.69 133 LEU B C 1
ATOM 2976 O O . LEU B 1 133 ? 19.703 -4.148 -4.359 1 98.69 133 LEU B O 1
ATOM 2980 N N . HIS B 1 134 ? 18.75 -2.857 -5.906 1 98.06 134 HIS B N 1
ATOM 2981 C CA . HIS B 1 134 ? 20.031 -2.359 -6.398 1 98.06 134 HIS B CA 1
ATOM 2982 C C . HIS B 1 134 ? 20.734 -1.511 -5.34 1 98.06 134 HIS B C 1
ATOM 2984 O O . HIS B 1 134 ? 21.969 -1.512 -5.258 1 98.06 134 HIS B O 1
ATOM 2990 N N . ALA B 1 135 ? 20 -0.848 -4.473 1 96.06 135 ALA B N 1
ATOM 2991 C CA . ALA B 1 135 ? 20.547 0.104 -3.512 1 96.06 135 ALA B CA 1
ATOM 2992 C C . ALA B 1 135 ? 21 -0.605 -2.24 1 96.06 135 ALA B C 1
ATOM 2994 O O . ALA B 1 135 ? 22.016 -0.222 -1.638 1 96.06 135 ALA B O 1
ATOM 2995 N N . GLY B 1 136 ? 20.219 -1.627 -1.827 1 96.94 136 GLY B N 1
ATOM 2996 C CA . GLY B 1 136 ? 20.484 -2.18 -0.509 1 96.94 136 GLY B CA 1
ATOM 2997 C C . GLY B 1 136 ? 20.516 -3.695 -0.491 1 96.94 136 GLY B C 1
ATOM 2998 O O . GLY B 1 136 ? 20.594 -4.309 0.575 1 96.94 136 GLY B O 1
ATOM 2999 N N . GLY B 1 137 ? 20.469 -4.266 -1.614 1 97.75 137 GLY B N 1
ATOM 3000 C CA . GLY B 1 137 ? 20.562 -5.715 -1.716 1 97.75 137 GLY B CA 1
ATOM 3001 C C . GLY B 1 137 ? 19.359 -6.434 -1.112 1 97.75 137 GLY B C 1
ATOM 3002 O O . GLY B 1 137 ? 18.25 -5.926 -1.152 1 97.75 137 GLY B O 1
ATOM 3003 N N . ALA B 1 138 ? 19.656 -7.602 -0.64 1 98.25 138 ALA B N 1
ATOM 3004 C CA . ALA B 1 138 ? 18.625 -8.492 -0.113 1 98.25 138 ALA B CA 1
ATOM 3005 C C . ALA B 1 138 ? 17.891 -7.84 1.056 1 98.25 138 ALA B C 1
ATOM 3007 O O . ALA B 1 138 ? 16.656 -7.957 1.167 1 98.25 138 ALA B O 1
ATOM 3008 N N . GLN B 1 139 ? 18.625 -7.176 1.867 1 98.06 139 GLN B N 1
ATOM 3009 C CA . GLN B 1 139 ? 18.031 -6.574 3.055 1 98.06 139 GLN B CA 1
ATOM 3010 C C . GLN B 1 139 ? 16.969 -5.543 2.676 1 98.06 139 GLN B C 1
ATOM 3012 O O . GLN B 1 139 ? 15.852 -5.578 3.191 1 98.06 139 GLN B O 1
ATOM 3017 N N . ALA B 1 140 ? 17.281 -4.59 1.76 1 98.31 140 ALA B N 1
ATOM 3018 C CA . ALA B 1 140 ? 16.344 -3.551 1.335 1 98.31 140 ALA B CA 1
ATOM 3019 C C . ALA B 1 140 ? 15.148 -4.156 0.623 1 98.31 140 ALA B C 1
ATOM 3021 O O . ALA B 1 140 ? 14.008 -3.721 0.83 1 98.31 140 ALA B O 1
ATOM 3022 N N . TRP B 1 141 ? 15.406 -5.176 -0.183 1 98.56 141 TRP B N 1
ATOM 3023 C CA . TRP B 1 141 ? 14.344 -5.867 -0.895 1 98.56 141 TRP B CA 1
ATOM 3024 C C . TRP B 1 141 ? 13.367 -6.516 0.082 1 98.56 141 TRP B C 1
ATOM 3026 O O . TRP B 1 141 ? 12.156 -6.32 -0.02 1 98.56 141 TRP B O 1
ATOM 3036 N N . VAL B 1 142 ? 13.891 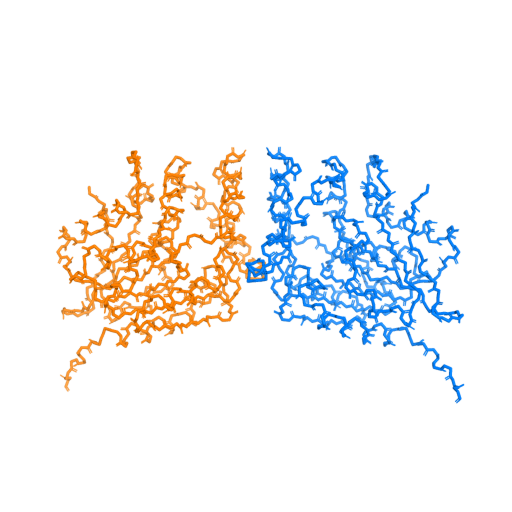-7.219 1.067 1 98.44 142 VAL B N 1
ATOM 3037 C CA . VAL B 1 142 ? 13.094 -8.023 1.991 1 98.44 142 VAL B CA 1
ATOM 3038 C C . VAL B 1 142 ? 12.344 -7.105 2.953 1 98.44 142 VAL B C 1
ATOM 3040 O O . VAL B 1 142 ? 11.188 -7.367 3.289 1 98.44 142 VAL B O 1
ATOM 3043 N N . GLU B 1 143 ? 12.945 -6.027 3.377 1 97.69 143 GLU B N 1
ATOM 3044 C CA . GLU B 1 143 ? 12.32 -5.105 4.316 1 97.69 143 GLU B CA 1
ATOM 3045 C C . GLU B 1 143 ? 11.117 -4.402 3.686 1 97.69 143 GLU B C 1
ATOM 3047 O O . GLU B 1 143 ? 10.156 -4.059 4.379 1 97.69 143 GLU B O 1
ATOM 3052 N N . ALA B 1 144 ? 11.156 -4.207 2.398 1 98.62 144 ALA B N 1
ATOM 3053 C CA . ALA B 1 144 ? 10.086 -3.508 1.697 1 98.62 144 ALA B CA 1
ATOM 3054 C C . ALA B 1 144 ? 8.992 -4.48 1.26 1 98.62 144 ALA B C 1
ATOM 3056 O O . ALA B 1 144 ? 7.852 -4.074 1.025 1 98.62 144 ALA B O 1
ATOM 3057 N N . GLN B 1 145 ? 9.258 -5.734 1.155 1 98.44 145 GLN B N 1
ATOM 3058 C CA . GLN B 1 145 ? 8.414 -6.734 0.517 1 98.44 145 GLN B CA 1
ATOM 3059 C C . GLN B 1 145 ? 7.035 -6.793 1.177 1 98.44 145 GLN B C 1
ATOM 3061 O O . GLN B 1 145 ? 6.012 -6.785 0.491 1 98.44 145 GLN B O 1
ATOM 3066 N N . PRO B 1 146 ? 6.949 -6.805 2.547 1 98.62 146 PRO B N 1
ATOM 3067 C CA . PRO B 1 146 ? 5.625 -6.938 3.162 1 98.62 146 PRO B CA 1
ATOM 3068 C C . PRO B 1 146 ? 4.695 -5.773 2.816 1 98.62 146 PRO B C 1
ATOM 3070 O O . PRO B 1 146 ? 3.477 -5.945 2.777 1 98.62 146 PRO B O 1
ATOM 3073 N N . LEU B 1 147 ? 5.258 -4.582 2.506 1 98.75 147 LEU B N 1
ATOM 3074 C CA . LEU B 1 147 ? 4.449 -3.418 2.166 1 98.75 147 LEU B CA 1
ATOM 3075 C C . LEU B 1 147 ? 3.678 -3.65 0.871 1 98.75 147 LEU B C 1
ATOM 3077 O O . LEU B 1 147 ? 2.623 -3.051 0.656 1 98.75 147 LEU B O 1
ATOM 3081 N N . PHE B 1 148 ? 4.152 -4.539 0.021 1 98.75 148 PHE B N 1
ATOM 3082 C CA . PHE B 1 148 ? 3.502 -4.848 -1.247 1 98.75 148 PHE B CA 1
ATOM 3083 C C . PHE B 1 148 ? 2.588 -6.059 -1.107 1 98.75 148 PHE B C 1
ATOM 3085 O O . PHE B 1 148 ? 1.816 -6.367 -2.018 1 98.75 148 PHE B O 1
ATOM 3092 N N . LEU B 1 149 ? 2.648 -6.789 0.046 1 98.62 149 LEU B N 1
ATOM 3093 C CA . LEU B 1 149 ? 1.959 -8.062 0.191 1 98.62 149 LEU B CA 1
ATOM 3094 C C . LEU B 1 149 ? 0.744 -7.926 1.102 1 98.62 149 LEU B C 1
ATOM 3096 O O . LEU B 1 149 ? -0.309 -8.508 0.831 1 98.62 149 LEU B O 1
ATOM 3100 N N . TYR B 1 150 ? 0.895 -7.148 2.199 1 98.81 150 TYR B N 1
ATOM 3101 C CA . TYR B 1 150 ? -0.069 -7.215 3.293 1 98.81 150 TYR B CA 1
ATOM 3102 C C . TYR B 1 150 ? -0.71 -5.855 3.539 1 98.81 150 TYR B C 1
ATOM 3104 O O . TYR B 1 150 ? -0.069 -4.816 3.355 1 98.81 150 TYR B O 1
ATOM 3112 N N . PRO B 1 151 ? -1.979 -5.863 4.031 1 98.69 151 PRO B N 1
ATOM 3113 C CA . PRO B 1 151 ? -2.555 -4.617 4.539 1 98.69 151 PRO B CA 1
ATOM 3114 C C . PRO B 1 151 ? -1.831 -4.094 5.777 1 98.69 151 PRO B C 1
ATOM 3116 O O . PRO B 1 151 ? -1.389 -4.879 6.617 1 98.69 151 PRO B O 1
ATOM 3119 N N . ALA B 1 152 ? -1.804 -2.816 5.898 1 98.75 152 ALA B N 1
ATOM 3120 C CA . ALA B 1 152 ? -1.065 -2.162 6.977 1 98.75 152 ALA B CA 1
ATOM 3121 C C . ALA B 1 152 ? -1.565 -2.621 8.344 1 98.75 152 ALA B C 1
ATOM 3123 O O . ALA B 1 152 ? -0.769 -2.883 9.25 1 98.75 152 ALA B O 1
ATOM 3124 N N . GLU B 1 153 ? -2.883 -2.684 8.539 1 98.12 153 GLU B N 1
ATOM 3125 C CA . GLU B 1 153 ? -3.443 -3.088 9.828 1 98.12 153 GLU B CA 1
ATOM 3126 C C . GLU B 1 153 ? -3.016 -4.504 10.195 1 98.12 153 GLU B C 1
ATOM 3128 O O . GLU B 1 153 ? -2.754 -4.797 11.367 1 98.12 153 GLU B O 1
ATOM 3133 N N . TRP B 1 154 ? -2.986 -5.383 9.195 1 98.62 154 TRP B N 1
ATOM 3134 C CA . TRP B 1 154 ? -2.521 -6.75 9.406 1 98.62 154 TRP B CA 1
ATOM 3135 C C . TRP B 1 154 ? -1.068 -6.762 9.867 1 98.62 154 TRP B C 1
ATOM 3137 O O . TRP B 1 154 ? -0.722 -7.465 10.82 1 98.62 154 TRP B O 1
ATOM 3147 N N . MET B 1 155 ? -0.262 -5.98 9.281 1 98.69 155 MET B N 1
ATOM 3148 C CA . MET B 1 155 ? 1.153 -5.895 9.625 1 98.69 155 MET B CA 1
ATOM 3149 C C . MET B 1 155 ? 1.333 -5.34 11.031 1 98.69 155 MET B C 1
ATOM 3151 O O . MET B 1 155 ? 2.078 -5.902 11.836 1 98.69 155 MET B O 1
ATOM 3155 N N . ALA B 1 156 ? 0.612 -4.266 11.281 1 98.38 156 ALA B N 1
ATOM 3156 C CA . ALA B 1 156 ? 0.754 -3.584 12.562 1 98.38 156 ALA B CA 1
ATOM 3157 C C . ALA B 1 156 ? 0.397 -4.512 13.719 1 98.38 156 ALA B C 1
ATOM 3159 O O . ALA B 1 156 ? 0.971 -4.406 14.805 1 98.38 156 ALA B O 1
ATOM 3160 N N . ALA B 1 157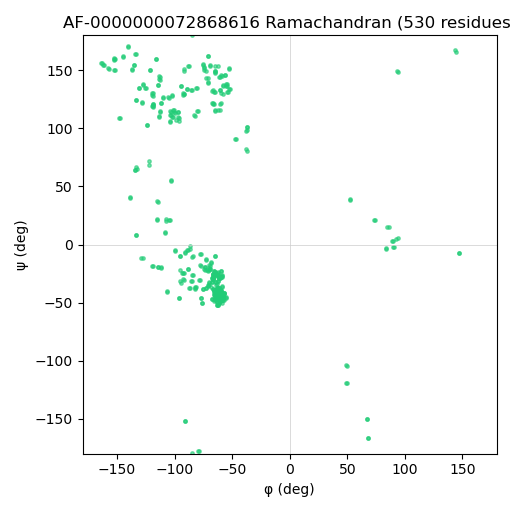 ? -0.466 -5.457 13.469 1 98.06 157 ALA B N 1
ATOM 3161 C CA . ALA B 1 157 ? -0.94 -6.352 14.516 1 98.06 157 ALA B CA 1
ATOM 3162 C C . ALA B 1 157 ? -0.031 -7.57 14.648 1 98.06 157 ALA B C 1
ATOM 3164 O O . ALA B 1 157 ? -0.184 -8.367 15.578 1 98.06 157 ALA B O 1
ATOM 3165 N N . ARG B 1 158 ? 0.983 -7.699 13.742 1 98.38 158 ARG B N 1
ATOM 3166 C CA . ARG B 1 158 ? 1.74 -8.945 13.688 1 98.38 158 ARG B CA 1
ATOM 3167 C C . ARG B 1 158 ? 3.23 -8.672 13.508 1 98.38 158 ARG B C 1
ATOM 3169 O O . ARG B 1 158 ? 3.9 -9.359 12.734 1 98.38 158 ARG B O 1
ATOM 3176 N N . LEU B 1 159 ? 3.729 -7.695 14.156 1 96.94 159 LEU B N 1
ATOM 3177 C CA . LEU B 1 159 ? 5.098 -7.223 13.992 1 96.94 159 LEU B CA 1
ATOM 3178 C C . LEU B 1 159 ? 6.098 -8.344 14.281 1 96.94 159 LEU B C 1
ATOM 3180 O O . LEU B 1 159 ? 7.055 -8.531 13.523 1 96.94 159 LEU B O 1
ATOM 3184 N N . PRO B 1 160 ? 5.906 -9.18 15.344 1 97.19 160 PRO B N 1
ATOM 3185 C CA . PRO B 1 160 ? 6.859 -10.266 15.578 1 97.19 160 PRO B CA 1
ATOM 3186 C C . PRO B 1 160 ? 6.898 -11.273 14.43 1 97.19 160 PRO B C 1
ATOM 3188 O O . PRO B 1 160 ? 7.969 -11.773 14.086 1 97.19 160 PRO B O 1
ATOM 3191 N N . ARG B 1 161 ? 5.77 -11.562 13.875 1 96.31 161 ARG B N 1
ATOM 3192 C CA . ARG B 1 161 ? 5.715 -12.461 12.719 1 96.31 161 ARG B CA 1
ATOM 3193 C C . ARG B 1 161 ? 6.492 -11.875 11.547 1 96.31 161 ARG B C 1
ATOM 3195 O O . ARG B 1 161 ? 7.238 -12.594 10.867 1 96.31 161 ARG B O 1
ATOM 3202 N N . LEU B 1 162 ? 6.289 -10.609 11.32 1 97.38 162 LEU B N 1
ATOM 3203 C CA . LEU B 1 162 ? 6.961 -9.953 10.211 1 97.38 162 LEU B CA 1
ATOM 3204 C C . LEU B 1 162 ? 8.477 -9.992 10.391 1 97.38 162 LEU B C 1
ATOM 3206 O O . LEU B 1 162 ? 9.211 -10.195 9.422 1 97.38 162 LEU B O 1
ATOM 3210 N N . GLU B 1 163 ? 8.914 -9.766 11.602 1 97.06 163 GLU B N 1
ATOM 3211 C CA . GLU B 1 163 ? 10.344 -9.82 11.891 1 97.06 163 GLU B CA 1
ATOM 3212 C C . GLU B 1 163 ? 10.906 -11.211 11.609 1 97.06 163 GLU B C 1
ATOM 3214 O O . GLU B 1 163 ? 11.984 -11.344 11.023 1 97.06 163 GLU B O 1
ATOM 3219 N N . ALA B 1 164 ? 10.195 -12.234 12.016 1 97.12 164 ALA B N 1
ATOM 3220 C CA . ALA B 1 164 ? 10.609 -13.609 11.75 1 97.12 164 ALA B CA 1
ATOM 3221 C C . ALA B 1 164 ? 10.617 -13.906 10.25 1 97.12 164 ALA B C 1
ATOM 3223 O O . ALA B 1 164 ? 11.547 -14.539 9.742 1 97.12 164 ALA B O 1
ATOM 3224 N N . GLU B 1 165 ? 9.633 -13.461 9.586 1 96 165 GLU B N 1
ATOM 3225 C CA . GLU B 1 165 ? 9.547 -13.641 8.141 1 96 165 GLU B CA 1
ATOM 3226 C C . GLU B 1 165 ? 10.711 -12.953 7.426 1 96 165 GLU B C 1
ATOM 3228 O O . GLU B 1 165 ? 11.281 -13.508 6.484 1 96 165 GLU B O 1
ATOM 3233 N N . ASP B 1 166 ? 11 -11.742 7.871 1 97 166 ASP B N 1
ATOM 3234 C CA . ASP B 1 166 ? 12.133 -11.023 7.289 1 97 166 ASP B CA 1
ATOM 3235 C C . ASP B 1 166 ? 13.43 -11.805 7.457 1 97 166 ASP B C 1
ATOM 3237 O O . ASP B 1 166 ? 14.195 -11.953 6.504 1 97 166 ASP B O 1
ATOM 3241 N N . ALA B 1 167 ? 13.648 -12.289 8.648 1 97 167 ALA B N 1
ATOM 3242 C CA . ALA B 1 167 ? 14.875 -13.039 8.93 1 97 167 ALA B CA 1
ATOM 3243 C C . ALA B 1 167 ? 14.969 -14.281 8.055 1 97 167 ALA B C 1
ATOM 3245 O O . ALA B 1 167 ? 16.031 -14.57 7.488 1 97 167 ALA B O 1
ATOM 3246 N N . LEU B 1 168 ? 13.914 -14.984 7.93 1 95.44 168 LEU B N 1
ATOM 3247 C CA . LEU B 1 168 ? 13.875 -16.188 7.105 1 95.44 168 LEU B CA 1
ATOM 3248 C C . LEU B 1 168 ? 14.094 -15.844 5.637 1 95.44 168 LEU B C 1
ATOM 3250 O O . LEU B 1 168 ? 14.844 -16.531 4.938 1 95.44 168 LEU B O 1
ATOM 3254 N N . ALA B 1 169 ? 13.438 -14.789 5.191 1 96.31 169 ALA B N 1
ATOM 3255 C CA . ALA B 1 169 ? 13.539 -14.375 3.793 1 96.31 169 ALA B CA 1
ATOM 3256 C C . ALA B 1 169 ? 14.977 -13.977 3.445 1 96.31 169 ALA B C 1
ATOM 3258 O O . ALA B 1 169 ? 15.453 -14.266 2.348 1 96.31 169 ALA B O 1
ATOM 3259 N N . ILE B 1 170 ? 15.594 -13.266 4.375 1 97.25 170 ILE B N 1
ATOM 3260 C CA . ILE B 1 170 ? 16.969 -12.859 4.145 1 97.25 170 ILE B CA 1
ATOM 3261 C C . ILE B 1 170 ? 17.875 -14.094 4.09 1 97.25 170 ILE B C 1
ATOM 3263 O O . ILE B 1 170 ? 18.703 -14.219 3.184 1 97.25 170 ILE B O 1
ATOM 3267 N N . SER B 1 171 ? 17.625 -15.031 4.984 1 95.5 171 SER B N 1
ATOM 3268 C CA . SER B 1 171 ? 18.453 -16.234 5.078 1 95.5 171 SER B CA 1
ATOM 3269 C C . SER B 1 171 ? 18.297 -17.109 3.834 1 95.5 171 SER B C 1
ATOM 3271 O O . SER B 1 171 ? 19.234 -17.797 3.436 1 95.5 171 SER B O 1
ATOM 3273 N N . HIS B 1 172 ? 17.141 -17.047 3.178 1 94.5 172 HIS B N 1
ATOM 3274 C CA . HIS B 1 172 ? 16.859 -17.922 2.051 1 94.5 172 HIS B CA 1
ATOM 3275 C C . HIS B 1 172 ? 16.703 -17.141 0.757 1 94.5 172 HIS B C 1
ATOM 3277 O O . HIS B 1 172 ? 16.062 -17.594 -0.189 1 94.5 172 HIS B O 1
ATOM 3283 N N . PHE B 1 173 ? 17.266 -15.977 0.796 1 97.75 173 PHE B N 1
ATOM 3284 C CA . PHE B 1 173 ? 17.156 -15.109 -0.374 1 97.75 173 PHE B CA 1
ATOM 3285 C C . PHE B 1 173 ? 17.734 -15.797 -1.606 1 97.75 173 PHE B C 1
ATOM 3287 O O . PHE B 1 173 ? 18.812 -16.391 -1.545 1 97.75 173 PHE B O 1
ATOM 3294 N N . GLN B 1 174 ? 17.141 -15.75 -2.742 1 97.94 174 GLN B N 1
ATOM 3295 C CA . GLN B 1 174 ? 17.453 -16.5 -3.951 1 97.94 174 GLN B CA 1
ATOM 3296 C C . GLN B 1 174 ? 18.656 -15.906 -4.676 1 97.94 174 GLN B C 1
ATOM 3298 O O . GLN B 1 174 ? 19.172 -16.5 -5.621 1 97.94 174 GLN B O 1
ATOM 3303 N N . GLY B 1 175 ? 19.125 -14.727 -4.215 1 97.94 175 GLY B N 1
ATOM 3304 C CA . GLY B 1 175 ? 20.203 -13.992 -4.871 1 97.94 175 GLY B CA 1
ATOM 3305 C C . GLY B 1 175 ? 19.688 -12.961 -5.859 1 97.94 175 GLY B C 1
ATOM 3306 O O . GLY B 1 175 ? 18.672 -13.164 -6.516 1 97.94 175 GLY B O 1
ATOM 3307 N N . LYS B 1 176 ? 20.453 -11.891 -5.996 1 98 176 LYS B N 1
ATOM 3308 C CA . LYS B 1 176 ? 20.047 -10.758 -6.824 1 98 176 LYS B CA 1
ATOM 3309 C C . LYS B 1 176 ? 19.906 -11.172 -8.289 1 98 176 LYS B C 1
ATOM 3311 O O . LYS B 1 176 ? 18.922 -10.82 -8.945 1 98 176 LYS B O 1
ATOM 3316 N N . GLU B 1 177 ? 20.812 -11.93 -8.812 1 97.88 177 GLU B N 1
ATOM 3317 C CA . GLU B 1 177 ? 20.812 -12.305 -10.219 1 97.88 177 GLU B CA 1
ATOM 3318 C C . GLU B 1 177 ? 19.594 -13.18 -10.547 1 97.88 177 GLU B C 1
ATOM 3320 O O . GLU B 1 177 ? 18.891 -12.93 -11.523 1 97.88 177 GLU B O 1
ATOM 3325 N N . ASN B 1 178 ? 19.344 -14.227 -9.727 1 98.5 178 ASN B N 1
ATOM 3326 C CA . ASN B 1 178 ? 18.188 -15.086 -9.93 1 98.5 178 ASN B CA 1
ATOM 3327 C C . ASN B 1 178 ? 16.875 -14.297 -9.852 1 98.5 178 ASN B C 1
ATOM 3329 O O . ASN B 1 178 ? 15.992 -14.461 -10.688 1 98.5 178 ASN B O 1
ATOM 3333 N N . LEU B 1 179 ? 16.844 -13.438 -8.844 1 98.5 179 LEU B N 1
ATOM 3334 C CA . LEU B 1 179 ? 15.648 -12.633 -8.656 1 98.5 179 LEU B CA 1
ATOM 3335 C C . LEU B 1 179 ? 15.375 -11.766 -9.883 1 98.5 179 LEU B C 1
ATOM 3337 O O . LEU B 1 179 ? 14.242 -11.711 -10.367 1 98.5 179 LEU B O 1
ATOM 3341 N N . LEU B 1 180 ? 16.375 -11.109 -10.406 1 98.44 180 LEU B N 1
ATOM 3342 C CA . LEU B 1 180 ? 16.203 -10.211 -11.539 1 98.44 180 LEU B CA 1
ATOM 3343 C C . LEU B 1 180 ? 15.812 -10.992 -12.797 1 98.44 180 LEU B C 1
ATOM 3345 O O . LEU B 1 180 ? 15.008 -10.516 -13.602 1 98.44 180 LEU B O 1
ATOM 3349 N N . LYS B 1 181 ? 16.375 -12.18 -13 1 98.5 181 LYS B N 1
ATOM 3350 C CA . LYS B 1 181 ? 16 -13.016 -14.141 1 98.5 181 LYS B CA 1
ATOM 3351 C C . LYS B 1 181 ? 14.539 -13.43 -14.062 1 98.5 181 LYS B C 1
ATOM 3353 O O . LYS B 1 181 ? 13.812 -13.359 -15.055 1 98.5 181 LYS B O 1
ATOM 3358 N N . ARG B 1 182 ? 14.109 -13.891 -12.898 1 98.56 182 ARG B N 1
ATOM 3359 C CA . ARG B 1 182 ? 12.727 -14.305 -12.695 1 98.56 182 ARG B CA 1
ATOM 3360 C C . ARG B 1 182 ? 11.773 -13.117 -12.828 1 98.56 182 ARG B C 1
ATOM 3362 O O . ARG B 1 182 ? 10.703 -13.234 -13.43 1 98.56 182 ARG B O 1
ATOM 3369 N N . LEU B 1 183 ? 12.195 -11.969 -12.266 1 98.44 183 LEU B N 1
ATOM 3370 C CA . LEU B 1 183 ? 11.398 -10.75 -12.375 1 98.44 183 LEU B CA 1
ATOM 3371 C C . LEU B 1 183 ? 11.258 -10.32 -13.828 1 98.44 183 LEU B C 1
ATOM 3373 O O . LEU B 1 183 ? 10.172 -9.922 -14.258 1 98.44 183 LEU B O 1
ATOM 3377 N N . GLN B 1 184 ? 12.305 -10.367 -14.594 1 97.88 184 GLN B N 1
ATOM 3378 C CA . GLN B 1 184 ? 12.25 -10.008 -16 1 97.88 184 GLN B CA 1
ATOM 3379 C C . GLN B 1 184 ? 11.328 -10.938 -16.781 1 97.88 184 GLN B C 1
ATOM 3381 O O . GLN B 1 184 ? 10.562 -10.484 -17.641 1 97.88 184 GLN B O 1
ATOM 3386 N N . ALA B 1 185 ? 11.398 -12.211 -16.484 1 97.62 185 ALA B N 1
ATOM 3387 C CA . ALA B 1 185 ? 10.516 -13.188 -17.125 1 97.62 185 ALA B CA 1
ATOM 3388 C C . ALA B 1 185 ? 9.055 -12.844 -16.875 1 97.62 185 ALA B C 1
ATOM 3390 O O . ALA B 1 185 ? 8.242 -12.852 -17.812 1 97.62 185 ALA B O 1
ATOM 3391 N N . LEU B 1 186 ? 8.781 -12.531 -15.633 1 97 186 LEU B N 1
ATOM 3392 C CA . LEU B 1 186 ? 7.395 -12.242 -15.281 1 97 186 LEU B CA 1
ATOM 3393 C C . LEU B 1 186 ? 6.941 -10.922 -15.891 1 97 186 LEU B C 1
ATOM 3395 O O . LEU B 1 186 ? 5.789 -10.789 -16.312 1 97 186 LEU B O 1
ATOM 3399 N N . LYS B 1 187 ? 7.809 -9.898 -16.016 1 97.88 187 LYS B N 1
ATOM 3400 C CA . LYS B 1 187 ? 7.48 -8.602 -16.594 1 97.88 187 LYS B CA 1
ATOM 3401 C C . LYS B 1 187 ? 7.172 -8.734 -18.094 1 97.88 187 LYS B C 1
ATOM 3403 O O . LYS B 1 187 ? 6.422 -7.926 -18.641 1 97.88 187 LYS B O 1
ATOM 3408 N N . GLN B 1 188 ? 7.691 -9.727 -18.766 1 97.44 188 GLN B N 1
ATOM 3409 C CA . GLN B 1 188 ? 7.57 -9.875 -20.203 1 97.44 188 GLN B CA 1
ATOM 3410 C C . GLN B 1 188 ? 6.34 -10.703 -20.578 1 97.44 188 GLN B C 1
ATOM 3412 O O . GLN B 1 188 ? 6.016 -10.852 -21.75 1 97.44 188 GLN B O 1
ATOM 3417 N N . ALA B 1 189 ? 5.703 -11.234 -19.578 1 96.25 189 ALA B N 1
ATOM 3418 C CA . ALA B 1 189 ? 4.527 -12.07 -19.828 1 96.25 189 ALA B CA 1
ATOM 3419 C C . ALA B 1 189 ? 3.447 -11.281 -20.562 1 96.25 189 ALA B C 1
ATOM 3421 O O . ALA B 1 189 ? 3.123 -10.156 -20.203 1 96.25 189 ALA B O 1
ATOM 3422 N N . ASP B 1 190 ? 2.902 -11.844 -21.656 1 98.38 190 ASP B N 1
ATOM 3423 C CA . ASP B 1 190 ? 1.786 -11.273 -22.406 1 98.38 190 ASP B CA 1
ATOM 3424 C C . ASP B 1 190 ? 0.914 -12.367 -23.016 1 98.38 190 ASP B C 1
ATOM 3426 O O . ASP B 1 190 ? 1.315 -13.031 -23.969 1 98.38 190 ASP B O 1
ATOM 3430 N N . PHE B 1 191 ? -0.283 -12.508 -22.453 1 98.56 191 PHE B N 1
ATOM 3431 C CA . PHE B 1 191 ? -1.202 -13.555 -22.891 1 98.56 191 PHE B CA 1
ATOM 3432 C C . PHE B 1 191 ? -2.371 -12.961 -23.672 1 98.56 191 PHE B C 1
ATOM 3434 O O . PHE B 1 191 ? -3.354 -13.648 -23.953 1 98.56 191 PHE B O 1
ATOM 3441 N N . SER B 1 192 ? -2.299 -11.688 -24.016 1 97.88 192 SER B N 1
ATOM 3442 C CA . SER B 1 192 ? -3.418 -10.93 -24.562 1 97.88 192 SER B CA 1
ATOM 3443 C C . SER B 1 192 ? -3.928 -11.562 -25.859 1 97.88 192 SER B C 1
ATOM 3445 O O . SER B 1 192 ? -5.129 -11.539 -26.141 1 97.88 192 SER B O 1
ATOM 3447 N N . ARG B 1 193 ? -3.051 -12.258 -26.562 1 97.69 193 ARG B N 1
ATOM 3448 C CA . ARG B 1 193 ? -3.436 -12.789 -27.859 1 97.69 193 ARG B CA 1
ATOM 3449 C C . ARG B 1 193 ? -3.801 -14.266 -27.766 1 97.69 193 ARG B C 1
ATOM 3451 O O . ARG B 1 193 ? -4.266 -14.867 -28.734 1 97.69 193 ARG B O 1
ATOM 3458 N N . ARG B 1 194 ? -3.629 -14.82 -26.609 1 98.06 194 ARG B N 1
ATOM 3459 C CA . ARG B 1 194 ? -3.729 -16.281 -26.578 1 98.06 194 ARG B CA 1
ATOM 3460 C C . ARG B 1 194 ? -4.691 -16.734 -25.484 1 98.06 194 ARG B C 1
ATOM 3462 O O . ARG B 1 194 ? -5.105 -17.891 -25.469 1 98.06 194 ARG B O 1
ATOM 3469 N N . ALA B 1 195 ? -5.094 -15.875 -24.609 1 98.38 195 ALA B N 1
ATOM 3470 C CA . ALA B 1 195 ? -5.852 -16.25 -23.422 1 98.38 195 ALA B CA 1
ATOM 3471 C C . ALA B 1 195 ? -7.168 -16.922 -23.797 1 98.38 195 ALA B C 1
ATOM 3473 O O . ALA B 1 195 ? -7.656 -17.797 -23.078 1 98.38 195 ALA B O 1
ATOM 3474 N N . SER B 1 196 ? -7.73 -16.562 -24.969 1 98.31 196 SER B N 1
ATOM 3475 C CA . SER B 1 196 ? -9.016 -17.109 -25.391 1 98.31 196 SER B CA 1
ATOM 3476 C C . SER B 1 196 ? -8.906 -18.594 -25.719 1 98.31 196 SER B C 1
ATOM 3478 O O . SER B 1 196 ? -9.922 -19.281 -25.844 1 98.31 196 SER B O 1
ATOM 3480 N N . ALA B 1 197 ? -7.672 -19.047 -25.875 1 98.5 197 ALA B N 1
ATOM 3481 C CA . ALA B 1 197 ? -7.449 -20.453 -26.219 1 98.5 197 ALA B CA 1
ATOM 3482 C C . ALA B 1 197 ? -7.445 -21.344 -24.984 1 98.5 197 ALA B C 1
ATOM 3484 O O . ALA B 1 197 ? -7.445 -22.562 -25.094 1 98.5 197 ALA B O 1
ATOM 3485 N N . ILE B 1 198 ? -7.426 -20.734 -23.781 1 98.56 198 ILE B N 1
ATOM 3486 C CA . ILE B 1 198 ? -7.473 -21.516 -22.562 1 98.56 198 ILE B CA 1
ATOM 3487 C C . ILE B 1 198 ? -8.836 -22.203 -22.438 1 98.56 198 ILE B C 1
ATOM 3489 O O . ILE B 1 198 ? -9.867 -21.531 -22.359 1 98.56 198 ILE B O 1
ATOM 3493 N N . ALA B 1 199 ? -8.805 -23.562 -22.344 1 96.44 199 ALA B N 1
ATOM 3494 C CA . ALA B 1 199 ? -10.055 -24.297 -22.438 1 96.44 199 ALA B CA 1
ATOM 3495 C C . ALA B 1 199 ? -10.414 -24.938 -21.094 1 96.44 199 ALA B C 1
ATOM 3497 O O . ALA B 1 199 ? -11.562 -25.328 -20.875 1 96.44 199 ALA B O 1
ATOM 3498 N N . CYS B 1 200 ? -9.469 -25.094 -20.234 1 98.06 200 CYS B N 1
ATOM 3499 C CA . CYS B 1 200 ? -9.758 -25.766 -18.969 1 98.06 200 CYS B CA 1
ATOM 3500 C C . CYS B 1 200 ? -10.555 -24.844 -18.047 1 98.06 200 CYS B C 1
ATOM 3502 O O . CYS B 1 200 ? -10.477 -23.625 -18.156 1 98.06 200 CYS B O 1
ATOM 3504 N N . PRO B 1 201 ? -11.406 -25.438 -17.172 1 98.62 201 PRO B N 1
ATOM 3505 C CA . PRO B 1 201 ? -12.086 -24.594 -16.172 1 98.62 201 PRO B CA 1
ATOM 3506 C C . PRO B 1 201 ? -11.117 -23.734 -15.375 1 98.62 201 PRO B C 1
ATOM 3508 O O . PRO B 1 201 ? -10.031 -24.188 -15.008 1 98.62 201 PRO B O 1
ATOM 3511 N N . THR B 1 202 ? -11.453 -22.438 -15.219 1 98.94 202 THR B N 1
ATOM 3512 C CA . THR B 1 202 ? -10.539 -21.484 -14.594 1 98.94 202 THR B CA 1
ATOM 3513 C C . THR B 1 202 ? -11.273 -20.641 -13.555 1 98.94 202 THR B C 1
ATOM 3515 O O . THR B 1 202 ? -12.312 -20.047 -13.852 1 98.94 202 THR B O 1
ATOM 3518 N N . LEU B 1 203 ? -10.758 -20.656 -12.352 1 98.94 203 LEU B N 1
ATOM 3519 C CA . LEU B 1 203 ? -11.156 -19.766 -11.273 1 98.94 203 LEU B CA 1
ATOM 3520 C C . LEU B 1 203 ? -10.133 -18.656 -11.086 1 98.94 203 LEU B C 1
ATOM 3522 O O . LEU B 1 203 ? -8.93 -18.906 -11.008 1 98.94 203 LEU B O 1
ATOM 3526 N N . ILE B 1 204 ? -10.602 -17.422 -11.078 1 98.94 204 ILE B N 1
ATOM 3527 C CA . ILE B 1 204 ? -9.758 -16.25 -10.812 1 98.94 204 ILE B CA 1
ATOM 3528 C C . ILE B 1 204 ? -10.125 -15.656 -9.453 1 98.94 204 ILE B C 1
ATOM 3530 O O . ILE B 1 204 ? -11.305 -15.461 -9.148 1 98.94 204 ILE B O 1
ATOM 3534 N N . ILE B 1 205 ? -9.148 -15.484 -8.578 1 98.94 205 ILE B N 1
ATOM 3535 C CA . ILE B 1 205 ? -9.336 -14.883 -7.266 1 98.94 205 ILE B CA 1
ATOM 3536 C C . ILE B 1 205 ? -8.484 -13.617 -7.156 1 98.94 205 ILE B C 1
ATOM 3538 O O . ILE B 1 205 ? -7.309 -13.617 -7.539 1 98.94 205 ILE B O 1
ATOM 3542 N N . SER B 1 206 ? -9 -12.539 -6.746 1 98.81 206 SER B N 1
ATOM 3543 C CA . SER B 1 206 ? -8.281 -11.289 -6.535 1 98.81 206 SER B CA 1
ATOM 3544 C C . SER B 1 206 ? -8.656 -10.648 -5.199 1 98.81 206 SER B C 1
ATOM 3546 O O . SER B 1 206 ? -9.602 -11.086 -4.543 1 98.81 206 SER B O 1
ATOM 3548 N N . ALA B 1 207 ? -7.891 -9.75 -4.758 1 98.75 207 ALA B N 1
ATOM 3549 C CA . ALA B 1 207 ? -8.211 -8.914 -3.605 1 98.75 207 ALA B CA 1
ATOM 3550 C C . ALA B 1 207 ? -8.383 -7.457 -4.016 1 98.75 207 ALA B C 1
ATOM 3552 O O . ALA B 1 207 ? -7.547 -6.906 -4.734 1 98.75 207 ALA B O 1
ATOM 3553 N N . ALA B 1 208 ? -9.391 -6.809 -3.486 1 98.31 208 ALA B N 1
ATOM 3554 C CA . ALA B 1 208 ? -9.734 -5.445 -3.883 1 98.31 208 ALA B CA 1
ATOM 3555 C C . ALA B 1 208 ? -8.648 -4.461 -3.453 1 98.31 208 ALA B C 1
ATOM 3557 O O . ALA B 1 208 ? -8.438 -3.434 -4.102 1 98.31 208 ALA B O 1
ATOM 3558 N N . ASP B 1 209 ? -7.953 -4.766 -2.385 1 98.44 209 ASP B N 1
ATOM 3559 C CA . ASP B 1 209 ? -6.98 -3.836 -1.826 1 98.44 209 ASP B CA 1
ATOM 3560 C C . ASP B 1 209 ? -5.555 -4.273 -2.152 1 98.44 209 ASP B C 1
ATOM 3562 O O . ASP B 1 209 ? -4.613 -3.912 -1.443 1 98.44 209 ASP B O 1
ATOM 3566 N N . ASP B 1 210 ? -5.371 -5.109 -3.201 1 98.81 210 ASP B N 1
ATOM 3567 C CA . ASP B 1 210 ? -4.047 -5.52 -3.664 1 98.81 210 ASP B CA 1
ATOM 3568 C C . ASP B 1 210 ? -3.262 -4.328 -4.207 1 98.81 210 ASP B C 1
ATOM 3570 O O . ASP B 1 210 ? -3.615 -3.768 -5.246 1 98.81 210 ASP B O 1
ATOM 3574 N N . LEU B 1 211 ? -2.172 -3.959 -3.576 1 98.81 211 LEU B N 1
ATOM 3575 C CA . LEU B 1 211 ? -1.358 -2.822 -3.992 1 98.81 211 LEU B CA 1
ATOM 3576 C C . LEU B 1 211 ? -0.538 -3.164 -5.23 1 98.81 211 LEU B C 1
ATOM 3578 O O . LEU B 1 211 ? -0.354 -2.32 -6.113 1 98.81 211 LEU B O 1
ATOM 3582 N N . LEU B 1 212 ? -0.067 -4.312 -5.293 1 98.75 212 LEU B N 1
ATOM 3583 C CA . LEU B 1 212 ? 0.888 -4.719 -6.32 1 98.75 212 LEU B CA 1
ATOM 3584 C C . LEU B 1 212 ? 0.183 -4.965 -7.648 1 98.75 212 LEU B C 1
ATOM 3586 O O . LEU B 1 212 ? 0.673 -4.551 -8.703 1 98.75 212 LEU B O 1
ATOM 3590 N N . VAL B 1 213 ? -0.892 -5.668 -7.586 1 98.75 213 VAL B N 1
ATOM 3591 C CA . VAL B 1 213 ? -1.685 -6.012 -8.758 1 98.75 213 VAL B CA 1
ATOM 3592 C C . VAL B 1 213 ? -3.123 -5.535 -8.57 1 98.75 213 VAL B C 1
ATOM 3594 O O . VAL B 1 213 ? -3.926 -6.211 -7.922 1 98.75 213 VAL B O 1
ATOM 3597 N N . PRO B 1 214 ? -3.49 -4.438 -9.211 1 98.69 214 PRO B N 1
ATOM 3598 C CA . PRO B 1 214 ? -4.867 -3.959 -9.07 1 98.69 214 PRO B CA 1
ATOM 3599 C C . PRO B 1 214 ? -5.902 -5.012 -9.461 1 98.69 214 PRO B C 1
ATOM 3601 O O . PRO B 1 214 ? -5.691 -5.766 -10.414 1 98.69 214 PRO B O 1
ATOM 3604 N N . ALA B 1 215 ? -7.051 -4.98 -8.742 1 98.44 215 ALA B N 1
ATOM 3605 C CA . ALA B 1 215 ? -8.102 -5.973 -8.969 1 98.44 215 ALA B CA 1
ATOM 3606 C C . ALA B 1 215 ? -8.586 -5.926 -10.414 1 98.44 215 ALA B C 1
ATOM 3608 O O . ALA B 1 215 ? -9.039 -6.941 -10.953 1 98.44 215 ALA B O 1
ATOM 3609 N N . SER B 1 216 ? -8.469 -4.797 -11.055 1 98.62 216 SER B N 1
ATOM 3610 C CA . SER B 1 216 ? -8.891 -4.664 -12.445 1 98.62 216 SER B CA 1
ATOM 3611 C C . SER B 1 216 ? -8.102 -5.613 -13.352 1 98.62 216 SER B C 1
ATOM 3613 O O . SER B 1 216 ? -8.602 -6.027 -14.398 1 98.62 216 SER B O 1
ATOM 3615 N N . CYS B 1 217 ? -6.871 -5.965 -12.977 1 98.69 217 CYS B N 1
ATOM 3616 C CA . CYS B 1 217 ? -6.094 -6.914 -13.758 1 98.69 217 CYS B CA 1
ATOM 3617 C C . CYS B 1 217 ? -6.797 -8.266 -13.844 1 98.69 217 CYS B C 1
ATOM 3619 O O . CYS B 1 217 ? -6.812 -8.898 -14.898 1 98.69 217 CYS B O 1
ATOM 3621 N N . SER B 1 218 ? -7.395 -8.688 -12.734 1 98.81 218 SER B N 1
ATOM 3622 C CA . SER B 1 218 ? -8.125 -9.945 -12.703 1 98.81 218 SER B CA 1
ATOM 3623 C C . SER B 1 218 ? -9.422 -9.859 -13.5 1 98.81 218 SER B C 1
ATOM 3625 O O . SER B 1 218 ? -9.844 -10.828 -14.125 1 98.81 218 SER B O 1
ATOM 3627 N N . ARG B 1 219 ? -10.07 -8.711 -13.484 1 98.62 219 ARG B N 1
ATOM 3628 C CA . ARG B 1 219 ? -11.281 -8.531 -14.281 1 98.62 219 ARG B CA 1
ATOM 3629 C C . ARG B 1 219 ? -10.977 -8.609 -15.773 1 98.62 219 ARG B C 1
ATOM 3631 O O . ARG B 1 219 ? -11.742 -9.195 -16.531 1 98.62 219 ARG B O 1
ATOM 3638 N N . VAL B 1 220 ? -9.844 -8.023 -16.172 1 98.31 220 VAL B N 1
ATOM 3639 C CA . VAL B 1 220 ? -9.398 -8.109 -17.547 1 98.31 220 VAL B CA 1
ATOM 3640 C C . VAL B 1 220 ? -9.094 -9.562 -17.906 1 98.31 220 VAL B C 1
ATOM 3642 O O . VAL B 1 220 ? -9.445 -10.023 -19 1 98.31 220 VAL B O 1
ATOM 3645 N N . LEU B 1 221 ? -8.453 -10.227 -17.016 1 98.12 221 LEU B N 1
ATOM 3646 C CA . LEU B 1 221 ? -8.156 -11.648 -17.188 1 98.12 221 LEU B CA 1
ATOM 3647 C C . LEU B 1 221 ? -9.438 -12.453 -17.375 1 98.12 221 LEU B C 1
ATOM 3649 O O . LEU B 1 221 ? -9.508 -13.32 -18.25 1 98.12 221 LEU B O 1
ATOM 3653 N N . GLN B 1 222 ? -10.461 -12.188 -16.594 1 98.56 222 GLN B N 1
ATOM 3654 C CA . GLN B 1 222 ? -11.742 -12.867 -16.656 1 98.56 222 GLN B CA 1
ATOM 3655 C C . GLN B 1 222 ? -12.406 -12.656 -18.016 1 98.56 222 GLN B C 1
ATOM 3657 O O . GLN B 1 222 ? -13.008 -13.586 -18.578 1 98.56 222 GLN B O 1
ATOM 3662 N N . THR B 1 223 ? -12.297 -11.477 -18.531 1 98.44 223 THR B N 1
ATOM 3663 C CA . THR B 1 223 ? -12.883 -11.156 -19.828 1 98.44 223 THR B CA 1
ATOM 3664 C C . THR B 1 223 ? -12.172 -11.922 -20.953 1 98.44 223 THR B C 1
ATOM 3666 O O . THR B 1 223 ? -12.797 -12.32 -21.938 1 98.44 223 THR B O 1
ATOM 3669 N N . ALA B 1 224 ? -10.914 -12.172 -20.797 1 98.62 224 ALA B N 1
ATOM 3670 C CA . ALA B 1 224 ? -10.07 -12.734 -21.859 1 98.62 224 ALA B CA 1
ATOM 3671 C C . ALA B 1 224 ? -10.18 -14.258 -21.875 1 98.62 224 ALA B C 1
ATOM 3673 O O . ALA B 1 224 ? -9.906 -14.891 -22.906 1 98.62 224 ALA B O 1
ATOM 3674 N N . ILE B 1 225 ? -10.516 -14.938 -20.734 1 98.75 225 ILE B N 1
ATOM 3675 C CA . ILE B 1 225 ? -10.578 -16.391 -20.641 1 98.75 225 ILE B CA 1
ATOM 3676 C C . ILE B 1 225 ? -12.039 -16.844 -20.641 1 98.75 225 ILE B C 1
ATOM 3678 O O . ILE B 1 225 ? -12.703 -16.797 -19.609 1 98.75 225 ILE B O 1
ATOM 3682 N N . PRO B 1 226 ? -12.469 -17.406 -21.766 1 97.94 226 PRO B N 1
ATOM 3683 C CA . PRO B 1 226 ? -13.883 -17.781 -21.844 1 97.94 226 PRO B CA 1
ATOM 3684 C C . PRO B 1 226 ? -14.281 -18.797 -20.781 1 97.94 226 PRO B C 1
ATOM 3686 O O . PRO B 1 226 ? -13.547 -19.766 -20.531 1 97.94 226 PRO B O 1
ATOM 3689 N N . GLY B 1 227 ? -15.391 -18.531 -20.125 1 97.81 227 GLY B N 1
ATOM 3690 C CA . GLY B 1 227 ? -15.945 -19.469 -19.172 1 97.81 227 GLY B CA 1
ATOM 3691 C C . GLY B 1 227 ? -15.328 -19.375 -17.797 1 97.81 227 GLY B C 1
ATOM 3692 O O . GLY B 1 227 ? -15.742 -20.078 -16.875 1 97.81 227 GLY B O 1
ATOM 3693 N N . SER B 1 228 ? -14.328 -18.516 -17.594 1 98.69 228 SER B N 1
ATOM 3694 C CA . SER B 1 228 ? -13.695 -18.359 -16.297 1 98.69 228 SER B CA 1
ATOM 3695 C C . SER B 1 228 ? -14.633 -17.703 -15.289 1 98.69 228 SER B C 1
ATOM 3697 O O . SER B 1 228 ? -15.609 -17.062 -15.68 1 98.69 228 SER B O 1
ATOM 3699 N N . GLN B 1 229 ? -14.406 -18 -14.016 1 98.69 229 GLN B N 1
ATOM 3700 C CA . GLN B 1 229 ? -15.133 -17.391 -12.914 1 98.69 229 GLN B CA 1
ATOM 3701 C C . GLN B 1 229 ? -14.211 -16.5 -12.078 1 98.69 229 GLN B C 1
ATOM 3703 O O . GLN B 1 229 ? -13.055 -16.844 -11.836 1 98.69 229 GLN B O 1
ATOM 3708 N N . LEU B 1 230 ? -14.789 -15.375 -11.648 1 98.88 230 LEU B N 1
ATOM 3709 C CA . LEU B 1 230 ? -14.023 -14.445 -10.828 1 98.88 230 LEU B CA 1
ATOM 3710 C C . LEU B 1 230 ? -14.656 -14.273 -9.453 1 98.88 230 LEU B C 1
ATOM 3712 O O . LEU B 1 230 ? -15.867 -14.062 -9.352 1 98.88 230 LEU B O 1
ATOM 3716 N N . VAL B 1 231 ? -13.867 -14.445 -8.438 1 98.94 231 VAL B N 1
ATOM 3717 C CA . VAL B 1 231 ? -14.234 -14.062 -7.078 1 98.94 231 VAL B CA 1
ATOM 3718 C C . VAL B 1 231 ? -13.266 -13.008 -6.555 1 98.94 231 VAL B C 1
ATOM 3720 O O . VAL B 1 231 ? -12.062 -13.242 -6.484 1 98.94 231 VAL B O 1
ATOM 3723 N N . GLU B 1 232 ? -13.758 -11.867 -6.215 1 98.75 232 GLU B N 1
ATOM 3724 C CA . GLU B 1 232 ? -12.938 -10.789 -5.664 1 98.75 232 GLU B CA 1
ATOM 3725 C C . GLU B 1 232 ? -13.141 -10.664 -4.156 1 98.75 232 GLU B C 1
ATOM 3727 O O . GLU B 1 232 ? -14.242 -10.375 -3.693 1 98.75 232 GLU B O 1
ATOM 3732 N N . MET B 1 233 ? -12.109 -10.93 -3.402 1 98.81 233 MET B N 1
ATOM 3733 C CA . MET B 1 233 ? -12.133 -10.695 -1.962 1 98.81 233 MET B CA 1
ATOM 3734 C C . MET B 1 233 ? -12.109 -9.203 -1.652 1 98.81 233 MET B C 1
ATOM 3736 O O . MET B 1 233 ? -11.367 -8.445 -2.289 1 98.81 233 MET B O 1
ATOM 3740 N N . PRO B 1 234 ? -12.859 -8.742 -0.682 1 97.62 234 PRO B N 1
ATOM 3741 C CA . PRO B 1 234 ? -12.891 -7.312 -0.377 1 97.62 234 PRO B CA 1
ATOM 3742 C C . PRO B 1 234 ? -11.602 -6.828 0.29 1 97.62 234 PRO B C 1
ATOM 3744 O O . PRO B 1 234 ? -11.312 -5.629 0.284 1 97.62 234 PRO B O 1
ATOM 3747 N N . TRP B 1 235 ? -10.93 -7.77 0.87 1 97.75 235 TRP B N 1
ATOM 3748 C CA . TRP B 1 235 ? -9.758 -7.402 1.665 1 97.75 235 TRP B CA 1
ATOM 3749 C C . TRP B 1 235 ? -8.742 -8.539 1.696 1 97.75 235 TRP B C 1
ATOM 3751 O O . TRP B 1 235 ? -9.117 -9.711 1.61 1 97.75 235 TRP B O 1
ATOM 3761 N N . GLY B 1 236 ? -7.445 -8.188 1.819 1 98.5 236 GLY B N 1
ATOM 3762 C CA . GLY B 1 236 ? -6.422 -9.188 2.08 1 98.5 236 GLY B CA 1
ATOM 3763 C C . GLY B 1 236 ? -5.086 -8.852 1.446 1 98.5 236 GLY B C 1
ATOM 3764 O O . GLY B 1 236 ? -4.082 -9.523 1.709 1 98.5 236 GLY B O 1
ATOM 3765 N N . GLY B 1 237 ? -5.035 -7.781 0.603 1 98.75 237 GLY B N 1
ATOM 3766 C CA . GLY B 1 237 ? -3.801 -7.406 -0.071 1 98.75 237 GLY B CA 1
ATOM 3767 C C . GLY B 1 237 ? -3.357 -8.422 -1.11 1 98.75 237 GLY B C 1
ATOM 3768 O O . GLY B 1 237 ? -4.164 -9.219 -1.585 1 98.75 237 GLY B O 1
ATOM 3769 N N . HIS B 1 238 ? -2.092 -8.273 -1.56 1 98.88 238 HIS B N 1
ATOM 3770 C CA . HIS B 1 238 ? -1.555 -9.148 -2.59 1 98.88 238 HIS B CA 1
ATOM 3771 C C . HIS B 1 238 ? -1.468 -10.594 -2.096 1 98.88 238 HIS B C 1
ATOM 3773 O O . HIS B 1 238 ? -1.624 -11.531 -2.877 1 98.88 238 HIS B O 1
ATOM 3779 N N . ALA B 1 239 ? -1.229 -10.773 -0.841 1 98.75 239 ALA B N 1
ATOM 3780 C CA . ALA B 1 239 ? -1.164 -12.094 -0.231 1 98.75 239 ALA B CA 1
ATOM 3781 C C . ALA B 1 239 ? -2.439 -12.406 0.548 1 98.75 239 ALA B C 1
ATOM 3783 O O . ALA B 1 239 ? -2.381 -12.812 1.71 1 98.75 239 ALA B O 1
ATOM 3784 N N . CYS B 1 240 ? -3.537 -12.305 -0.12 1 98.81 240 CYS B N 1
ATOM 3785 C CA . CYS B 1 240 ? -4.84 -12.469 0.514 1 98.81 240 CYS B CA 1
ATOM 3786 C C . CYS B 1 240 ? -5.039 -13.898 1.003 1 98.81 240 CYS B C 1
ATOM 3788 O O . CYS B 1 240 ? -5.785 -14.133 1.953 1 98.81 240 CYS B O 1
ATOM 3790 N N . ASN B 1 241 ? -4.375 -14.891 0.401 1 98.69 241 ASN B N 1
ATOM 3791 C CA . ASN B 1 241 ? -4.453 -16.281 0.858 1 98.69 241 ASN B CA 1
ATOM 3792 C C . ASN B 1 241 ? -3.76 -16.469 2.203 1 98.69 241 ASN B C 1
ATOM 3794 O O . ASN B 1 241 ? -3.984 -17.453 2.891 1 98.69 241 ASN B O 1
ATOM 3798 N N . VAL B 1 242 ? -2.885 -15.516 2.6 1 98.19 242 VAL B N 1
ATOM 3799 C CA . VAL B 1 242 ? -2.191 -15.555 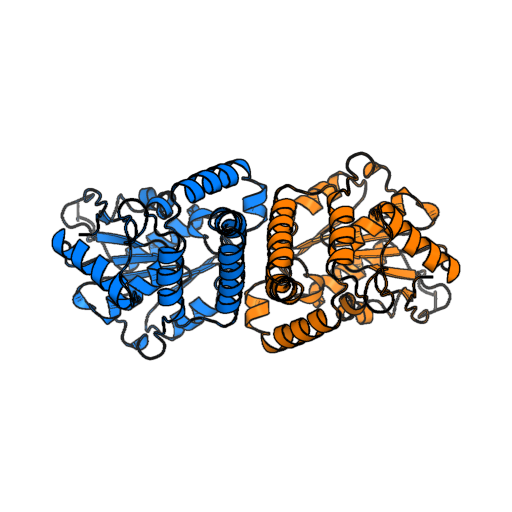3.883 1 98.19 242 VAL B CA 1
ATOM 3800 C C . VAL B 1 242 ? -2.949 -14.711 4.906 1 98.19 242 VAL B C 1
ATOM 3802 O O . VAL B 1 242 ? -3.227 -15.172 6.016 1 98.19 242 VAL B O 1
ATOM 3805 N N . THR B 1 243 ? -3.383 -13.492 4.578 1 98.56 243 THR B N 1
ATOM 3806 C CA . THR B 1 243 ? -3.932 -12.523 5.52 1 98.56 243 THR B CA 1
ATOM 3807 C C . THR B 1 243 ? -5.375 -12.867 5.871 1 98.56 243 THR B C 1
ATOM 3809 O O . THR B 1 243 ? -5.855 -12.531 6.957 1 98.56 243 THR B O 1
ATOM 3812 N N . ASP B 1 244 ? -6.078 -13.461 4.98 1 98.44 244 ASP B N 1
ATOM 3813 C CA . ASP B 1 244 ? -7.449 -13.914 5.18 1 98.44 244 ASP B CA 1
ATOM 3814 C C . ASP B 1 244 ? -7.641 -15.336 4.648 1 98.44 244 ASP B C 1
ATOM 3816 O O . ASP B 1 244 ? -8.477 -15.57 3.775 1 98.44 244 ASP B O 1
ATOM 3820 N N . ALA B 1 245 ? -6.945 -16.25 5.27 1 98.38 245 ALA B N 1
ATOM 3821 C CA . ALA B 1 245 ? -6.867 -17.641 4.832 1 98.38 245 ALA B CA 1
ATOM 3822 C C . ALA B 1 245 ? -8.234 -18.312 4.895 1 98.38 245 ALA B C 1
ATOM 3824 O O . ALA B 1 245 ? -8.586 -19.094 4.016 1 98.38 245 ALA B O 1
ATOM 3825 N N . ASP B 1 246 ? -9.031 -18.016 5.887 1 98.06 246 ASP B N 1
ATOM 3826 C CA . ASP B 1 246 ? -10.32 -18.672 6.047 1 98.06 246 ASP B CA 1
ATOM 3827 C C . ASP B 1 246 ? -11.242 -18.391 4.859 1 98.06 246 ASP B C 1
ATOM 3829 O O . ASP B 1 246 ? -11.781 -19.328 4.254 1 98.06 246 ASP B O 1
ATOM 3833 N N . THR B 1 247 ? -11.367 -17.109 4.57 1 98.69 247 THR B N 1
ATOM 3834 C CA . THR B 1 247 ? -12.195 -16.734 3.43 1 98.69 247 THR B CA 1
ATOM 3835 C C . THR B 1 247 ? -11.617 -17.297 2.133 1 98.69 247 THR B C 1
ATOM 3837 O O . THR B 1 247 ? -12.344 -17.859 1.315 1 98.69 247 THR B O 1
ATOM 3840 N N . PHE B 1 248 ? -10.367 -17.188 1.984 1 98.88 248 PHE B N 1
ATOM 3841 C CA . PHE B 1 248 ? -9.688 -17.656 0.779 1 98.88 248 PHE B CA 1
ATOM 3842 C C . PHE B 1 248 ? -9.883 -19.156 0.592 1 98.88 248 PHE B C 1
ATOM 3844 O O . PHE B 1 248 ? -10.227 -19.609 -0.501 1 98.88 248 PHE B O 1
ATOM 3851 N N . ASN B 1 249 ? -9.648 -19.906 1.647 1 98.69 249 ASN B N 1
ATOM 3852 C CA . ASN B 1 249 ? -9.758 -21.359 1.58 1 98.69 249 ASN B CA 1
ATOM 3853 C C . ASN B 1 249 ? -11.172 -21.797 1.193 1 98.69 249 ASN B C 1
ATOM 3855 O O . ASN B 1 249 ? -11.344 -22.766 0.452 1 98.69 249 ASN B O 1
ATOM 3859 N N . THR B 1 250 ? -12.109 -21.125 1.677 1 98.5 250 THR B N 1
ATOM 3860 C CA . THR B 1 250 ? -13.484 -21.438 1.312 1 98.5 250 THR B CA 1
ATOM 3861 C C . THR B 1 250 ? -13.711 -21.234 -0.183 1 98.5 250 THR B C 1
ATOM 3863 O O . THR B 1 250 ? -14.25 -22.109 -0.865 1 98.5 250 THR B O 1
ATOM 3866 N N . ILE B 1 251 ? -13.258 -20.094 -0.712 1 98.75 251 ILE B N 1
ATOM 3867 C CA . ILE B 1 251 ? -13.391 -19.781 -2.129 1 98.75 251 ILE B CA 1
ATOM 3868 C C . ILE B 1 251 ? -12.664 -20.828 -2.967 1 98.75 251 ILE B C 1
ATOM 3870 O O . ILE B 1 251 ? -13.219 -21.359 -3.932 1 98.75 251 ILE B O 1
ATOM 3874 N N . LEU B 1 252 ? -11.461 -21.141 -2.545 1 98.75 252 LEU B N 1
ATOM 3875 C CA . LEU B 1 252 ? -10.617 -22.047 -3.305 1 98.75 252 LEU B CA 1
ATOM 3876 C C . LEU B 1 252 ? -11.203 -23.469 -3.305 1 98.75 252 LEU B C 1
ATOM 3878 O O . LEU B 1 252 ? -11.289 -24.109 -4.355 1 98.75 252 LEU B O 1
ATOM 3882 N N . ARG B 1 253 ? -11.609 -23.953 -2.15 1 97.38 253 ARG B N 1
ATOM 3883 C CA . ARG B 1 253 ? -12.188 -25.281 -2.037 1 97.38 253 ARG B CA 1
ATOM 3884 C C . ARG B 1 253 ? -13.445 -25.406 -2.895 1 97.38 253 ARG B C 1
ATOM 3886 O O . ARG B 1 253 ? -13.609 -26.391 -3.627 1 97.38 253 ARG B O 1
ATOM 3893 N N . ASP B 1 254 ? -14.336 -24.422 -2.758 1 97.38 254 ASP B N 1
ATOM 3894 C CA . ASP B 1 254 ? -15.57 -24.438 -3.541 1 97.38 254 ASP B CA 1
ATOM 3895 C C . ASP B 1 254 ? -15.273 -24.422 -5.039 1 97.38 254 ASP B C 1
ATOM 3897 O O . ASP B 1 254 ? -15.891 -25.141 -5.812 1 97.38 254 ASP B O 1
ATOM 3901 N N . GLY B 1 255 ? -14.328 -23.594 -5.43 1 98.19 255 GLY B N 1
ATOM 3902 C CA . GLY B 1 255 ? -13.945 -23.5 -6.832 1 98.19 255 GLY B CA 1
ATOM 3903 C C . GLY B 1 255 ? -13.359 -24.797 -7.367 1 98.19 255 GLY B C 1
ATOM 3904 O O . GLY B 1 255 ? -13.742 -25.266 -8.438 1 98.19 255 GLY B O 1
ATOM 3905 N N . LEU B 1 256 ? -12.406 -25.359 -6.656 1 97.94 256 LEU B N 1
ATOM 3906 C CA . LEU B 1 256 ? -11.781 -26.609 -7.078 1 97.94 256 LEU B CA 1
ATOM 3907 C C . LEU B 1 256 ? -12.805 -27.734 -7.168 1 97.94 256 LEU B C 1
ATOM 3909 O O . LEU B 1 256 ? -12.797 -28.516 -8.125 1 97.94 256 LEU B O 1
ATOM 3913 N N . SER B 1 257 ? -13.703 -27.781 -6.203 1 96.19 257 SER B N 1
ATOM 3914 C CA . SER B 1 257 ? -14.734 -28.812 -6.203 1 96.19 257 SER B CA 1
ATOM 3915 C C . SER B 1 257 ? -15.633 -28.703 -7.43 1 96.19 257 SER B C 1
ATOM 3917 O O . SER B 1 257 ? -16.062 -29.719 -7.984 1 96.19 257 SER B O 1
ATOM 3919 N N . ALA B 1 258 ? -15.906 -27.531 -7.805 1 96.88 258 ALA B N 1
ATOM 3920 C CA . ALA B 1 258 ? -16.75 -27.297 -8.969 1 96.88 258 ALA B CA 1
ATOM 3921 C C . ALA B 1 258 ? -16.031 -27.688 -10.258 1 96.88 258 ALA B C 1
ATOM 3923 O O . ALA B 1 258 ? -16.641 -28.172 -11.203 1 96.88 258 ALA B O 1
ATOM 3924 N N . MET B 1 259 ? -14.742 -27.516 -10.273 1 97.56 259 MET B N 1
ATOM 3925 C CA . MET B 1 259 ? -13.969 -27.703 -11.5 1 97.56 259 MET B CA 1
ATOM 3926 C C . MET B 1 259 ? -13.445 -29.125 -11.602 1 97.56 259 MET B C 1
ATOM 3928 O O . MET B 1 259 ? -13.172 -29.625 -12.703 1 97.56 259 MET B O 1
ATOM 3932 N N . LEU B 1 260 ? -13.195 -29.734 -10.438 1 93.44 260 LEU B N 1
ATOM 3933 C CA . LEU B 1 260 ? -12.633 -31.078 -10.352 1 93.44 260 LEU B CA 1
ATOM 3934 C C . LEU B 1 260 ? -13.555 -32 -9.562 1 93.44 260 LEU B C 1
ATOM 3936 O O . LEU B 1 260 ? -13.172 -32.531 -8.516 1 93.44 260 LEU B O 1
ATOM 3940 N N . PRO B 1 261 ? -14.695 -32.281 -10.148 1 80.62 261 PRO B N 1
ATOM 3941 C CA . PRO B 1 261 ? -15.617 -33.125 -9.375 1 80.62 261 PRO B CA 1
ATOM 3942 C C . PRO B 1 261 ? -15.039 -34.5 -9.047 1 80.62 261 PRO B C 1
ATOM 3944 O O . PRO B 1 261 ? -14.359 -35.094 -9.883 1 80.62 261 PRO B O 1
ATOM 3947 N N . VAL B 1 262 ? -14.859 -34.719 -7.789 1 73.69 262 VAL B N 1
ATOM 3948 C CA . VAL B 1 262 ? -14.367 -36 -7.316 1 73.69 262 VAL B CA 1
ATOM 3949 C C . VAL B 1 262 ? -15.531 -37 -7.199 1 73.69 262 VAL B C 1
ATOM 3951 O O . VAL B 1 262 ? -16.625 -36.625 -6.758 1 73.69 262 VAL B O 1
ATOM 3954 N N . ALA B 1 263 ? -15.477 -38.031 -8.117 1 64.75 263 ALA B N 1
ATOM 3955 C CA . ALA B 1 263 ? -16.5 -39.062 -8.055 1 64.75 263 ALA B CA 1
ATOM 3956 C C . ALA B 1 263 ? -16.703 -39.562 -6.621 1 64.75 263 ALA B C 1
ATOM 3958 O O . ALA B 1 263 ? -15.727 -39.812 -5.898 1 64.75 263 ALA B O 1
ATOM 3959 N N . ARG B 1 264 ? -17.641 -39 -5.719 1 55.31 264 ARG B N 1
ATOM 3960 C CA . ARG B 1 264 ? -18.047 -39.562 -4.43 1 55.31 264 ARG B CA 1
ATOM 3961 C C . ARG B 1 264 ? -18.125 -41.062 -4.48 1 55.31 264 ARG B C 1
ATOM 3963 O O . ARG B 1 264 ? -18.672 -41.625 -5.434 1 55.31 264 ARG B O 1
ATOM 3970 N N . GLU B 1 265 ? -17.125 -41.719 -3.973 1 48.38 265 GLU B N 1
ATOM 3971 C CA . GLU B 1 265 ? -17.359 -43.125 -3.785 1 48.38 265 GLU B CA 1
ATOM 3972 C C . GLU B 1 265 ? -18.797 -43.406 -3.342 1 48.38 265 GLU B C 1
ATOM 3974 O O . GLU B 1 265 ? -19.312 -42.75 -2.445 1 48.38 265 GLU B O 1
ATOM 3979 N N . THR B 1 266 ? -19.688 -43.781 -4.262 1 39.94 266 THR B N 1
ATOM 3980 C CA . THR B 1 266 ? -20.875 -44.5 -3.789 1 39.94 266 THR B CA 1
ATOM 3981 C C . THR B 1 266 ? -20.531 -45.438 -2.652 1 39.94 266 THR B C 1
ATOM 3983 O O . THR B 1 266 ? -19.797 -46.406 -2.854 1 39.94 266 THR B O 1
ATOM 3986 N N . ARG B 1 267 ? -20.422 -44.906 -1.467 1 35 267 ARG B N 1
ATOM 3987 C CA . ARG B 1 267 ? -20.609 -45.969 -0.466 1 35 267 ARG B CA 1
ATOM 3988 C C . ARG B 1 267 ? -22 -46.594 -0.585 1 35 267 ARG B C 1
ATOM 3990 O O . ARG B 1 267 ? -22.984 -45.875 -0.806 1 35 267 ARG B O 1
#

Solvent-accessible surface area (backbone atoms only — not comparable to full-atom values): 27425 Å² total; per-residue (Å²): 131,65,60,72,47,72,50,74,55,63,44,94,82,41,55,35,39,34,44,34,33,36,88,80,18,38,34,71,75,48,58,77,48,45,77,76,40,43,78,67,22,15,41,31,32,30,30,38,81,26,13,65,91,26,56,54,89,65,67,85,84,52,34,50,68,54,54,27,49,51,55,52,52,36,35,47,74,71,70,48,68,58,31,27,36,40,11,29,34,54,17,16,47,32,44,54,49,35,35,67,75,38,51,87,31,34,57,29,39,34,28,31,52,30,60,38,49,70,47,73,57,36,49,51,52,49,52,49,48,49,51,31,30,74,64,49,36,62,60,41,36,49,72,44,44,55,73,46,28,45,44,33,57,62,47,60,76,35,52,70,58,50,54,53,50,42,54,49,46,57,76,52,53,53,46,70,68,44,47,52,42,53,50,50,19,58,61,66,42,69,36,81,88,50,36,63,70,40,78,49,49,33,39,37,38,32,18,59,55,6,57,41,50,33,38,63,38,42,54,54,35,44,72,43,23,63,86,40,43,78,47,72,36,80,58,26,12,56,38,23,61,70,73,32,34,68,65,39,43,52,54,49,51,56,49,47,47,71,60,51,71,69,83,71,74,81,121,132,65,61,71,48,72,49,73,56,64,45,94,84,40,56,36,37,35,44,35,32,36,87,82,18,38,34,72,74,47,56,77,46,44,77,75,41,42,78,69,22,16,42,32,32,29,30,37,81,26,14,65,91,26,55,55,87,66,65,86,85,54,33,51,67,54,54,27,48,51,52,51,53,38,35,47,75,72,69,47,68,56,31,26,35,41,10,30,34,52,17,15,49,32,44,52,51,35,34,68,76,38,51,85,29,35,56,28,40,35,28,31,50,28,59,39,50,69,45,72,57,36,50,51,53,48,51,50,48,50,51,32,30,75,64,48,36,63,62,42,35,50,73,44,46,54,74,45,28,45,44,32,56,61,47,60,74,34,52,70,58,52,53,52,49,40,53,51,46,56,76,53,53,52,46,72,68,45,48,50,42,53,49,51,19,58,59,66,43,70,36,80,89,49,35,65,70,40,76,49,50,34,38,37,37,31,18,59,55,6,55,42,50,33,37,64,37,42,54,53,36,44,71,42,23,64,86,39,44,79,47,72,36,81,58,26,12,56,39,24,60,71,72,34,34,70,64,38,45,52,54,49,50,55,48,48,47,71,60,52,69,68,82,68,74,82,122

Radius of gyration: 26.22 Å; Cα contacts (8 Å, |Δi|>4): 1068; chains: 2; bounding box: 54×85×56 Å